Protein 3ZM8 (pdb70)

Solvent-accessible surface area: 18487 Å² total; per-residue (Å²): 269,90,21,103,69,72,57,31,0,18,112,29,84,49,56,60,14,89,57,55,77,87,44,122,43,66,56,60,168,0,5,0,27,22,6,94,125,48,85,8,66,0,18,3,116,4,72,13,97,74,46,63,18,28,56,4,33,0,64,8,0,1,74,99,36,66,40,78,0,25,8,14,48,57,135,44,94,90,67,94,13,88,0,71,58,13,125,58,13,65,71,28,86,20,47,108,12,28,0,71,58,34,137,5,41,0,12,0,27,13,42,133,0,133,1,6,0,0,4,0,39,4,45,29,26,82,117,61,94,127,37,83,14,42,81,115,17,49,15,112,115,8,37,85,30,0,112,76,0,6,62,42,0,99,75,12,14,29,90,70,0,0,0,0,0,4,49,45,119,10,1,87,71,0,107,123,59,12,51,51,12,0,0,0,2,5,1,24,0,47,36,24,0,16,0,16,76,116,101,62,24,121,27,120,8,0,87,24,1,46,47,4,14,117,50,12,1,1,2,5,0,0,2,22,2,0,0,12,52,23,30,105,70,52,145,141,30,75,49,128,16,0,26,86,49,184,1,7,97,9,46,0,34,52,2,23,88,87,76,169,19,74,64,33,88,46,0,38,77,0,0,35,30,0,0,83,21,0,80,105,0,43,97,44,21,0,3,0,0,0,4,0,4,1,29,0,54,34,20,129,7,1,1,4,34,90,21,42,98,16,0,36,88,0,0,65,46,0,29,90,52,0,19,103,104,28,34,1,31,0,5,0,3,0,0,6,1,37,101,136,107,20,26,26,24,54,121,21,0,8,0,0,0,2,32,12,84,65,105,58,13,27,17,24,25,96,46,0,59,87,0,31,72,16,0,152,29,74,5,0,0,0,0,6,7,0,0,4,0,0,39,11,34,43,0,93,14,71,53,1,15,1,0,2,0,2,0,57,4,88,96,44,0,62,37,99,78,46,5,58,64,75,32,0,49,115,0,0,80,24,133,15,0,18,0,16,66,77,2,96,49,27,66,132

InterPro domains:
  IPR000805 Glycoside hydrolase family 26 [PR00739] (216-230)
  IPR000805 Glycoside hydrolase family 26 [PR00739] (292-309)
  IPR000805 Glycoside hydrolase family 26 [PR00739] (319-342)
  IPR000805 Glycoside hydrolase family 26 [PR00739] (350-362)
  IPR000805 Glycoside hydrolase family 26 [PTHR40079] (140-448)
  IPR001763 Rhodanese-like domain [PS50206] (302-317)
  IPR005084 Carbohydrate binding module family 6 [PF16990] (11-129)
  IPR005084 Carbohydrate binding module family 6 [PS51175] (10-128)
  IPR008979 Galactose-binding-like domain superfamily [SSF49785] (3-128)
  IPR017853 Glycoside hydrolase superfamily [SSF51445] (142-440)
  IPR022790 Glycosyl hydrolase family 26 domain [PF02156] (144-443)
  IPR022790 Glycosyl hydrolase family 26 domain [PS51764] (149-442)

Radius of gyration: 26.98 Å; Cα contacts (8 Å, |Δi|>4): 1020; chains: 1; bounding box: 85×44×53 Å

Foldseek 3Di:
DQFKDKFFQQNFDWDQKDFDAPAPDFDDPGWIARLDDQATKTKHKDADQAWFKWWKKWWKAQPVAKDWKWKDKQNDHTQIDTDHGHDHIDMDTRGMDIHHHTIIIIMTTRDVGDMITGIMMIHTDDDDDPFQADQDFLQPLADQLLNLVLNLLVVCFLPFAQEEAEDPVLQVVLCVLQVFGGQEYEFECALLQPLNVVVPGDDCRLVSQLVSVVLVGAYEYEYLHQQLDFAPCDPVQHSSNRQFPVGGPLALVVCVVDCVDPSVVSLVVRLVSVLVSLVSCVVSVHQYAYEYCAPLCVCGGNLNVNHQPSNLVVLVVSCCCNCPVSVRNSYQYEYEDLDLSNDNDPSRHAAYEYAEEDADQALVLVSLVSVCVNCVSHHAYAHDEYLAHHQPSRCVNSSSRHSYHYYYDPCRSPPCRRPNSVSSNNQRVDPRYATSVNCPPSSD

Structure (mmCIF, N/CA/C/O backbone):
data_3ZM8
#
_entry.id   3ZM8
#
_cell.length_a   97.490
_cell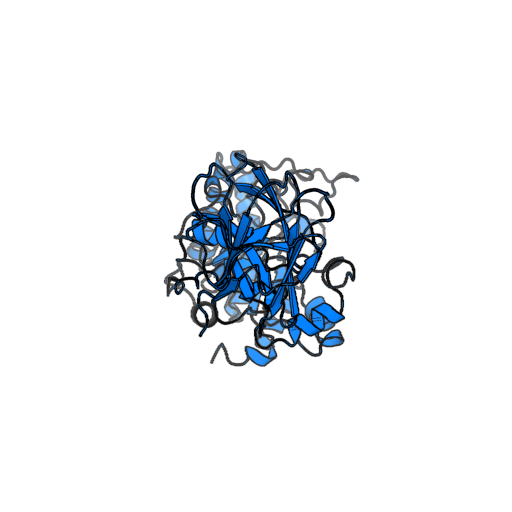.length_b   97.490
_cell.length_c   268.717
_cell.angle_alpha   90.00
_cell.angle_beta   90.00
_cell.angle_gamma   120.00
#
_symmetry.space_group_name_H-M   'P 65 2 2'
#
loop_
_entity.id
_entity.type
_entity.pdbx_description
1 polymer 'GH26 ENDO-BETA-1,4-MANNANASE'
2 branched 2-acetamido-2-deoxy-beta-D-glucopyranose-(1-4)-2-acetamido-2-deoxy-beta-D-glucopyranose
3 non-polymer 'CALCIUM ION'
4 non-polymer 'MERCURY (II) ION'
5 non-polymer 'L(+)-TARTARIC ACID'
6 water water
#
loop_
_atom_site.group_PDB
_atom_site.id
_atom_site.type_symbol
_atom_site.label_atom_id
_atom_site.label_alt_id
_atom_site.label_comp_id
_atom_site.label_asym_id
_atom_site.label_entity_id
_atom_site.label_seq_id
_atom_site.pdbx_PDB_ins_code
_atom_site.Cartn_x
_atom_site.Cartn_y
_atom_site.Cartn_z
_atom_site.occupancy
_atom_site.B_iso_or_equiv
_atom_site.auth_seq_id
_atom_site.auth_comp_id
_atom_site.auth_asym_id
_atom_site.auth_atom_id
_atom_site.pdbx_PDB_model_num
ATOM 1 N N . ARG A 1 9 ? 59.471 -34.342 -0.329 1.00 94.99 6 ARG A N 1
ATOM 2 C CA . ARG A 1 9 ? 58.150 -34.968 -0.370 1.00 95.00 6 ARG A CA 1
ATOM 3 C C . ARG A 1 9 ? 57.468 -34.773 -1.755 1.00 98.81 6 ARG A C 1
ATOM 4 O O . ARG A 1 9 ? 58.152 -34.918 -2.774 1.00 98.89 6 ARG A O 1
ATOM 12 N N . ASP A 1 10 ? 56.136 -34.468 -1.792 1.00 93.76 7 ASP A N 1
ATOM 13 C CA . ASP A 1 10 ? 55.342 -34.243 -3.012 1.00 92.18 7 ASP A CA 1
ATOM 14 C C . ASP A 1 10 ? 55.791 -32.950 -3.704 1.00 91.72 7 ASP A C 1
ATOM 15 O O . ASP A 1 10 ? 55.191 -31.888 -3.502 1.00 91.64 7 ASP A O 1
ATOM 20 N N . GLY A 1 11 ? 56.858 -33.050 -4.488 1.00 84.47 8 GLY A N 1
ATOM 21 C CA . GLY A 1 11 ? 57.417 -31.902 -5.188 1.00 82.89 8 GLY A CA 1
ATOM 22 C C . GLY A 1 11 ? 58.068 -32.229 -6.518 1.00 83.25 8 GLY A C 1
ATOM 23 O O . GLY A 1 11 ? 58.058 -33.393 -6.944 1.00 83.69 8 GLY A O 1
ATOM 24 N N . PRO A 1 12 ? 58.657 -31.208 -7.198 1.00 74.94 9 PRO A N 1
ATOM 25 C CA . PRO A 1 12 ? 59.292 -31.462 -8.508 1.00 72.67 9 PRO A CA 1
ATOM 26 C C . PRO A 1 12 ? 60.360 -32.544 -8.460 1.00 71.71 9 PRO A C 1
ATOM 27 O O . PRO A 1 12 ? 61.172 -32.565 -7.538 1.00 71.31 9 PRO A O 1
ATOM 31 N N . VAL A 1 13 ? 60.290 -33.490 -9.405 1.00 64.72 10 VAL A N 1
ATOM 32 C CA . VAL A 1 13 ? 61.214 -34.616 -9.530 1.00 62.81 10 VAL A CA 1
ATOM 33 C C . VAL A 1 13 ? 61.668 -34.695 -10.977 1.00 66.20 10 VAL A C 1
ATOM 34 O O . VAL A 1 13 ? 60.862 -34.973 -11.866 1.00 65.71 10 VAL A O 1
ATOM 38 N N . THR A 1 14 ? 62.964 -34.440 -11.203 1.00 62.02 11 THR A N 1
ATOM 39 C CA . THR A 1 14 ? 63.597 -34.481 -12.514 1.00 60.82 11 THR A CA 1
ATOM 40 C C . THR A 1 14 ? 64.028 -35.904 -12.808 1.00 65.06 11 THR A C 1
ATOM 41 O O . THR A 1 14 ? 64.526 -36.594 -11.922 1.00 65.33 11 THR A O 1
ATOM 45 N N . TYR A 1 15 ? 63.801 -36.351 -14.041 1.00 61.86 12 TYR A N 1
ATOM 46 C CA . TYR A 1 15 ? 64.160 -37.689 -14.498 1.00 61.83 12 TYR A CA 1
ATOM 47 C C . TYR A 1 15 ? 65.114 -37.472 -15.653 1.00 68.54 12 TYR A C 1
ATOM 48 O O . TYR A 1 15 ? 64.693 -36.990 -16.703 1.00 69.29 12 TYR A O 1
ATOM 57 N N . GLU A 1 16 ? 66.413 -37.737 -15.427 1.00 65.49 13 GLU A N 1
ATOM 58 C CA . GLU A 1 16 ? 67.471 -37.532 -16.424 1.00 64.59 13 GLU A CA 1
ATOM 59 C C . GLU A 1 16 ? 67.341 -38.510 -17.562 1.00 70.48 13 GLU A C 1
ATOM 60 O O . GLU A 1 16 ? 67.191 -39.710 -17.309 1.00 70.80 13 GLU A O 1
ATOM 66 N N . ALA A 1 17 ? 67.377 -37.996 -18.816 1.00 67.77 14 ALA A N 1
ATOM 67 C CA . ALA A 1 17 ? 67.226 -38.791 -20.039 1.00 67.86 14 ALA A CA 1
ATOM 68 C C . ALA A 1 17 ? 68.233 -39.918 -20.175 1.00 74.71 14 ALA A C 1
ATOM 69 O O . ALA A 1 17 ? 67.868 -40.996 -20.647 1.00 74.95 14 ALA A O 1
ATOM 71 N N . GLU A 1 18 ? 69.487 -39.682 -19.747 1.00 72.85 15 GLU A N 1
ATOM 72 C CA . GLU A 1 18 ? 70.573 -40.666 -19.769 1.00 73.49 15 GLU A CA 1
ATOM 73 C C . GLU A 1 18 ? 70.202 -41.907 -18.957 1.00 81.05 15 GLU A C 1
ATOM 74 O O . GLU A 1 18 ? 70.460 -43.034 -19.389 1.00 80.33 15 GLU A O 1
ATOM 80 N N . ASP A 1 19 ? 69.538 -41.680 -17.808 1.00 81.19 16 ASP A N 1
ATOM 81 C CA . ASP A 1 19 ? 69.082 -42.704 -16.869 1.00 82.60 16 ASP A CA 1
ATOM 82 C C . ASP A 1 19 ? 67.647 -43.152 -17.218 1.00 88.34 16 ASP A C 1
ATOM 83 O O . ASP A 1 19 ? 66.724 -42.996 -16.415 1.00 88.13 16 ASP A O 1
ATOM 88 N N . ALA A 1 20 ? 67.473 -43.692 -18.443 1.00 85.98 17 ALA A N 1
ATOM 89 C CA . ALA A 1 20 ? 66.189 -44.168 -18.971 1.00 86.24 17 ALA A CA 1
ATOM 90 C C . ALA A 1 20 ? 66.395 -45.264 -20.026 1.00 90.55 17 ALA A C 1
ATOM 91 O O . ALA A 1 20 ? 67.542 -45.576 -20.355 1.00 90.12 17 ALA A O 1
ATOM 93 N N . ILE A 1 21 ? 65.291 -45.869 -20.528 1.00 87.39 18 ILE A N 1
ATOM 94 C CA . ILE A 1 21 ? 65.344 -46.926 -21.546 1.00 87.51 18 ILE A CA 1
ATOM 95 C C . ILE A 1 21 ? 65.476 -46.297 -22.931 1.00 93.44 18 ILE A C 1
ATOM 96 O O . ILE A 1 21 ? 64.552 -45.631 -23.411 1.00 93.01 18 ILE A O 1
ATOM 101 N N . LEU A 1 22 ? 66.637 -46.513 -23.562 1.00 91.51 19 LEU A N 1
ATOM 102 C CA . LEU A 1 22 ? 66.960 -45.965 -24.873 1.00 91.89 19 LEU A CA 1
ATOM 103 C C . LEU A 1 22 ? 66.737 -46.997 -25.972 1.00 96.54 19 LEU A C 1
ATOM 104 O O . LEU A 1 22 ? 67.302 -48.092 -25.913 1.00 95.83 19 LEU A O 1
ATOM 109 N N . THR A 1 23 ? 65.866 -46.658 -26.946 1.00 94.25 20 THR A N 1
ATOM 110 C CA . THR A 1 23 ? 65.523 -47.524 -28.079 1.00 94.76 20 THR A CA 1
ATOM 111 C C . THR A 1 23 ? 66.024 -46.855 -29.356 1.00 100.20 20 THR A C 1
ATOM 112 O O . THR A 1 23 ? 65.442 -45.860 -29.800 1.00 100.07 20 THR A O 1
ATOM 116 N N . GLY A 1 24 ? 67.130 -47.377 -29.893 1.00 96.89 21 GLY A N 1
ATOM 117 C CA . GLY A 1 24 ? 67.779 -46.849 -31.090 1.00 96.56 21 GLY A CA 1
ATOM 118 C C . GLY A 1 24 ? 68.387 -45.467 -30.912 1.00 99.89 21 GLY A C 1
ATOM 119 O O . GLY A 1 24 ? 68.605 -44.754 -31.898 1.00 100.00 21 GLY A O 1
ATOM 120 N N . THR A 1 25 ? 68.651 -45.077 -29.649 1.00 95.33 22 THR A N 1
ATOM 121 C CA . THR A 1 25 ? 69.232 -43.787 -29.274 1.00 94.92 22 THR A CA 1
ATOM 122 C C . THR A 1 25 ? 70.491 -43.979 -28.415 1.00 98.70 22 THR A C 1
ATOM 123 O O . THR A 1 25 ? 70.729 -45.081 -27.907 1.00 97.87 22 THR A O 1
ATOM 127 N N . THR A 1 26 ? 71.306 -42.911 -28.277 1.00 95.42 23 THR A N 1
ATOM 128 C CA . THR A 1 26 ? 72.558 -42.925 -27.511 1.00 95.21 23 THR A CA 1
ATOM 129 C C . THR A 1 26 ? 72.705 -41.710 -26.592 1.00 98.36 23 THR A C 1
ATOM 130 O O . THR A 1 26 ? 72.030 -40.694 -26.786 1.00 96.92 23 THR A O 1
ATOM 134 N N . VAL A 1 27 ? 73.601 -41.829 -25.590 1.00 95.63 24 VAL A N 1
ATOM 135 C CA . VAL A 1 27 ? 73.919 -40.783 -24.610 1.00 95.72 24 VAL A CA 1
ATOM 136 C C . VAL A 1 27 ? 75.075 -39.933 -25.170 1.00 99.72 24 VAL A C 1
ATOM 137 O O . VAL A 1 27 ? 76.023 -40.487 -25.738 1.00 98.78 24 VAL A O 1
ATOM 141 N N . ASP A 1 28 ? 74.989 -38.597 -25.013 1.00 96.88 25 ASP A N 1
ATOM 142 C CA . ASP A 1 28 ? 76.031 -37.662 -25.457 1.00 96.98 25 ASP A CA 1
ATOM 143 C C . ASP A 1 28 ? 76.306 -36.558 -24.421 1.00 100.33 25 ASP A C 1
ATOM 144 O O . ASP A 1 28 ? 75.493 -36.337 -23.520 1.00 99.08 25 ASP A O 1
ATOM 149 N N . THR A 1 29 ? 77.474 -35.893 -24.537 1.00 97.41 26 THR A N 1
ATOM 150 C CA . THR A 1 29 ? 77.930 -34.851 -23.610 1.00 97.23 26 THR A CA 1
ATOM 151 C C . THR A 1 29 ? 78.495 -33.584 -24.299 1.00 100.66 26 THR A C 1
ATOM 152 O O . THR A 1 29 ? 78.914 -32.660 -23.593 1.00 100.32 26 THR A O 1
ATOM 156 N N . ALA A 1 30 ? 78.473 -33.524 -25.657 1.00 96.62 27 ALA A N 1
ATOM 157 C CA . ALA A 1 30 ? 78.992 -32.401 -26.454 1.00 96.37 27 ALA A CA 1
ATOM 158 C C . ALA A 1 30 ? 78.338 -31.030 -26.171 1.00 101.45 27 ALA A C 1
ATOM 159 O O . ALA A 1 30 ? 79.063 -30.061 -25.938 1.00 101.31 27 ALA A O 1
ATOM 161 N N . GLN A 1 31 ? 76.989 -30.944 -26.190 1.00 98.47 28 GLN A N 1
ATOM 162 C CA . GLN A 1 31 ? 76.253 -29.695 -25.948 1.00 98.53 28 GLN A CA 1
ATOM 163 C C . GLN A 1 31 ? 76.421 -29.201 -24.497 1.00 103.66 28 GLN A C 1
ATOM 164 O O . GLN A 1 31 ? 76.673 -30.005 -23.596 1.00 103.86 28 GLN A O 1
ATOM 170 N N . VAL A 1 32 ? 76.318 -27.878 -24.291 1.00 100.12 29 VAL A N 1
ATOM 171 C CA . VAL A 1 32 ? 76.508 -27.218 -22.997 1.00 99.93 29 VAL A CA 1
ATOM 172 C C . VAL A 1 32 ? 75.169 -26.798 -22.366 1.00 103.97 29 VAL A C 1
ATOM 173 O O . VAL A 1 32 ? 74.270 -26.320 -23.071 1.00 103.92 29 VAL A O 1
ATOM 177 N N . GLY A 1 33 ? 75.076 -26.968 -21.041 1.00 99.70 30 GLY A N 1
ATOM 178 C CA . GLY A 1 33 ? 73.927 -26.565 -20.235 1.00 98.85 30 GLY A CA 1
ATOM 179 C C . GLY A 1 33 ? 73.056 -27.672 -19.674 1.00 100.68 30 GLY A C 1
ATOM 180 O O . GLY A 1 33 ? 72.088 -27.380 -18.964 1.00 100.49 30 GLY A O 1
ATOM 181 N N . TYR A 1 34 ? 73.381 -28.947 -19.984 1.00 94.94 31 TYR A N 1
ATOM 182 C CA . TYR A 1 34 ? 72.604 -30.094 -19.518 1.00 93.67 31 TYR A CA 1
ATOM 183 C C . TYR A 1 34 ? 72.728 -30.313 -18.012 1.00 95.17 31 TYR A C 1
ATOM 184 O O . TYR A 1 34 ? 73.632 -29.769 -17.373 1.00 95.29 31 TYR A O 1
ATOM 193 N N . THR A 1 35 ? 71.825 -31.138 -17.462 1.00 88.85 32 THR A N 1
ATOM 194 C CA . THR A 1 35 ? 71.783 -31.527 -16.055 1.00 86.89 32 THR A CA 1
ATOM 195 C C . THR A 1 35 ? 72.152 -33.014 -15.973 1.00 88.47 32 THR A C 1
ATOM 196 O O . THR A 1 35 ? 72.033 -33.732 -16.971 1.00 87.79 32 THR A O 1
ATOM 200 N N . GLY A 1 36 ? 72.654 -33.445 -14.821 1.00 83.66 33 GLY A N 1
ATOM 201 C CA . GLY A 1 36 ? 73.062 -34.828 -14.618 1.00 83.19 33 GLY A CA 1
ATOM 202 C C . GLY A 1 36 ? 74.330 -35.194 -15.357 1.00 87.50 33 GLY A C 1
ATOM 203 O O . GLY A 1 36 ? 75.255 -34.385 -15.443 1.00 86.40 33 GLY A O 1
ATOM 204 N N . ARG A 1 37 ? 74.370 -36.424 -15.886 1.00 86.04 34 ARG A N 1
ATOM 205 C CA . ARG A 1 37 ? 75.488 -37.015 -16.631 1.00 86.92 34 ARG A CA 1
ATOM 206 C C . ARG A 1 37 ? 75.634 -36.440 -18.052 1.00 93.28 34 ARG A C 1
ATOM 207 O O . ARG A 1 37 ? 76.753 -36.149 -18.471 1.00 93.59 34 ARG A O 1
ATOM 215 N N . GLY A 1 38 ? 74.521 -36.308 -18.773 1.00 90.77 35 GLY A N 1
ATOM 216 C CA . GLY A 1 38 ? 74.510 -35.806 -20.141 1.00 90.97 35 GLY A CA 1
ATOM 217 C C . GLY A 1 38 ? 73.128 -35.540 -20.694 1.00 95.94 35 GLY A C 1
ATOM 218 O O . GLY A 1 38 ? 72.331 -34.836 -20.070 1.00 96.02 35 GLY A O 1
ATOM 219 N N . TYR A 1 39 ? 72.855 -36.089 -21.895 1.00 92.57 36 TYR A N 1
ATOM 220 C CA . TYR A 1 39 ? 71.599 -35.982 -22.643 1.00 92.23 36 TYR A CA 1
ATOM 221 C C . TYR A 1 39 ? 71.491 -37.123 -23.661 1.00 96.05 36 TYR A C 1
ATOM 222 O O . TYR A 1 39 ? 72.467 -37.844 -23.883 1.00 94.69 36 TYR A O 1
ATOM 231 N N . VAL A 1 40 ? 70.308 -37.279 -24.282 1.00 94.00 37 VAL A N 1
ATOM 232 C CA . VAL A 1 40 ? 70.050 -38.335 -25.268 1.00 94.12 37 VAL A CA 1
ATOM 233 C C . VAL A 1 40 ? 69.884 -37.754 -26.689 1.00 97.66 37 VAL A C 1
ATOM 234 O O . VAL A 1 40 ? 69.311 -36.675 -26.868 1.00 96.78 37 VAL A O 1
ATOM 238 N N . THR A 1 41 ? 70.441 -38.475 -27.681 1.00 94.56 38 THR A N 1
ATOM 239 C CA . THR A 1 41 ? 70.424 -38.141 -29.108 1.00 94.56 38 THR A CA 1
ATOM 240 C C . THR A 1 41 ? 70.308 -39.410 -29.974 1.00 99.50 38 THR A C 1
ATOM 241 O O . THR A 1 41 ? 70.349 -40.526 -29.449 1.00 98.88 38 THR A O 1
ATOM 245 N N . GLY A 1 42 ? 70.193 -39.217 -31.286 1.00 97.25 39 GLY A N 1
ATOM 246 C CA . GLY A 1 42 ? 70.088 -40.302 -32.257 1.00 97.58 39 GLY A CA 1
ATOM 247 C C . GLY A 1 42 ? 68.673 -40.511 -32.749 1.00 102.39 39 GLY A C 1
ATOM 248 O O . GLY A 1 42 ? 68.256 -41.652 -32.967 1.00 101.44 39 GLY A O 1
ATOM 249 N N . PHE A 1 43 ? 67.929 -39.399 -32.919 1.00 100.29 40 PHE A N 1
ATOM 250 C CA . PHE A 1 43 ? 66.542 -39.396 -33.378 1.00 100.90 40 PHE A CA 1
ATOM 251 C C . PHE A 1 43 ? 66.457 -39.361 -34.906 1.00 105.40 40 PHE A C 1
ATOM 252 O O . PHE A 1 43 ? 66.137 -38.326 -35.503 1.00 105.04 40 PHE A O 1
ATOM 260 N N . ASP A 1 44 ? 66.769 -40.517 -35.526 1.00 102.19 41 ASP A N 1
ATOM 261 C CA . ASP A 1 44 ? 66.764 -40.732 -36.976 1.00 102.18 41 ASP A CA 1
ATOM 262 C C . ASP A 1 44 ? 65.440 -41.388 -37.400 1.00 105.98 41 ASP A C 1
ATOM 263 O O . ASP A 1 44 ? 64.550 -40.696 -37.903 1.00 105.49 41 ASP A O 1
ATOM 268 N N . GLU A 1 45 ? 65.311 -42.714 -37.165 1.00 102.20 42 GLU A N 1
ATOM 269 C CA . GLU A 1 45 ? 64.127 -43.523 -37.472 1.00 102.00 42 GLU A CA 1
ATOM 270 C C . GLU A 1 45 ? 62.945 -43.131 -36.568 1.00 105.49 42 GLU A C 1
ATOM 271 O O . GLU A 1 45 ? 63.148 -42.547 -35.501 1.00 105.40 42 GLU A O 1
ATOM 277 N N . GLY A 1 46 ? 61.730 -43.448 -37.012 1.00 101.24 43 GLY A N 1
ATOM 278 C CA . GLY A 1 46 ? 60.500 -43.156 -36.283 1.00 100.60 43 GLY A CA 1
ATOM 279 C C . GLY A 1 46 ? 60.375 -43.909 -34.973 1.00 103.20 43 GLY A C 1
ATOM 280 O O . GLY A 1 46 ? 59.887 -43.352 -33.985 1.00 102.70 43 GLY A O 1
ATOM 281 N N . SER A 1 47 ? 60.842 -45.180 -34.959 1.00 98.49 44 SER A N 1
ATOM 282 C CA . SER A 1 47 ? 60.821 -46.089 -33.806 1.00 97.79 44 SER A CA 1
ATOM 283 C C . SER A 1 47 ? 61.742 -45.668 -32.634 1.00 100.24 44 SER A C 1
ATOM 284 O O . SER A 1 47 ? 61.631 -46.233 -31.541 1.00 99.49 44 SER A O 1
ATOM 287 N N . ASP A 1 48 ? 62.637 -44.679 -32.860 1.00 96.01 45 ASP A N 1
ATOM 288 C CA . ASP A 1 48 ? 63.559 -44.151 -31.847 1.00 95.40 45 ASP A CA 1
ATOM 289 C C . ASP A 1 48 ? 62.794 -43.414 -30.746 1.00 97.42 45 ASP A C 1
ATOM 290 O O . ASP A 1 48 ? 61.956 -42.561 -31.045 1.00 96.99 45 ASP A O 1
ATOM 295 N N . LYS A 1 49 ? 63.059 -43.779 -29.475 1.00 92.08 46 LYS A N 1
ATOM 296 C CA . LYS A 1 49 ? 62.373 -43.215 -28.308 1.00 90.47 46 LYS A CA 1
ATOM 297 C C . LYS A 1 49 ? 63.188 -43.289 -27.009 1.00 92.60 46 LYS A C 1
ATOM 298 O O . LYS A 1 49 ? 64.226 -43.958 -26.953 1.00 91.73 46 LYS A O 1
ATOM 304 N N . ILE A 1 50 ? 62.676 -42.610 -25.959 1.00 88.24 47 ILE A N 1
ATOM 305 C CA . ILE A 1 50 ? 63.199 -42.602 -24.590 1.00 87.17 47 ILE A CA 1
ATOM 306 C C . ILE A 1 50 ? 62.038 -43.067 -23.708 1.00 88.64 47 ILE A C 1
ATOM 307 O O . ILE A 1 50 ? 61.058 -42.337 -23.580 1.00 88.72 47 ILE A O 1
ATOM 312 N N . THR A 1 51 ? 62.130 -44.262 -23.116 1.00 83.08 48 THR A N 1
ATOM 313 C CA . THR A 1 51 ? 61.081 -44.761 -22.226 1.00 82.04 48 THR A CA 1
ATOM 314 C C . THR A 1 51 ? 61.484 -44.522 -20.762 1.00 83.94 48 THR A C 1
ATOM 315 O O . THR A 1 51 ? 62.371 -45.206 -20.248 1.00 83.16 48 THR A O 1
ATOM 319 N N . PHE A 1 52 ? 60.850 -43.521 -20.114 1.00 79.34 49 PHE A N 1
ATOM 320 C CA . PHE A 1 52 ? 61.063 -43.170 -18.707 1.00 78.26 49 PHE A CA 1
ATOM 321 C C . PHE A 1 52 ? 60.145 -44.032 -17.846 1.00 80.28 49 PHE A C 1
ATOM 322 O O . PHE A 1 52 ? 58.948 -44.099 -18.119 1.00 79.61 49 PHE A O 1
ATOM 330 N N . GLN A 1 53 ? 60.703 -44.695 -16.816 1.00 75.53 50 GLN A N 1
ATOM 331 C CA . GLN A 1 53 ? 59.936 -45.548 -15.907 1.00 74.34 50 GLN A CA 1
ATOM 332 C C . GLN A 1 53 ? 59.681 -44.808 -14.594 1.00 75.72 50 GLN A C 1
ATOM 333 O O . GLN A 1 53 ? 60.590 -44.685 -13.772 1.00 75.53 50 GLN A O 1
ATOM 339 N N . ILE A 1 54 ? 58.453 -44.277 -14.422 1.00 69.97 51 ILE A N 1
ATOM 340 C CA . ILE A 1 54 ? 58.038 -43.531 -13.225 1.00 68.48 51 ILE A CA 1
ATOM 341 C C . ILE A 1 54 ? 56.964 -44.309 -12.471 1.00 70.54 51 ILE A C 1
ATOM 342 O O . ILE A 1 54 ? 56.164 -45.003 -13.087 1.00 69.71 51 ILE A O 1
ATOM 347 N N . SER A 1 55 ? 56.953 -44.199 -11.139 1.00 66.24 52 SER A N 1
ATOM 348 C CA . SER A 1 55 ? 55.956 -44.850 -10.301 1.00 65.42 52 SER A CA 1
ATOM 349 C C . SER A 1 55 ? 55.365 -43.884 -9.284 1.00 68.24 52 SER A C 1
ATOM 350 O O . SER A 1 55 ? 56.017 -42.905 -8.927 1.00 67.25 52 SER A O 1
ATOM 353 N N . SER A 1 56 ? 54.102 -44.113 -8.880 1.00 64.99 53 SER A N 1
ATOM 354 C CA . SER A 1 56 ? 53.431 -43.296 -7.864 1.00 65.08 53 SER A CA 1
ATOM 355 C C . SER A 1 56 ? 52.724 -44.189 -6.845 1.00 69.34 53 SER A C 1
ATOM 356 O O . SER A 1 56 ? 52.383 -45.334 -7.162 1.00 68.76 53 SER A O 1
ATOM 359 N N . ALA A 1 57 ? 52.569 -43.689 -5.608 1.00 66.15 54 ALA A N 1
ATOM 360 C CA . ALA A 1 57 ? 51.953 -44.427 -4.500 1.00 66.41 54 ALA A CA 1
ATOM 361 C C . ALA A 1 57 ? 50.441 -44.594 -4.663 1.00 71.72 54 ALA A C 1
ATOM 362 O O . ALA A 1 57 ? 49.891 -45.643 -4.307 1.00 71.52 54 ALA A O 1
ATOM 364 N N . THR A 1 58 ? 49.782 -43.532 -5.175 1.00 67.99 55 THR A N 1
ATOM 365 C CA . THR A 1 58 ? 48.351 -43.431 -5.466 1.00 66.84 55 THR A CA 1
ATOM 366 C C . THR A 1 58 ? 48.231 -42.998 -6.924 1.00 69.56 55 THR A C 1
ATOM 367 O O . THR A 1 58 ? 49.248 -42.885 -7.604 1.00 69.58 55 THR A O 1
ATOM 371 N N . THR A 1 59 ? 47.006 -42.728 -7.402 1.00 64.91 56 THR A N 1
ATOM 372 C CA . THR A 1 59 ? 46.816 -42.234 -8.756 1.00 63.56 56 THR A CA 1
ATOM 373 C C . THR A 1 59 ? 46.673 -40.716 -8.648 1.00 67.06 56 THR A C 1
ATOM 374 O O . THR A 1 59 ? 45.693 -40.223 -8.087 1.00 66.84 56 THR A O 1
ATOM 378 N N . LYS A 1 60 ? 47.707 -39.990 -9.101 1.00 63.80 57 LYS A N 1
ATOM 379 C CA . LYS A 1 60 ? 47.798 -38.523 -9.059 1.00 63.52 57 LYS A CA 1
ATOM 380 C C . LYS A 1 60 ? 47.909 -37.936 -10.463 1.00 65.29 57 LYS A C 1
ATOM 381 O O . LYS A 1 60 ? 48.221 -38.651 -11.419 1.00 64.12 57 LYS A O 1
ATOM 387 N N . LEU A 1 61 ? 47.693 -36.617 -10.554 1.00 61.52 58 LEU A N 1
ATOM 388 C CA . LEU A 1 61 ? 47.791 -35.804 -11.755 1.00 61.55 58 LEU A CA 1
ATOM 389 C C . LEU A 1 61 ? 49.050 -34.916 -11.618 1.00 67.68 58 LEU A C 1
ATOM 390 O O . LEU A 1 61 ? 49.161 -34.125 -10.679 1.00 68.04 58 LEU A O 1
ATOM 395 N N . TYR A 1 62 ? 50.027 -35.109 -12.512 1.00 64.85 59 TYR A N 1
ATOM 396 C CA . TYR A 1 62 ? 51.298 -34.379 -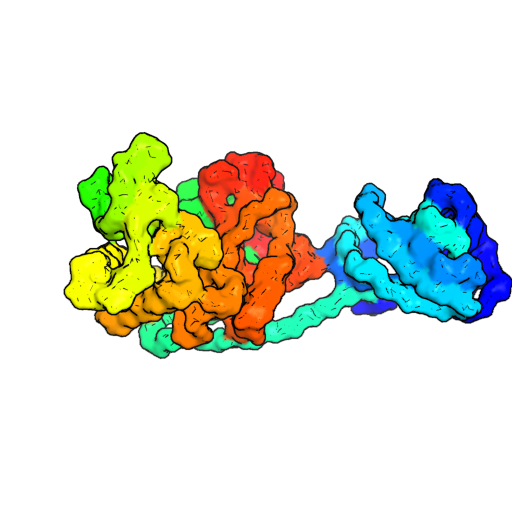12.514 1.00 64.41 59 TYR A CA 1
ATOM 397 C C . TYR A 1 62 ? 51.418 -33.434 -13.711 1.00 67.30 59 TYR A C 1
ATOM 398 O O . TYR A 1 62 ? 50.855 -33.703 -14.770 1.00 67.17 59 TYR A O 1
ATOM 407 N N . ASP A 1 63 ? 52.178 -32.344 -13.552 1.00 62.61 60 ASP A N 1
ATOM 408 C CA . ASP A 1 63 ? 52.450 -31.405 -14.639 1.00 61.63 60 ASP A CA 1
ATOM 409 C C . ASP A 1 63 ? 53.734 -31.875 -15.312 1.00 65.59 60 ASP A C 1
ATOM 410 O O . ASP A 1 63 ? 54.654 -32.312 -14.616 1.00 65.04 60 ASP A O 1
ATOM 415 N N . LEU A 1 64 ? 53.771 -31.861 -16.659 1.00 62.41 61 LEU A N 1
ATOM 416 C CA . LEU A 1 64 ? 54.944 -32.297 -17.424 1.00 62.23 61 LEU A CA 1
ATOM 417 C C . LEU A 1 64 ? 55.716 -31.134 -18.048 1.00 66.40 61 LEU A C 1
ATOM 418 O O . LEU A 1 64 ? 55.124 -30.151 -18.502 1.00 65.27 61 LEU A O 1
ATOM 423 N N . SER A 1 65 ? 57.050 -31.247 -17.999 1.00 64.16 62 SER A N 1
ATOM 424 C CA . SER A 1 65 ? 58.035 -30.313 -18.541 1.00 64.27 62 SER A CA 1
ATOM 425 C C . SER A 1 65 ? 59.146 -31.131 -19.152 1.00 70.09 62 SER A C 1
ATOM 426 O O . SER A 1 65 ? 59.574 -32.132 -18.561 1.00 70.44 62 SER A O 1
ATOM 429 N N . ILE A 1 66 ? 59.590 -30.737 -20.352 1.00 66.63 63 ILE A N 1
ATOM 430 C CA . ILE A 1 66 ? 60.681 -31.424 -21.045 1.00 66.16 63 ILE A CA 1
ATOM 431 C C . ILE A 1 66 ? 61.821 -30.445 -21.212 1.00 68.90 63 ILE A C 1
ATOM 432 O O . ILE A 1 66 ? 61.584 -29.309 -21.627 1.00 67.83 63 ILE A O 1
ATOM 437 N N . ARG A 1 67 ? 63.050 -30.878 -20.856 1.00 65.40 64 ARG A N 1
ATOM 438 C CA . ARG A 1 67 ? 64.274 -30.094 -21.033 1.00 64.80 64 ARG A CA 1
ATOM 439 C C . ARG A 1 67 ? 64.919 -30.569 -22.342 1.00 67.70 64 ARG A C 1
ATOM 440 O O . ARG A 1 67 ? 65.404 -31.699 -22.435 1.00 65.78 64 ARG A O 1
ATOM 448 N N . TYR A 1 68 ? 64.844 -29.717 -23.371 1.00 65.67 65 TYR A N 1
ATOM 449 C CA . TYR A 1 68 ? 65.292 -30.017 -24.732 1.00 66.54 65 TYR A CA 1
ATOM 450 C C . TYR A 1 68 ? 66.304 -28.995 -25.290 1.00 73.59 65 TYR A C 1
ATOM 451 O O . TYR A 1 68 ? 66.362 -27.844 -24.831 1.00 71.90 65 TYR A O 1
ATOM 460 N N . ALA A 1 69 ? 67.019 -29.413 -26.356 1.00 74.13 66 ALA A N 1
ATOM 461 C CA . ALA A 1 69 ? 67.946 -28.604 -27.153 1.00 75.65 66 ALA A CA 1
ATOM 462 C C . ALA A 1 69 ? 67.603 -28.837 -28.627 1.00 81.16 66 ALA A C 1
ATOM 463 O O . ALA A 1 69 ? 67.779 -29.949 -29.136 1.00 80.04 66 ALA A O 1
ATOM 465 N N . ALA A 1 70 ? 67.037 -27.806 -29.281 1.00 80.28 67 ALA A N 1
ATOM 466 C CA . ALA A 1 70 ? 66.618 -27.855 -30.688 1.00 81.59 67 ALA A CA 1
ATOM 467 C C . ALA A 1 70 ? 67.687 -27.236 -31.634 1.00 88.37 67 ALA A C 1
ATOM 468 O O . ALA A 1 70 ? 67.392 -26.348 -32.441 1.00 88.04 67 ALA A O 1
ATOM 470 N N . ILE A 1 71 ? 68.926 -27.764 -31.553 1.00 86.19 68 ILE A N 1
ATOM 471 C CA . ILE A 1 71 ? 70.097 -27.295 -32.307 1.00 86.38 68 ILE A CA 1
ATOM 472 C C . ILE A 1 71 ? 69.980 -27.507 -33.839 1.00 91.45 68 ILE A C 1
ATOM 473 O O . ILE A 1 71 ? 70.652 -26.796 -34.589 1.00 91.19 68 ILE A O 1
ATOM 478 N N . TYR A 1 72 ? 69.110 -28.436 -34.293 1.00 88.17 69 TYR A N 1
ATOM 479 C CA . TYR A 1 72 ? 68.878 -28.714 -35.719 1.00 87.82 69 TYR A CA 1
ATOM 480 C C . TYR A 1 72 ? 67.593 -28.001 -36.222 1.00 89.37 69 TYR A C 1
ATOM 481 O O . TYR A 1 72 ? 66.893 -28.532 -37.090 1.00 88.15 69 TYR A O 1
ATOM 490 N N . GLY A 1 73 ? 67.307 -26.817 -35.671 1.00 85.42 70 GLY A N 1
ATOM 491 C CA . GLY A 1 73 ? 66.119 -26.024 -35.997 1.00 85.29 70 GLY A CA 1
ATOM 492 C C . GLY A 1 73 ? 64.867 -26.478 -35.259 1.00 88.46 70 GLY A C 1
ATOM 493 O O . GLY A 1 73 ? 64.895 -27.528 -34.610 1.00 88.23 70 GLY A O 1
ATOM 494 N N . ASP A 1 74 ? 63.750 -25.703 -35.341 1.00 84.06 71 ASP A N 1
ATOM 495 C CA . ASP A 1 74 ? 62.518 -26.093 -34.638 1.00 83.54 71 ASP A CA 1
ATOM 496 C C . ASP A 1 74 ? 61.937 -27.411 -35.127 1.00 87.81 71 ASP A C 1
ATOM 497 O O . ASP A 1 74 ? 61.839 -27.650 -36.330 1.00 87.94 71 ASP A O 1
ATOM 502 N N . LYS A 1 75 ? 61.622 -28.291 -34.164 1.00 83.81 72 LYS A N 1
ATOM 503 C CA . LYS A 1 75 ? 61.103 -29.632 -34.406 1.00 83.11 72 LYS A CA 1
ATOM 504 C C . LYS A 1 75 ? 59.829 -29.917 -33.599 1.00 86.75 72 LYS A C 1
ATOM 505 O O . LYS A 1 75 ? 59.378 -29.068 -32.820 1.00 86.44 72 LYS A O 1
ATOM 511 N N . ARG A 1 76 ? 59.230 -31.100 -33.828 1.00 82.70 73 ARG A N 1
ATOM 512 C CA . ARG A 1 76 ? 58.030 -31.566 -33.134 1.00 82.39 73 ARG A CA 1
ATOM 513 C C . ARG A 1 76 ? 58.296 -32.957 -32.546 1.00 86.69 73 ARG A C 1
ATOM 514 O O . ARG A 1 76 ? 59.067 -33.730 -33.120 1.00 85.93 73 ARG A O 1
ATOM 522 N N . THR A 1 77 ? 57.700 -33.248 -31.374 1.00 83.92 74 THR A N 1
ATOM 523 C CA . THR A 1 77 ? 57.897 -34.510 -30.649 1.00 83.75 74 THR A CA 1
ATOM 524 C C . THR A 1 77 ? 56.578 -35.157 -30.288 1.00 86.03 74 THR A C 1
ATOM 525 O O . THR A 1 77 ? 55.592 -34.455 -30.057 1.00 85.35 74 THR A O 1
ATOM 529 N N . ASN A 1 78 ? 56.588 -36.494 -30.164 1.00 80.99 75 ASN A N 1
ATOM 530 C CA . ASN A 1 78 ? 55.438 -37.257 -29.711 1.00 80.21 75 ASN A CA 1
ATOM 531 C C . ASN A 1 78 ? 55.696 -37.746 -28.273 1.00 81.76 75 ASN A C 1
ATOM 532 O O . ASN A 1 78 ? 56.729 -38.371 -28.005 1.00 81.41 75 ASN A O 1
ATOM 537 N N . VAL A 1 79 ? 54.771 -37.421 -27.349 1.00 75.90 76 VAL A N 1
ATOM 538 C CA . VAL A 1 79 ? 54.827 -37.831 -25.939 1.00 74.45 76 VAL A CA 1
ATOM 539 C C . VAL A 1 79 ? 53.746 -38.892 -25.715 1.00 74.90 76 VAL A C 1
ATOM 540 O O . VAL A 1 79 ? 52.601 -38.684 -26.114 1.00 74.83 76 VAL A O 1
ATOM 544 N N . VAL A 1 80 ? 54.122 -40.043 -25.127 1.00 68.35 77 VAL A N 1
ATOM 545 C CA . VAL A 1 80 ? 53.199 -41.156 -24.905 1.00 66.76 77 VAL A CA 1
ATOM 546 C C . VAL A 1 80 ? 53.126 -41.566 -23.423 1.00 68.78 77 VAL A C 1
ATOM 547 O O . VAL A 1 80 ? 54.132 -41.945 -22.829 1.00 67.40 77 VAL A O 1
ATOM 551 N N . LEU A 1 81 ? 51.918 -41.512 -22.846 1.00 65.54 78 LEU A N 1
ATOM 552 C CA . LEU A 1 81 ? 51.656 -41.915 -21.465 1.00 65.25 78 LEU A CA 1
ATOM 553 C C . LEU A 1 81 ? 51.067 -43.333 -21.408 1.00 71.07 78 LEU A C 1
ATOM 554 O O . LEU A 1 81 ? 49.960 -43.565 -21.905 1.00 70.61 78 LEU A O 1
ATOM 559 N N . ASN A 1 82 ? 51.812 -44.272 -20.790 1.00 68.94 79 ASN A N 1
ATOM 560 C CA . ASN A 1 82 ? 51.416 -45.673 -20.603 1.00 69.43 79 ASN A CA 1
ATOM 561 C C . ASN A 1 82 ? 50.949 -46.355 -21.902 1.00 75.12 79 ASN A C 1
ATOM 562 O O . ASN A 1 82 ? 49.922 -47.044 -21.909 1.00 74.75 79 ASN A O 1
ATOM 567 N N . ASN A 1 83 ? 51.707 -46.146 -23.002 1.00 72.98 80 ASN A N 1
ATOM 568 C CA . ASN A 1 83 ? 51.427 -46.693 -24.338 1.00 73.13 80 ASN A CA 1
ATOM 569 C C . ASN A 1 83 ? 50.032 -46.258 -24.868 1.00 77.59 80 ASN A C 1
ATOM 570 O O . ASN A 1 83 ? 49.343 -47.028 -25.536 1.00 77.61 80 ASN A O 1
ATOM 575 N N . GLY A 1 84 ? 49.648 -45.015 -24.561 1.00 74.04 81 GLY A N 1
ATOM 576 C CA . GLY A 1 84 ? 48.384 -44.421 -24.981 1.00 73.55 81 GLY A CA 1
ATOM 577 C C . GLY A 1 84 ? 48.525 -43.621 -26.257 1.00 78.49 81 GLY A C 1
ATOM 578 O O . GLY A 1 84 ? 49.384 -43.922 -27.092 1.00 79.42 81 GLY A O 1
ATOM 579 N N . ALA A 1 85 ? 47.673 -42.603 -26.426 1.00 74.55 82 ALA A N 1
ATOM 580 C CA . ALA A 1 85 ? 47.703 -41.728 -27.599 1.00 73.95 82 ALA A CA 1
ATOM 581 C C . ALA A 1 85 ? 48.922 -40.795 -27.533 1.00 78.75 82 ALA A C 1
ATOM 582 O O . ALA A 1 85 ? 49.372 -40.455 -26.430 1.00 78.99 82 ALA A O 1
ATOM 584 N N . VAL A 1 86 ? 49.448 -40.377 -28.707 1.00 74.76 83 VAL A N 1
ATOM 585 C CA . VAL A 1 86 ? 50.569 -39.434 -28.787 1.00 74.59 83 VAL A CA 1
ATOM 586 C C . VAL A 1 86 ? 50.078 -38.029 -28.419 1.00 79.69 83 VAL A C 1
ATOM 587 O O . VAL A 1 86 ? 48.871 -37.770 -28.375 1.00 79.84 83 VAL A O 1
ATOM 591 N N . SER A 1 87 ? 51.022 -37.129 -28.165 1.00 76.44 84 SER A N 1
ATOM 592 C CA . SER A 1 87 ? 50.754 -35.736 -27.858 1.00 76.06 84 SER A CA 1
ATOM 593 C C . SER A 1 87 ? 51.938 -34.959 -28.410 1.00 79.25 84 SER A C 1
ATOM 594 O O . SER A 1 87 ? 53.075 -35.162 -27.977 1.00 79.09 84 SER A O 1
ATOM 597 N N . GLU A 1 88 ? 51.685 -34.153 -29.441 1.00 75.25 85 GLU A N 1
ATOM 598 C CA . GLU A 1 88 ? 52.725 -33.384 -30.104 1.00 75.13 85 GLU A CA 1
ATOM 599 C C . GLU A 1 88 ? 53.161 -32.188 -29.291 1.00 78.79 85 GLU A C 1
ATOM 600 O O . GLU A 1 88 ? 52.345 -31.325 -28.962 1.00 78.79 85 GLU A O 1
ATOM 606 N N . VAL A 1 89 ? 54.453 -32.141 -28.963 1.00 74.80 86 VAL A N 1
ATOM 607 C CA . VAL A 1 89 ? 55.052 -31.025 -28.230 1.00 74.44 86 VAL A CA 1
ATOM 608 C C . VAL A 1 89 ? 55.994 -30.323 -29.214 1.00 76.67 86 VAL A C 1
ATOM 609 O O . VAL A 1 89 ? 56.809 -30.977 -29.875 1.00 75.17 86 VAL A O 1
ATOM 613 N N . PHE A 1 90 ? 55.840 -29.005 -29.336 1.00 73.48 87 PHE A N 1
ATOM 614 C CA . PHE A 1 90 ? 56.635 -28.196 -30.245 1.00 73.83 87 PHE A CA 1
ATOM 615 C C . PHE A 1 90 ? 57.877 -27.596 -29.567 1.00 77.92 87 PHE A C 1
ATOM 616 O O . PHE A 1 90 ? 57.764 -26.967 -28.513 1.00 77.53 87 PHE A O 1
ATOM 624 N N . PHE A 1 91 ? 59.057 -27.808 -30.182 1.00 74.36 88 PHE A N 1
ATOM 625 C CA . PHE A 1 91 ? 60.349 -27.287 -29.731 1.00 74.20 88 PHE A CA 1
ATOM 626 C C . PHE A 1 91 ? 60.700 -26.081 -30.634 1.00 81.39 88 PHE A C 1
ATOM 627 O O . PHE A 1 91 ? 61.079 -26.294 -31.781 1.00 80.37 88 PHE A O 1
ATOM 635 N N . PRO A 1 92 ? 60.539 -24.820 -30.151 1.00 81.20 89 PRO A N 1
ATOM 636 C CA . PRO A 1 92 ? 60.660 -23.649 -31.045 1.00 82.52 89 PRO A CA 1
ATOM 637 C C . PRO A 1 92 ? 62.023 -23.181 -31.590 1.00 91.70 89 PRO A C 1
ATOM 638 O O . PRO A 1 92 ? 62.011 -22.666 -32.717 1.00 92.67 89 PRO A O 1
ATOM 642 N N . ALA A 1 93 ? 63.141 -23.206 -30.830 1.00 90.20 90 ALA A N 1
ATOM 643 C CA . ALA A 1 93 ? 64.372 -22.626 -31.403 1.00 90.45 90 ALA A CA 1
ATOM 644 C C . ALA A 1 93 ? 65.362 -23.703 -31.980 1.00 95.19 90 ALA A C 1
ATOM 645 O O . ALA A 1 93 ? 65.013 -24.258 -33.026 1.00 94.22 90 ALA A O 1
ATOM 647 N N . GLY A 1 94 ? 66.544 -23.997 -31.399 1.00 92.77 91 GLY A N 1
ATOM 648 C CA . GLY A 1 94 ? 67.151 -23.475 -30.177 1.00 93.16 91 GLY A CA 1
ATOM 649 C C . GLY A 1 94 ? 68.659 -23.653 -30.106 1.00 98.30 91 GLY A C 1
ATOM 650 O O . GLY A 1 94 ? 69.196 -24.680 -30.541 1.00 97.26 91 GLY A O 1
ATOM 651 N N . ASP A 1 95 ? 69.350 -22.650 -29.529 1.00 95.83 92 ASP A N 1
ATOM 652 C CA . ASP A 1 95 ? 70.810 -22.630 -29.371 1.00 96.07 92 ASP A CA 1
ATOM 653 C C . ASP A 1 95 ? 71.306 -23.349 -28.097 1.00 98.97 92 ASP A C 1
ATOM 654 O O . ASP A 1 95 ? 72.333 -24.035 -28.134 1.00 98.60 92 ASP A O 1
ATOM 659 N N . SER A 1 96 ? 70.567 -23.192 -26.981 1.00 94.38 93 SER A N 1
ATOM 660 C CA . SER A 1 96 ? 70.879 -23.777 -25.669 1.00 93.41 93 SER A CA 1
ATOM 661 C C . SER A 1 96 ? 69.807 -24.794 -25.188 1.00 93.59 93 SER A C 1
ATOM 662 O O . SER A 1 96 ? 68.926 -25.182 -25.966 1.00 93.30 93 SER A O 1
ATOM 665 N N . PHE A 1 97 ? 69.907 -25.244 -23.916 1.00 86.72 94 PHE A N 1
ATOM 666 C CA . PHE A 1 97 ? 68.940 -26.158 -23.307 1.00 84.59 94 PHE A CA 1
ATOM 667 C C . PHE A 1 97 ? 67.888 -25.329 -22.577 1.00 86.64 94 PHE A C 1
ATOM 668 O O . PHE A 1 97 ? 68.232 -24.508 -21.720 1.00 86.09 94 PHE A O 1
ATOM 676 N N . THR A 1 98 ? 66.613 -25.516 -22.948 1.00 81.71 95 THR A N 1
ATOM 677 C CA . THR A 1 98 ? 65.479 -24.835 -22.315 1.00 80.64 95 THR A CA 1
ATOM 678 C C . THR A 1 98 ? 64.352 -25.854 -22.045 1.00 82.34 95 THR A C 1
ATOM 679 O O . THR A 1 98 ? 64.493 -27.036 -22.396 1.00 81.72 95 THR A O 1
ATOM 683 N N . SER A 1 99 ? 63.265 -25.407 -21.387 1.00 76.61 96 SER A N 1
ATOM 684 C CA . SER A 1 99 ? 62.156 -26.291 -21.058 1.00 75.51 96 SER A CA 1
ATOM 685 C C . SER A 1 99 ? 60.803 -25.802 -21.574 1.00 75.89 96 SER A C 1
ATOM 686 O O . SER A 1 99 ? 60.524 -24.597 -21.607 1.00 75.41 96 SER A O 1
ATOM 689 N N . VAL A 1 100 ? 59.962 -26.774 -21.958 1.00 69.50 97 VAL A N 1
ATOM 690 C CA . VAL A 1 100 ? 58.622 -26.601 -22.520 1.00 67.53 97 VAL A CA 1
ATOM 691 C C . VAL A 1 100 ? 57.564 -27.241 -21.605 1.00 68.52 97 VAL A C 1
ATOM 692 O O . VAL A 1 100 ? 57.821 -28.276 -20.998 1.00 68.42 97 VAL A O 1
ATOM 696 N N . ALA A 1 101 ? 56.378 -26.631 -21.514 1.00 62.62 98 ALA A N 1
ATOM 697 C CA . ALA A 1 101 ? 55.269 -27.204 -20.761 1.00 60.82 98 ALA A CA 1
ATOM 698 C C . ALA A 1 101 ? 54.606 -28.237 -21.692 1.00 63.42 98 ALA A C 1
ATOM 699 O O . ALA A 1 101 ? 54.246 -27.898 -22.823 1.00 63.52 98 ALA A O 1
ATOM 701 N N . ALA A 1 102 ? 54.533 -29.504 -21.258 1.00 58.40 99 ALA A N 1
ATOM 702 C CA . ALA A 1 102 ? 53.935 -30.591 -22.036 1.00 57.73 99 ALA A CA 1
ATOM 703 C C . ALA A 1 102 ? 52.595 -31.041 -21.399 1.00 62.37 99 ALA A C 1
ATOM 704 O O . ALA A 1 102 ? 52.258 -32.238 -21.367 1.00 62.08 99 ALA A O 1
ATOM 706 N N . GLY A 1 103 ? 51.853 -30.055 -20.898 1.00 59.06 100 GLY A N 1
ATOM 707 C CA . GLY A 1 103 ? 50.558 -30.250 -20.259 1.00 59.48 100 GLY A CA 1
ATOM 708 C C . GLY A 1 103 ? 50.586 -31.100 -19.005 1.00 64.39 100 GLY A C 1
ATOM 709 O O . GLY A 1 103 ? 51.614 -31.188 -18.326 1.00 64.77 100 GLY A O 1
ATOM 710 N N . GLN A 1 104 ? 49.443 -31.742 -18.702 1.00 60.18 101 GLN A N 1
ATOM 711 C CA . GLN A 1 104 ? 49.279 -32.604 -17.530 1.00 59.28 101 GLN A CA 1
ATOM 712 C C . GLN A 1 104 ? 49.339 -34.078 -17.892 1.00 62.58 101 GLN A C 1
ATOM 713 O O . GLN A 1 104 ? 49.189 -34.446 -19.054 1.00 63.19 101 GLN A O 1
ATOM 719 N N . VAL A 1 105 ? 49.555 -34.925 -16.891 1.00 58.44 102 VAL A N 1
ATOM 720 C CA . VAL A 1 105 ? 49.669 -36.371 -17.046 1.00 57.81 102 VAL A CA 1
ATOM 721 C C . VAL A 1 105 ? 49.063 -37.049 -15.803 1.00 59.84 102 VAL A C 1
ATOM 722 O O . VAL A 1 105 ? 49.263 -36.562 -14.694 1.00 59.83 102 VAL A O 1
ATOM 726 N N . LEU A 1 106 ? 48.281 -38.122 -15.993 1.00 53.84 103 LEU A N 1
ATOM 727 C CA . LEU A 1 106 ? 47.696 -38.841 -14.882 1.00 52.26 103 LEU A CA 1
ATOM 728 C C . LEU A 1 106 ? 48.425 -40.150 -14.699 1.00 58.46 103 LEU A C 1
ATOM 729 O O . LEU A 1 106 ? 48.346 -41.038 -15.559 1.00 58.13 103 LEU A O 1
ATOM 734 N N . LEU A 1 107 ? 49.114 -40.283 -13.562 1.00 56.97 104 LEU A N 1
ATOM 735 C CA . LEU A 1 107 ? 49.826 -41.516 -13.251 1.00 58.11 104 LEU A CA 1
ATOM 736 C C . LEU A 1 107 ? 48.993 -42.390 -12.339 1.00 63.32 104 LEU A C 1
ATOM 737 O O . LEU A 1 107 ? 48.354 -41.886 -11.426 1.00 62.50 104 LEU A O 1
ATOM 742 N N . ASN A 1 108 ? 49.000 -43.693 -12.597 1.00 61.84 105 ASN A N 1
ATOM 743 C CA . ASN A 1 108 ? 48.265 -44.686 -11.821 1.00 62.75 105 ASN A CA 1
ATOM 744 C C . ASN A 1 108 ? 49.162 -45.259 -10.744 1.00 68.14 105 ASN A C 1
ATOM 745 O O . ASN A 1 108 ? 50.360 -45.403 -10.975 1.00 69.30 105 ASN A O 1
ATOM 750 N N . ALA A 1 109 ? 48.584 -45.647 -9.596 1.00 63.83 106 ALA A N 1
ATOM 751 C CA . ALA A 1 109 ? 49.333 -46.273 -8.513 1.00 63.09 106 ALA A CA 1
ATOM 752 C C . ALA A 1 109 ? 50.149 -47.444 -9.078 1.00 66.77 106 ALA A C 1
ATOM 753 O O . ALA A 1 109 ? 49.610 -48.305 -9.771 1.00 65.86 106 ALA A O 1
ATOM 755 N N . GLY A 1 110 ? 51.456 -47.391 -8.864 1.00 64.81 107 GLY A N 1
ATOM 756 C CA . GLY A 1 110 ? 52.385 -48.399 -9.361 1.00 65.35 107 GLY A CA 1
ATOM 757 C C . GLY A 1 110 ? 53.235 -47.895 -10.506 1.00 70.00 107 GLY A C 1
ATOM 758 O O . GLY A 1 110 ? 53.437 -46.687 -10.639 1.00 69.56 107 GLY A O 1
ATOM 759 N N . GLN A 1 111 ? 53.726 -48.821 -11.343 1.00 67.18 108 GLN A N 1
ATOM 760 C CA . GLN A 1 111 ? 54.563 -48.524 -12.504 1.00 67.24 108 GLN A CA 1
ATOM 761 C C . GLN A 1 111 ? 53.796 -47.788 -13.623 1.00 72.52 108 GLN A C 1
ATOM 762 O O . GLN A 1 111 ? 52.613 -48.060 -13.856 1.00 72.92 108 GLN A O 1
ATOM 768 N N . ASN A 1 112 ? 54.483 -46.836 -14.290 1.00 68.57 109 ASN A N 1
ATOM 769 C CA . ASN A 1 112 ? 53.987 -46.013 -15.401 1.00 68.15 109 ASN A CA 1
ATOM 770 C C . ASN A 1 112 ? 55.134 -45.717 -16.372 1.00 73.54 109 ASN A C 1
ATOM 771 O O . ASN A 1 112 ? 56.305 -45.791 -15.990 1.00 74.21 109 ASN A O 1
ATOM 776 N N . THR A 1 113 ? 54.803 -45.355 -17.622 1.00 69.79 110 THR A N 1
ATOM 777 C CA . THR A 1 113 ? 55.805 -44.993 -18.625 1.00 69.05 110 THR A CA 1
ATOM 778 C C . THR A 1 113 ? 55.466 -43.672 -19.288 1.00 72.39 110 THR A C 1
ATOM 779 O O . THR A 1 113 ? 54.293 -43.375 -19.521 1.00 72.42 110 THR A O 1
ATOM 783 N N . ILE A 1 114 ? 56.501 -42.877 -19.575 1.00 68.38 111 ILE A N 1
ATOM 784 C CA . ILE A 1 114 ? 56.417 -41.633 -20.327 1.00 67.82 111 ILE A CA 1
ATOM 785 C C . ILE A 1 114 ? 57.488 -41.726 -21.413 1.00 73.26 111 ILE A C 1
ATOM 786 O O . ILE A 1 114 ? 58.682 -41.597 -21.130 1.00 73.17 111 ILE A O 1
ATOM 791 N N . ASP A 1 115 ? 57.054 -42.036 -22.640 1.00 70.48 112 ASP A N 1
ATOM 792 C CA . ASP A 1 115 ? 57.926 -42.166 -23.801 1.00 70.11 112 ASP A CA 1
ATOM 793 C C . ASP A 1 115 ? 58.022 -40.839 -24.506 1.00 74.26 112 ASP A C 1
ATOM 794 O O . ASP A 1 115 ? 57.038 -40.096 -24.581 1.00 73.53 112 ASP A O 1
ATOM 799 N N . ILE A 1 116 ? 59.214 -40.537 -25.015 1.00 71.72 113 ILE A N 1
ATOM 800 C CA . ILE A 1 116 ? 59.477 -39.380 -25.857 1.00 71.67 113 ILE A CA 1
ATOM 801 C C . ILE A 1 116 ? 59.927 -40.012 -27.168 1.00 77.14 113 ILE A C 1
ATOM 802 O O . ILE A 1 116 ? 61.043 -40.519 -27.272 1.00 75.69 113 ILE A O 1
ATOM 807 N N . VAL A 1 117 ? 58.975 -40.125 -28.099 1.00 76.45 114 VAL A N 1
ATOM 808 C CA . VAL A 1 117 ? 59.150 -40.792 -29.388 1.00 77.46 114 VAL A CA 1
ATOM 809 C C . VAL A 1 117 ? 59.480 -39.784 -30.481 1.00 83.28 114 VAL A C 1
ATOM 810 O O . VAL A 1 117 ? 58.980 -38.654 -30.458 1.00 83.01 114 VAL A O 1
ATOM 814 N N . ASN A 1 118 ? 60.336 -40.211 -31.429 1.00 81.24 115 ASN A N 1
ATOM 815 C CA . ASN A 1 118 ? 60.767 -39.457 -32.601 1.00 81.84 115 ASN A CA 1
ATOM 816 C C . ASN A 1 118 ? 59.557 -39.176 -33.489 1.00 86.65 115 ASN A C 1
ATOM 817 O O . ASN A 1 118 ? 58.865 -40.103 -33.940 1.00 86.63 115 ASN A O 1
ATOM 822 N N . ASN A 1 119 ? 59.314 -37.894 -33.731 1.00 82.72 116 ASN A N 1
ATOM 823 C CA . ASN A 1 119 ? 58.244 -37.439 -34.599 1.00 82.36 116 ASN A CA 1
ATOM 824 C C . ASN A 1 119 ? 58.994 -36.846 -35.795 1.00 86.58 116 ASN A C 1
ATOM 825 O O . ASN A 1 119 ? 59.210 -37.555 -36.782 1.00 86.00 116 ASN A O 1
ATOM 830 N N . TRP A 1 120 ? 59.487 -35.601 -35.655 1.00 83.19 117 TRP A N 1
ATOM 831 C CA . TRP A 1 120 ? 60.312 -34.911 -36.643 1.00 82.88 117 TRP A CA 1
ATOM 832 C C . TRP A 1 120 ? 61.756 -35.315 -36.378 1.00 88.09 117 TRP A C 1
ATOM 833 O O . TRP A 1 120 ? 62.571 -35.356 -37.299 1.00 87.67 117 TRP A O 1
ATOM 844 N N . GLY A 1 121 ? 62.047 -35.608 -35.112 1.00 85.75 118 GLY A N 1
ATOM 845 C CA . GLY A 1 121 ? 63.366 -36.001 -34.641 1.00 85.91 118 GLY A CA 1
ATOM 846 C C . GLY A 1 121 ? 64.334 -34.844 -34.628 1.00 89.99 118 GLY A C 1
ATOM 847 O O . GLY A 1 121 ? 63.906 -33.687 -34.601 1.00 89.12 118 GLY A O 1
ATOM 848 N N . TRP A 1 122 ? 65.648 -35.165 -34.646 1.00 86.95 119 TRP A N 1
ATOM 849 C CA . TRP A 1 122 ? 66.772 -34.222 -34.675 1.00 87.03 119 TRP A CA 1
ATOM 850 C C . TRP A 1 122 ? 66.695 -33.179 -33.552 1.00 89.07 119 TRP A C 1
ATOM 851 O O . TRP A 1 122 ? 66.589 -31.980 -33.809 1.00 88.19 119 TRP A O 1
ATOM 862 N N . TYR A 1 123 ? 66.719 -33.668 -32.302 1.00 85.13 120 TYR A N 1
ATOM 863 C CA . TYR A 1 123 ? 66.714 -32.881 -31.061 1.00 84.54 120 TYR A CA 1
ATOM 864 C C . TYR A 1 123 ? 67.503 -33.598 -29.966 1.00 86.44 120 TYR A C 1
ATOM 865 O O . TYR A 1 123 ? 67.823 -34.787 -30.101 1.00 84.97 120 TYR A O 1
ATOM 874 N N . LEU A 1 124 ? 67.816 -32.872 -28.885 1.00 83.10 121 LEU A N 1
ATOM 875 C CA . LEU A 1 124 ? 68.528 -33.422 -27.730 1.00 82.65 121 LEU A CA 1
ATOM 876 C C . LEU A 1 124 ? 67.639 -33.258 -26.519 1.00 83.84 121 LEU A C 1
ATOM 877 O O . LEU A 1 124 ? 67.157 -32.156 -26.269 1.00 82.68 121 LEU A O 1
ATOM 882 N N . ILE A 1 125 ? 67.385 -34.353 -25.793 1.00 79.65 122 ILE A N 1
ATOM 883 C CA . ILE A 1 125 ? 66.578 -34.311 -24.568 1.00 79.07 122 ILE A CA 1
ATOM 884 C C . ILE A 1 125 ? 67.476 -34.551 -23.345 1.00 80.34 122 ILE A C 1
ATOM 885 O O . ILE A 1 125 ? 68.138 -35.587 -23.231 1.00 79.27 122 ILE A O 1
ATOM 890 N N . ASP A 1 126 ? 67.506 -33.554 -22.460 1.00 75.34 123 ASP A N 1
ATOM 891 C CA . ASP A 1 126 ? 68.260 -33.561 -21.217 1.00 74.34 123 ASP A CA 1
ATOM 892 C C . ASP A 1 126 ? 67.519 -34.390 -20.160 1.00 78.39 123 ASP A C 1
ATOM 893 O O . ASP A 1 126 ? 68.066 -35.379 -19.668 1.00 78.33 123 ASP A O 1
ATOM 898 N N . SER A 1 127 ? 66.280 -33.967 -19.810 1.00 74.13 124 SER A N 1
ATOM 899 C CA . SER A 1 127 ? 65.455 -34.558 -18.762 1.00 73.18 124 SER A CA 1
ATOM 900 C C . SER A 1 127 ? 63.953 -34.205 -18.899 1.00 76.96 124 SER A C 1
ATOM 901 O O . SER A 1 127 ? 63.570 -33.401 -19.756 1.00 76.19 124 SER A O 1
ATOM 904 N N . ILE A 1 128 ? 63.113 -34.816 -18.023 1.00 73.27 125 ILE A N 1
ATOM 905 C CA . ILE A 1 128 ? 61.667 -34.568 -17.871 1.00 72.52 125 ILE A CA 1
ATOM 906 C C . ILE A 1 128 ? 61.363 -34.361 -16.389 1.00 74.15 125 ILE A C 1
ATOM 907 O O . ILE A 1 128 ? 61.800 -35.165 -15.566 1.00 73.69 125 ILE A O 1
ATOM 912 N N . THR A 1 129 ? 60.657 -33.281 -16.042 1.00 69.18 126 THR A N 1
ATOM 913 C CA . THR A 1 129 ? 60.344 -33.017 -14.639 1.00 68.53 126 THR A CA 1
ATOM 914 C C . THR A 1 129 ? 58.814 -33.078 -14.382 1.00 71.70 126 THR A C 1
ATOM 915 O O . THR A 1 129 ? 58.036 -32.341 -14.994 1.00 70.65 126 THR A O 1
ATOM 919 N N . LEU A 1 130 ? 58.410 -33.996 -13.471 1.00 68.27 127 LEU A N 1
ATOM 920 C CA . LEU A 1 130 ? 57.025 -34.221 -13.041 1.00 67.53 127 LEU A CA 1
ATOM 921 C C . LEU A 1 130 ? 56.794 -33.561 -11.700 1.00 70.62 127 LEU A C 1
ATOM 922 O O . LEU A 1 130 ? 57.408 -33.936 -10.702 1.00 70.50 127 LEU A O 1
ATOM 927 N N . THR A 1 131 ? 55.914 -32.579 -11.680 1.00 67.45 128 THR A N 1
ATOM 928 C CA . THR A 1 131 ? 55.554 -31.848 -10.472 1.00 68.13 128 THR A CA 1
ATOM 929 C C . THR A 1 131 ? 54.093 -32.183 -10.161 1.00 74.93 128 THR A C 1
ATOM 930 O O . THR A 1 131 ? 53.263 -32.052 -11.060 1.00 74.72 128 THR A O 1
ATOM 934 N N . PRO A 1 132 ? 53.726 -32.590 -8.921 1.00 73.27 129 PRO A N 1
ATOM 935 C CA . PRO A 1 132 ? 52.303 -32.841 -8.638 1.00 73.43 129 PRO A CA 1
ATOM 936 C C . PRO A 1 132 ? 51.492 -31.565 -8.881 1.00 78.59 129 PRO A C 1
ATOM 937 O O . PRO A 1 132 ? 51.966 -30.468 -8.557 1.00 78.00 129 PRO A O 1
ATOM 941 N N . SER A 1 133 ? 50.321 -31.696 -9.541 1.00 75.79 130 SER A N 1
ATOM 942 C CA . SER A 1 133 ? 49.482 -30.551 -9.878 1.00 75.75 130 SER A CA 1
ATOM 943 C C . SER A 1 133 ? 49.043 -29.785 -8.645 1.00 79.39 130 SER A C 1
ATOM 944 O O . SER A 1 133 ? 48.908 -30.360 -7.558 1.00 78.99 130 SER A O 1
ATOM 947 N N . ALA A 1 134 ? 48.887 -28.469 -8.817 1.00 75.92 131 ALA A N 1
ATOM 948 C CA . ALA A 1 134 ? 48.521 -27.522 -7.778 1.00 75.73 131 ALA A CA 1
ATOM 949 C C . ALA A 1 134 ? 47.298 -27.942 -6.954 1.00 81.49 131 ALA A C 1
ATOM 950 O O . ALA A 1 134 ? 46.227 -28.195 -7.520 1.00 81.87 131 ALA A O 1
ATOM 952 N N . PRO A 1 135 ? 47.451 -28.066 -5.616 1.00 78.54 132 PRO A N 1
ATOM 953 C CA . PRO A 1 135 ? 46.292 -28.405 -4.780 1.00 78.38 132 PRO A CA 1
ATOM 954 C C . PRO A 1 135 ? 45.330 -27.223 -4.747 1.00 80.81 132 PRO A C 1
ATOM 955 O O . PRO A 1 135 ? 45.758 -26.077 -4.579 1.00 80.70 132 PRO A O 1
ATOM 959 N N . ARG A 1 136 ? 44.043 -27.506 -4.986 1.00 76.16 133 ARG A N 1
ATOM 960 C CA . ARG A 1 136 ? 42.937 -26.548 -5.026 1.00 74.96 133 ARG A CA 1
ATOM 961 C C . ARG A 1 136 ? 42.814 -25.765 -3.693 1.00 77.95 133 ARG A C 1
ATOM 962 O O . ARG A 1 136 ? 42.930 -26.371 -2.620 1.00 76.74 133 ARG A O 1
ATOM 970 N N . PRO A 1 137 ? 42.588 -24.425 -3.727 1.00 75.02 134 PRO A N 1
ATOM 971 C CA . PRO A 1 137 ? 42.409 -23.679 -2.465 1.00 74.66 134 PRO A CA 1
ATOM 972 C C . PRO A 1 137 ? 41.146 -24.121 -1.709 1.00 78.32 134 PRO A C 1
ATOM 973 O O . PRO A 1 137 ? 40.195 -24.586 -2.358 1.00 77.34 134 PRO A O 1
ATOM 977 N N . PRO A 1 138 ? 41.087 -23.966 -0.355 1.00 74.71 135 PRO A N 1
ATOM 978 C CA . PRO A 1 138 ? 39.853 -24.329 0.365 1.00 73.76 135 PRO A CA 1
ATOM 979 C C . PRO A 1 138 ? 38.652 -23.568 -0.197 1.00 75.05 135 PRO A C 1
ATOM 980 O O . PRO A 1 138 ? 38.753 -22.383 -0.548 1.00 74.53 135 PRO A O 1
ATOM 984 N N . HIS A 1 139 ? 37.539 -24.278 -0.355 1.00 69.50 136 HIS A N 1
ATOM 985 C CA . HIS A 1 139 ? 36.313 -23.725 -0.917 1.00 68.02 136 HIS A CA 1
ATOM 986 C C . HIS A 1 139 ? 35.708 -22.644 -0.013 1.00 73.82 136 HIS A C 1
ATOM 987 O O . HIS A 1 139 ? 35.564 -22.867 1.193 1.00 73.91 136 HIS A O 1
ATOM 994 N N . ASP A 1 140 ? 35.362 -21.480 -0.591 1.00 70.97 137 ASP A N 1
ATOM 995 C CA . ASP A 1 140 ? 34.763 -20.385 0.175 1.00 71.48 137 ASP A CA 1
ATOM 996 C C . ASP A 1 140 ? 33.215 -20.484 0.194 1.00 74.81 137 ASP A C 1
ATOM 997 O O . ASP A 1 140 ? 32.501 -19.529 -0.157 1.00 74.58 137 ASP A O 1
ATOM 1002 N N . ILE A 1 141 ? 32.710 -21.653 0.644 1.00 69.94 138 ILE A N 1
ATOM 1003 C CA . ILE A 1 141 ? 31.283 -21.967 0.684 1.00 69.13 138 ILE A CA 1
ATOM 1004 C C . ILE A 1 141 ? 30.525 -21.080 1.656 1.00 73.44 138 ILE A C 1
ATOM 1005 O O . ILE A 1 141 ? 30.941 -20.918 2.807 1.00 73.18 138 ILE A O 1
ATOM 1010 N N . ASN A 1 142 ? 29.402 -20.510 1.168 1.00 70.43 139 ASN A N 1
ATOM 1011 C CA . ASN A 1 142 ? 28.480 -19.665 1.926 1.00 70.31 139 ASN A CA 1
ATOM 1012 C C . ASN A 1 142 ? 27.970 -20.447 3.131 1.00 77.00 139 ASN A C 1
ATOM 1013 O O . ASN A 1 142 ? 27.621 -21.621 2.983 1.00 77.22 139 ASN A O 1
ATOM 1018 N N . PRO A 1 143 ? 28.003 -19.862 4.345 1.00 74.80 140 PRO A N 1
ATOM 1019 C CA . PRO A 1 143 ? 27.607 -20.642 5.532 1.00 74.74 140 PRO A CA 1
ATOM 1020 C C . PRO A 1 143 ? 26.110 -20.876 5.710 1.00 78.93 140 PRO A C 1
ATOM 1021 O O . PRO A 1 143 ? 25.733 -21.857 6.355 1.00 78.37 140 PRO A O 1
ATOM 1025 N N . ASN A 1 144 ? 25.266 -19.981 5.155 1.00 75.92 141 ASN A N 1
ATOM 1026 C CA . ASN A 1 144 ? 23.813 -20.033 5.318 1.00 76.00 141 ASN A CA 1
ATOM 1027 C C . ASN A 1 144 ? 23.042 -20.066 4.006 1.00 79.77 141 ASN A C 1
ATOM 1028 O O . ASN A 1 144 ? 23.509 -19.559 2.983 1.00 79.57 141 ASN A O 1
ATOM 1033 N N . LEU A 1 145 ? 21.832 -20.649 4.064 1.00 75.40 142 LEU A N 1
ATOM 1034 C CA . LEU A 1 145 ? 20.890 -20.760 2.954 1.00 74.41 142 LEU A CA 1
ATOM 1035 C C . LEU A 1 145 ? 20.294 -19.377 2.647 1.00 78.85 142 LEU A C 1
ATOM 1036 O O . LEU A 1 145 ? 20.227 -18.537 3.549 1.00 78.91 142 LEU A O 1
ATOM 1041 N N . ASN A 1 146 ? 19.855 -19.146 1.388 1.00 75.16 143 ASN A N 1
ATOM 1042 C CA . ASN A 1 146 ? 19.253 -17.878 0.950 1.00 74.81 143 ASN A CA 1
ATOM 1043 C C . ASN A 1 146 ? 18.001 -17.518 1.741 1.00 78.90 143 ASN A C 1
ATOM 1044 O O . ASN A 1 146 ? 17.831 -16.348 2.095 1.00 79.18 143 ASN A O 1
ATOM 1049 N N . ASN A 1 147 ? 17.137 -18.512 2.031 1.00 74.99 144 ASN A N 1
ATOM 1050 C CA . ASN A 1 147 ? 15.923 -18.304 2.824 1.00 74.74 144 ASN A CA 1
ATOM 1051 C C . ASN A 1 147 ? 16.330 -18.110 4.288 1.00 80.26 144 ASN A C 1
ATOM 1052 O O . ASN A 1 147 ? 16.913 -19.026 4.879 1.00 79.62 144 ASN A O 1
ATOM 1057 N N . PRO A 1 148 ? 16.037 -16.933 4.893 1.00 78.03 145 PRO A N 1
ATOM 1058 C CA . PRO A 1 148 ? 16.407 -16.728 6.302 1.00 77.72 145 PRO A CA 1
ATOM 1059 C C . PRO A 1 148 ? 15.522 -17.551 7.233 1.00 80.83 145 PRO A C 1
ATOM 1060 O O . PRO A 1 148 ? 15.999 -18.033 8.264 1.00 80.52 145 PRO A O 1
ATOM 1064 N N . ASN A 1 149 ? 14.255 -17.765 6.830 1.00 76.66 146 ASN A N 1
ATOM 1065 C CA . ASN A 1 149 ? 13.283 -18.534 7.599 1.00 76.69 146 ASN A CA 1
ATOM 1066 C C . ASN A 1 149 ? 13.389 -20.057 7.394 1.00 80.71 146 ASN A C 1
ATOM 1067 O O . ASN A 1 149 ? 12.443 -20.769 7.732 1.00 81.20 146 ASN A O 1
ATOM 1072 N N . ALA A 1 150 ? 14.552 -20.561 6.916 1.00 76.05 147 ALA A N 1
ATOM 1073 C CA . ALA A 1 150 ? 14.808 -21.990 6.678 1.00 74.78 147 ALA A CA 1
ATOM 1074 C C . ALA A 1 150 ? 14.616 -22.822 7.942 1.00 76.35 147 ALA A C 1
ATOM 1075 O O . ALA A 1 150 ? 15.110 -22.443 9.004 1.00 75.07 147 ALA A O 1
ATOM 1077 N N . ASP A 1 151 ? 13.871 -23.943 7.830 1.00 72.43 148 ASP A N 1
ATOM 1078 C CA . ASP A 1 151 ? 13.584 -24.825 8.964 1.00 71.85 148 ASP A CA 1
ATOM 1079 C C . ASP A 1 151 ? 14.854 -25.546 9.459 1.00 73.98 148 ASP A C 1
ATOM 1080 O O . ASP A 1 151 ? 15.892 -25.498 8.791 1.00 73.48 148 ASP A O 1
ATOM 1085 N N . THR A 1 152 ? 14.766 -26.165 10.651 1.00 69.46 149 THR A N 1
ATOM 1086 C CA . THR A 1 152 ? 15.848 -26.849 11.357 1.00 69.01 149 THR A CA 1
ATOM 1087 C C . THR A 1 152 ? 16.614 -27.854 10.495 1.00 72.48 149 THR A C 1
ATOM 1088 O O . THR A 1 152 ? 17.831 -27.720 10.344 1.00 71.93 149 THR A O 1
ATOM 1092 N N . ASN A 1 153 ? 15.910 -28.854 9.950 1.00 68.19 150 ASN A N 1
ATOM 1093 C CA . ASN A 1 153 ? 16.514 -29.918 9.152 1.00 67.45 150 ASN A CA 1
ATOM 1094 C C . ASN A 1 153 ? 17.129 -29.451 7.826 1.00 69.55 150 ASN A C 1
ATOM 1095 O O . ASN A 1 153 ? 18.081 -30.080 7.359 1.00 69.58 150 ASN A O 1
ATOM 1100 N N . ALA A 1 154 ? 16.612 -28.361 7.226 1.00 64.35 151 ALA A N 1
ATOM 1101 C CA . ALA A 1 154 ? 17.196 -27.816 5.997 1.00 63.55 151 ALA A CA 1
ATOM 1102 C C . ALA A 1 154 ? 18.527 -27.167 6.383 1.00 66.40 151 ALA A C 1
ATOM 1103 O O . ALA A 1 154 ? 19.548 -27.442 5.745 1.00 65.44 151 ALA A O 1
ATOM 1105 N N . LYS A 1 155 ? 18.518 -26.391 7.502 1.00 62.43 152 LYS A N 1
ATOM 1106 C CA . LYS A 1 155 ? 19.682 -25.728 8.103 1.00 61.36 152 LYS A CA 1
ATOM 1107 C C . LYS A 1 155 ? 20.735 -26.770 8.525 1.00 63.59 152 LYS A C 1
ATOM 1108 O O . LYS A 1 155 ? 21.931 -26.527 8.375 1.00 62.54 152 LYS A O 1
ATOM 1114 N N . LYS A 1 156 ? 20.275 -27.935 9.015 1.00 59.74 153 LYS A N 1
ATOM 1115 C CA . LYS A 1 156 ? 21.118 -29.062 9.415 1.00 59.45 153 LYS A CA 1
ATOM 1116 C C . LYS A 1 156 ? 21.743 -29.700 8.160 1.00 64.56 153 LYS A C 1
ATOM 1117 O O . LYS A 1 156 ? 22.973 -29.830 8.094 1.00 64.24 153 LYS A O 1
ATOM 1123 N N . LEU A 1 157 ? 20.890 -30.068 7.157 1.00 60.58 154 LEU A N 1
ATOM 1124 C CA . LEU A 1 157 ? 21.327 -30.664 5.895 1.00 59.50 154 LEU A CA 1
ATOM 1125 C C . LEU A 1 157 ? 22.403 -29.809 5.233 1.00 63.52 154 LEU A C 1
ATOM 1126 O O . LEU A 1 157 ? 23.480 -30.335 4.951 1.00 64.16 154 LEU A O 1
ATOM 1131 N N . TYR A 1 158 ? 22.144 -28.492 5.065 1.00 58.46 155 TYR A N 1
ATOM 1132 C CA . TYR A 1 158 ? 23.094 -27.557 4.465 1.00 57.88 155 TYR A CA 1
ATOM 1133 C C . TYR A 1 158 ? 24.441 -27.545 5.195 1.00 62.80 155 TYR A C 1
ATOM 1134 O O . TYR A 1 158 ? 25.479 -27.576 4.535 1.00 62.93 155 TYR A O 1
ATOM 1143 N N . SER A 1 159 ? 24.422 -27.550 6.547 1.00 59.12 156 SER A N 1
ATOM 1144 C CA . SER A 1 159 ? 25.625 -27.558 7.384 1.00 58.50 156 SER A CA 1
ATOM 1145 C C . SER A 1 159 ? 26.397 -28.861 7.226 1.00 60.45 156 SER A C 1
ATOM 1146 O O . SER A 1 159 ? 27.622 -28.829 7.100 1.00 60.42 156 SER A O 1
ATOM 1149 N N . TYR A 1 160 ? 25.681 -30.001 7.215 1.00 54.52 157 TYR A N 1
ATOM 1150 C CA . TYR A 1 160 ? 26.287 -31.309 7.041 1.00 53.54 157 TYR A CA 1
ATOM 1151 C C . TYR A 1 160 ? 26.950 -31.409 5.655 1.00 59.09 157 TYR A C 1
ATOM 1152 O O . TYR A 1 16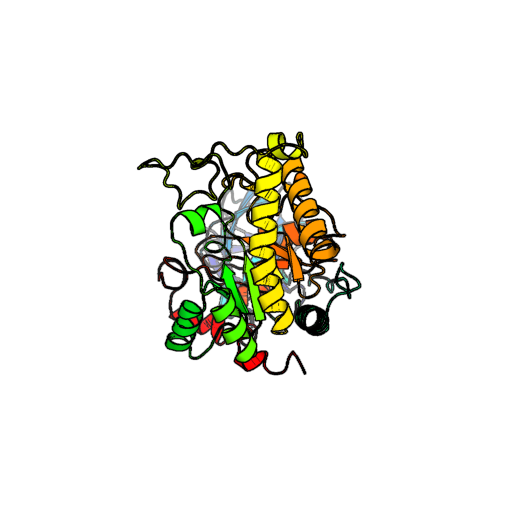0 ? 28.065 -31.942 5.537 1.00 59.69 157 TYR A O 1
ATOM 1161 N N . LEU A 1 161 ? 26.256 -30.903 4.606 1.00 54.25 158 LEU A N 1
ATOM 1162 C CA . LEU A 1 161 ? 26.775 -30.928 3.237 1.00 52.73 158 LEU A CA 1
ATOM 1163 C C . LEU A 1 161 ? 28.009 -30.058 3.178 1.00 57.93 158 LEU A C 1
ATOM 1164 O O . LEU A 1 161 ? 29.020 -30.466 2.609 1.00 57.62 158 LEU A O 1
ATOM 1169 N N . ARG A 1 162 ? 27.940 -28.883 3.836 1.00 55.41 159 ARG A N 1
ATOM 1170 C CA . ARG A 1 162 ? 29.029 -27.915 3.912 1.00 55.31 159 ARG A CA 1
ATOM 1171 C C . ARG A 1 162 ? 30.250 -28.496 4.619 1.00 59.68 159 ARG A C 1
ATOM 1172 O O . ARG A 1 162 ? 31.373 -28.214 4.207 1.00 60.14 159 ARG A O 1
ATOM 1180 N N . SER A 1 163 ? 30.029 -29.339 5.640 1.00 55.97 160 SER A N 1
ATOM 1181 C CA . SER A 1 163 ? 31.099 -29.973 6.398 1.00 56.27 160 SER A CA 1
ATOM 1182 C C . SER A 1 163 ? 31.805 -31.082 5.618 1.00 61.88 160 SER A C 1
ATOM 1183 O O . SER A 1 163 ? 32.991 -31.320 5.841 1.00 63.50 160 SER A O 1
ATOM 1186 N N . VAL A 1 164 ? 31.088 -31.761 4.720 1.00 57.79 161 VAL A N 1
ATOM 1187 C CA . VAL A 1 164 ? 31.650 -32.870 3.952 1.00 57.40 161 VAL A CA 1
ATOM 1188 C C . VAL A 1 164 ? 32.258 -32.431 2.597 1.00 59.47 161 VAL A C 1
ATOM 1189 O O . VAL A 1 164 ? 33.024 -33.191 2.000 1.00 58.71 161 VAL A O 1
ATOM 1193 N N . TYR A 1 165 ? 31.926 -31.220 2.132 1.00 55.47 162 TYR A N 1
ATOM 1194 C CA . TYR A 1 165 ? 32.368 -30.706 0.841 1.00 55.92 162 TYR A CA 1
ATOM 1195 C C . TYR A 1 165 ? 33.890 -30.619 0.689 1.00 63.66 162 TYR A C 1
ATOM 1196 O O . TYR A 1 165 ? 34.582 -29.964 1.478 1.00 65.00 162 TYR A O 1
ATOM 1205 N N . GLY A 1 166 ? 34.380 -31.302 -0.339 1.00 60.47 163 GLY A N 1
ATOM 1206 C CA . GLY A 1 166 ? 35.798 -31.404 -0.654 1.00 59.78 163 GLY A CA 1
ATOM 1207 C C . GLY A 1 166 ? 36.471 -32.557 0.069 1.00 61.95 163 GLY A C 1
ATOM 1208 O O . GLY A 1 166 ? 37.564 -32.986 -0.322 1.00 62.99 163 GLY A O 1
ATOM 1209 N N . ASN A 1 167 ? 35.829 -33.073 1.122 1.00 54.89 164 ASN A N 1
ATOM 1210 C CA . ASN A 1 167 ? 36.406 -34.155 1.912 1.00 53.93 164 ASN A CA 1
ATOM 1211 C C . ASN A 1 167 ? 35.975 -35.535 1.417 1.00 54.49 164 ASN A C 1
ATOM 1212 O O . ASN A 1 167 ? 36.803 -36.452 1.361 1.00 52.98 164 ASN A O 1
ATOM 1217 N N . LYS A 1 168 ? 34.681 -35.675 1.052 1.00 49.27 165 LYS A N 1
ATOM 1218 C CA . LYS A 1 168 ? 34.100 -36.921 0.537 1.00 47.84 165 LYS A CA 1
ATOM 1219 C C . LYS A 1 168 ? 33.085 -36.600 -0.570 1.00 49.76 165 LYS A C 1
ATOM 1220 O O . LYS A 1 168 ? 32.842 -35.422 -0.878 1.00 49.38 165 LYS A O 1
ATOM 1226 N N . ILE A 1 169 ? 32.488 -37.655 -1.159 1.00 44.08 166 ILE A N 1
ATOM 1227 C CA . ILE A 1 169 ? 31.383 -37.557 -2.113 1.00 42.75 166 ILE A CA 1
ATOM 1228 C C . ILE A 1 169 ? 30.216 -38.387 -1.573 1.00 47.81 166 ILE A C 1
ATOM 1229 O O . ILE A 1 169 ? 30.393 -39.573 -1.240 1.00 47.78 166 ILE A O 1
ATOM 1234 N N . ILE A 1 170 ? 29.027 -37.767 -1.481 1.00 43.11 167 ILE A N 1
ATOM 1235 C CA . ILE A 1 170 ? 27.836 -38.484 -1.036 1.00 42.12 167 ILE A CA 1
ATOM 1236 C C . ILE A 1 170 ? 27.288 -39.297 -2.220 1.00 45.39 167 ILE A C 1
ATOM 1237 O O . ILE A 1 170 ? 27.031 -38.722 -3.274 1.00 45.12 167 ILE A O 1
ATOM 1242 N N . SER A 1 171 ? 27.120 -40.620 -2.054 1.00 41.68 168 SER A N 1
ATOM 1243 C CA . SER A 1 171 ? 26.523 -41.466 -3.098 1.00 41.66 168 SER A CA 1
ATOM 1244 C C . SER A 1 171 ? 25.006 -41.177 -3.166 1.00 48.00 168 SER A C 1
ATOM 1245 O O . SER A 1 171 ? 24.375 -40.843 -2.158 1.00 47.98 168 SER A O 1
ATOM 1248 N N . GLY A 1 172 ? 24.450 -41.298 -4.356 1.00 44.66 169 GLY A N 1
ATOM 1249 C CA . GLY A 1 172 ? 23.045 -41.033 -4.595 1.00 43.80 169 GLY A CA 1
ATOM 1250 C C . GLY A 1 172 ? 22.516 -41.857 -5.735 1.00 46.35 169 GLY A C 1
ATOM 1251 O O . GLY A 1 172 ? 23.288 -42.337 -6.579 1.00 44.22 169 GLY A O 1
ATOM 1252 N N . GLN A 1 173 ? 21.181 -42.031 -5.745 1.00 43.74 170 GLN A N 1
ATOM 1253 C CA . GLN A 1 173 ? 20.491 -42.813 -6.765 1.00 44.31 170 GLN A CA 1
ATOM 1254 C C . GLN A 1 173 ? 19.117 -42.244 -7.089 1.00 49.85 170 GLN A C 1
ATOM 1255 O O . GLN A 1 173 ? 18.477 -41.622 -6.237 1.00 50.38 170 GLN A O 1
ATOM 1261 N N . GLN A 1 174 ? 18.686 -42.434 -8.338 1.00 46.00 171 GLN A N 1
ATOM 1262 C CA . GLN A 1 174 ? 17.365 -42.035 -8.754 1.00 46.26 171 GLN A CA 1
ATOM 1263 C C . GLN A 1 174 ? 16.472 -43.232 -8.501 1.00 51.91 171 GLN A C 1
ATOM 1264 O O . GLN A 1 174 ? 16.703 -44.304 -9.075 1.00 52.43 171 GLN A O 1
ATOM 1270 N N . GLU A 1 175 ? 15.442 -43.036 -7.653 1.00 48.01 172 GLU A N 1
ATOM 1271 C CA . GLU A 1 175 ? 14.424 -44.016 -7.262 1.00 47.97 172 GLU A CA 1
ATOM 1272 C C . GLU A 1 175 ? 14.909 -44.954 -6.168 1.00 53.85 172 GLU A C 1
ATOM 1273 O O . GLU A 1 175 ? 16.045 -45.434 -6.199 1.00 53.49 172 GLU A O 1
ATOM 1279 N N . LEU A 1 176 ? 14.018 -45.191 -5.190 1.00 51.91 173 LEU A N 1
ATOM 1280 C CA . LEU A 1 176 ? 14.217 -46.018 -4.004 1.00 51.45 173 LEU A CA 1
ATOM 1281 C C . LEU A 1 176 ? 14.405 -47.483 -4.314 1.00 54.22 173 LEU A C 1
ATOM 1282 O O . LEU A 1 176 ? 15.206 -48.129 -3.645 1.00 54.69 173 LEU A O 1
ATOM 1287 N N . HIS A 1 177 ? 13.695 -48.020 -5.312 1.00 50.08 174 HIS A N 1
ATOM 1288 C CA . HIS A 1 177 ? 13.846 -49.433 -5.659 1.00 49.66 174 HIS A CA 1
ATOM 1289 C C . HIS A 1 177 ? 15.234 -49.734 -6.249 1.00 51.69 174 HIS A C 1
ATOM 1290 O O . HIS A 1 177 ? 15.755 -50.839 -6.067 1.00 50.68 174 HIS A O 1
ATOM 1297 N N . HIS A 1 178 ? 15.841 -48.729 -6.912 1.00 47.31 175 HIS A N 1
ATOM 1298 C CA . HIS A 1 178 ? 17.185 -48.831 -7.474 1.00 46.62 175 HIS A CA 1
ATOM 1299 C C . HIS A 1 178 ? 18.213 -48.749 -6.360 1.00 50.41 175 HIS A C 1
ATOM 1300 O O . HIS A 1 178 ? 19.233 -49.434 -6.426 1.00 51.00 175 HIS A O 1
ATOM 1307 N N . ALA A 1 179 ? 17.920 -47.955 -5.310 1.00 46.18 176 ALA A N 1
ATOM 1308 C CA . ALA A 1 179 ? 18.768 -47.838 -4.122 1.00 45.83 176 ALA A CA 1
ATOM 1309 C C . ALA A 1 179 ? 18.825 -49.191 -3.398 1.00 52.74 176 ALA A C 1
ATOM 1310 O O . ALA A 1 179 ? 19.878 -49.568 -2.896 1.00 52.90 176 ALA A O 1
ATOM 1312 N N . GLU A 1 180 ? 17.714 -49.950 -3.410 1.00 51.93 177 GLU A N 1
ATOM 1313 C CA . GLU A 1 180 ? 17.661 -51.278 -2.803 1.00 52.49 177 GLU A CA 1
ATOM 1314 C C . GLU A 1 180 ? 18.435 -52.299 -3.636 1.00 56.90 177 GLU A C 1
ATOM 1315 O O . GLU A 1 180 ? 19.053 -53.202 -3.064 1.00 57.93 177 GLU A O 1
ATOM 1321 N N . TRP A 1 181 ? 18.418 -52.148 -4.976 1.00 51.93 178 TRP A N 1
ATOM 1322 C CA . TRP A 1 181 ? 19.140 -53.040 -5.879 1.00 51.42 178 TRP A CA 1
ATOM 1323 C C . TRP A 1 181 ? 20.653 -52.882 -5.687 1.00 57.66 178 TRP A C 1
ATOM 1324 O O . TRP A 1 181 ? 21.369 -53.887 -5.762 1.00 57.81 178 TRP A O 1
ATOM 1335 N N . ILE A 1 182 ? 21.131 -51.630 -5.400 1.00 53.76 179 ILE A N 1
ATOM 1336 C CA . ILE A 1 182 ? 22.549 -51.337 -5.141 1.00 53.19 179 ILE A CA 1
ATOM 1337 C C . ILE A 1 182 ? 23.002 -52.092 -3.881 1.00 59.41 179 ILE A C 1
ATOM 1338 O O . ILE A 1 182 ? 24.057 -52.723 -3.911 1.00 59.33 179 ILE A O 1
ATOM 1343 N N . ARG A 1 183 ? 22.176 -52.079 -2.805 1.00 57.73 180 ARG A N 1
ATOM 1344 C CA . ARG A 1 183 ? 22.440 -52.809 -1.552 1.00 58.21 180 ARG A CA 1
ATOM 1345 C C . ARG A 1 183 ? 22.528 -54.337 -1.834 1.00 62.72 180 ARG A C 1
ATOM 1346 O O . ARG A 1 183 ? 23.408 -55.014 -1.309 1.00 62.75 180 ARG A O 1
ATOM 1354 N N . GLN A 1 184 ? 21.705 -54.835 -2.756 1.00 58.82 181 GLN A N 1
ATOM 1355 C CA . GLN A 1 184 ? 21.724 -56.238 -3.144 1.00 58.88 181 GLN A CA 1
ATOM 1356 C C . GLN A 1 184 ? 22.994 -56.646 -3.910 1.00 64.41 181 GLN A C 1
ATOM 1357 O O . GLN A 1 184 ? 23.292 -57.842 -3.999 1.00 65.18 181 GLN A O 1
ATOM 1363 N N . GLN A 1 185 ? 23.733 -55.673 -4.474 1.00 60.35 182 GLN A N 1
ATOM 1364 C CA . GLN A 1 185 ? 24.925 -55.975 -5.280 1.00 59.34 182 GLN A CA 1
ATOM 1365 C C . GLN A 1 185 ? 26.233 -55.618 -4.594 1.00 61.35 182 GLN A C 1
ATOM 1366 O O . GLN A 1 185 ? 27.244 -56.275 -4.846 1.00 61.40 182 GLN A O 1
ATOM 1372 N N . THR A 1 186 ? 26.220 -54.552 -3.779 1.00 55.74 183 THR A N 1
ATOM 1373 C CA . THR A 1 186 ? 27.390 -53.996 -3.105 1.00 54.89 183 THR A CA 1
ATOM 1374 C C . THR A 1 186 ? 27.363 -54.114 -1.573 1.00 57.92 183 THR A C 1
ATOM 1375 O O . THR A 1 186 ? 28.381 -53.833 -0.933 1.00 58.27 183 THR A O 1
ATOM 1379 N N . GLY A 1 187 ? 26.194 -54.431 -1.005 1.00 52.28 184 GLY A N 1
ATOM 1380 C CA . GLY A 1 187 ? 25.988 -54.496 0.438 1.00 51.15 184 GLY A CA 1
ATOM 1381 C C . GLY A 1 187 ? 25.863 -53.125 1.075 1.00 54.62 184 GLY A C 1
ATOM 1382 O O . GLY A 1 187 ? 25.715 -53.007 2.296 1.00 53.35 184 GLY A O 1
ATOM 1383 N N . LYS A 1 188 ? 25.933 -52.075 0.238 1.00 52.38 185 LYS A N 1
ATOM 1384 C CA . LYS A 1 188 ? 25.860 -50.667 0.625 1.00 52.11 185 LYS A CA 1
ATOM 1385 C C . LYS A 1 188 ? 24.637 -49.991 -0.013 1.00 55.22 185 LYS A C 1
ATOM 1386 O O . LYS A 1 188 ? 24.171 -50.431 -1.068 1.00 55.09 185 LYS A O 1
ATOM 1392 N N . THR A 1 189 ? 24.124 -48.928 0.634 1.00 50.27 186 THR A N 1
ATOM 1393 C CA . THR A 1 189 ? 22.949 -48.179 0.185 1.00 49.27 186 THR A CA 1
ATOM 1394 C C . THR A 1 189 ? 23.304 -46.714 -0.081 1.00 50.91 186 THR A C 1
ATOM 1395 O O . THR A 1 189 ? 23.921 -46.087 0.781 1.00 49.32 186 THR A O 1
ATOM 1399 N N . PRO A 1 190 ? 22.835 -46.126 -1.216 1.00 46.99 187 PRO A N 1
ATOM 1400 C CA . PRO A 1 190 ? 23.087 -44.699 -1.462 1.00 45.94 187 PRO A CA 1
ATOM 1401 C C . PRO A 1 190 ? 22.610 -43.840 -0.293 1.00 47.97 187 PRO A C 1
ATOM 1402 O O . PRO A 1 190 ? 21.545 -44.091 0.273 1.00 47.94 187 PRO A O 1
ATOM 1406 N N . ALA A 1 191 ? 23.417 -42.858 0.091 1.00 42.65 188 ALA A N 1
ATOM 1407 C CA . ALA A 1 191 ? 23.068 -41.969 1.181 1.00 42.30 188 ALA A CA 1
ATOM 1408 C C . ALA A 1 191 ? 21.868 -41.080 0.778 1.00 48.21 188 ALA A C 1
ATOM 1409 O O . ALA A 1 191 ? 20.998 -40.766 1.608 1.00 48.02 188 ALA A O 1
ATOM 1411 N N . LEU A 1 192 ? 21.840 -40.690 -0.508 1.00 44.62 189 LEU A N 1
ATOM 1412 C CA . LEU A 1 192 ? 20.871 -39.792 -1.109 1.00 43.95 189 LEU A CA 1
ATOM 1413 C C . LEU A 1 192 ? 19.981 -40.521 -2.101 1.00 47.85 189 LEU A C 1
ATOM 1414 O O . LEU A 1 192 ? 20.472 -41.280 -2.935 1.00 47.51 189 LEU A O 1
ATOM 1419 N N . VAL A 1 193 ? 18.667 -40.266 -2.030 1.00 44.22 190 VAL A N 1
ATOM 1420 C CA . VAL A 1 193 ? 17.711 -40.826 -2.989 1.00 43.52 190 VAL A CA 1
ATOM 1421 C C . VAL A 1 193 ? 16.940 -39.672 -3.602 1.00 48.28 190 VAL A C 1
ATOM 1422 O O . VAL A 1 193 ? 16.508 -38.749 -2.895 1.00 48.06 190 VAL A O 1
ATOM 1426 N N . ALA A 1 194 ? 16.871 -39.671 -4.934 1.00 45.30 191 ALA A N 1
ATOM 1427 C CA . ALA A 1 194 ? 16.154 -38.640 -5.663 1.00 45.19 191 ALA A CA 1
ATOM 1428 C C . ALA A 1 194 ? 14.819 -39.180 -6.162 1.00 49.13 191 ALA A C 1
ATOM 1429 O O . ALA A 1 194 ? 14.744 -40.304 -6.678 1.00 47.39 191 ALA A O 1
ATOM 1431 N N . VAL A 1 195 ? 13.757 -38.389 -5.950 1.00 47.13 192 VAL A N 1
ATOM 1432 C CA . VAL A 1 195 ? 12.387 -38.710 -6.389 1.00 47.06 192 VAL A CA 1
ATOM 1433 C C . VAL A 1 195 ? 11.887 -37.622 -7.340 1.00 52.87 192 VAL A C 1
ATOM 1434 O O . VAL A 1 195 ? 12.331 -36.472 -7.255 1.00 51.89 192 VAL A O 1
ATOM 1438 N N . ASP A 1 196 ? 10.962 -37.996 -8.241 1.00 51.15 193 ASP A N 1
ATOM 1439 C CA . ASP A 1 196 ? 10.381 -37.122 -9.263 1.00 50.77 193 ASP A CA 1
ATOM 1440 C C . ASP A 1 196 ? 8.933 -36.765 -8.961 1.00 55.24 193 ASP A C 1
ATOM 1441 O O . ASP A 1 196 ? 8.097 -37.670 -8.863 1.00 55.25 193 ASP A O 1
ATOM 1446 N N . LEU A 1 197 ? 8.611 -35.455 -8.873 1.00 51.66 194 LEU A N 1
ATOM 1447 C CA . LEU A 1 197 ? 7.218 -35.030 -8.660 1.00 51.77 194 LEU A CA 1
ATOM 1448 C C . LEU A 1 197 ? 6.363 -35.105 -9.942 1.00 57.66 194 LEU A C 1
ATOM 1449 O O . LEU A 1 197 ? 5.214 -34.682 -9.917 1.00 58.50 194 LEU A O 1
ATOM 1454 N N . MET A 1 198 ? 6.909 -35.666 -11.035 1.00 54.55 195 MET A N 1
ATOM 1455 C CA . MET A 1 198 ? 6.284 -35.811 -12.358 1.00 55.05 195 MET A CA 1
ATOM 1456 C C . MET A 1 198 ? 4.781 -36.204 -12.358 1.00 61.07 195 MET A C 1
ATOM 1457 O O . MET A 1 198 ? 3.974 -35.455 -12.911 1.00 61.12 195 MET A O 1
ATOM 1462 N N . ASP A 1 199 ? 4.410 -37.366 -11.775 1.00 58.24 196 ASP A N 1
ATOM 1463 C CA . ASP A 1 199 ? 3.015 -37.839 -11.773 1.00 57.78 196 ASP A CA 1
ATOM 1464 C C . ASP A 1 199 ? 2.079 -37.043 -10.823 1.00 63.73 196 ASP A C 1
ATOM 1465 O O . ASP A 1 199 ? 0.923 -37.426 -10.645 1.00 63.82 196 ASP A O 1
ATOM 1470 N N . TYR A 1 200 ? 2.556 -35.916 -10.270 1.00 61.61 197 TYR A N 1
ATOM 1471 C CA . TYR A 1 200 ? 1.752 -35.018 -9.437 1.00 62.20 197 TYR A CA 1
ATOM 1472 C C . TYR A 1 200 ? 1.278 -33.817 -10.293 1.00 66.34 197 TYR A C 1
ATOM 1473 O O . TYR A 1 200 ? 0.456 -33.014 -9.832 1.00 67.04 197 TYR A O 1
ATOM 1482 N N . SER A 1 201 ? 1.805 -33.700 -11.534 1.00 61.14 198 SER A N 1
ATOM 1483 C CA . SER A 1 201 ? 1.471 -32.637 -12.478 1.00 60.21 198 SER A CA 1
ATOM 1484 C C . SER A 1 201 ? 0.007 -32.787 -12.908 1.00 63.96 198 SER A C 1
ATOM 1485 O O . SER A 1 201 ? -0.337 -33.839 -13.466 1.00 63.34 198 SER A O 1
ATOM 1488 N N . PRO A 1 202 ? -0.866 -31.768 -12.622 1.00 59.70 199 PRO A N 1
ATOM 1489 C CA . PRO A 1 202 ? -2.300 -31.870 -12.979 1.00 58.80 199 PRO A CA 1
ATOM 1490 C C . PRO A 1 202 ? -2.594 -32.382 -14.387 1.00 62.53 199 PRO A C 1
ATOM 1491 O O . PRO A 1 202 ? -3.475 -33.225 -14.554 1.00 61.45 199 PRO A O 1
ATOM 1495 N N . SER A 1 203 ? -1.811 -31.919 -15.381 1.00 59.58 200 SER A N 1
ATOM 1496 C CA . SER A 1 203 ? -1.873 -32.329 -16.784 1.00 59.88 200 SER A CA 1
ATOM 1497 C C . SER A 1 203 ? -1.844 -33.866 -16.923 1.00 66.31 200 SER A C 1
ATOM 1498 O O . SER A 1 203 ? -2.523 -34.415 -17.785 1.00 66.09 200 SER A O 1
ATOM 1501 N N . ARG A 1 204 ? -1.066 -34.548 -16.054 1.00 64.98 201 ARG A N 1
ATOM 1502 C CA . ARG A 1 204 ? -0.896 -36.002 -16.011 1.00 65.01 201 ARG A CA 1
ATOM 1503 C C . ARG A 1 204 ? -1.947 -36.655 -15.100 1.00 70.47 201 ARG A C 1
ATOM 1504 O O . ARG A 1 204 ? -2.534 -37.672 -15.485 1.00 69.74 201 ARG A O 1
ATOM 1512 N N . VAL A 1 205 ? -2.198 -36.059 -13.901 1.00 68.21 202 VAL A N 1
ATOM 1513 C CA . VAL A 1 205 ? -3.207 -36.537 -12.937 1.00 68.79 202 VAL A CA 1
ATOM 1514 C C . VAL A 1 205 ? -4.546 -36.695 -13.666 1.00 74.99 202 VAL A C 1
ATOM 1515 O O . VAL A 1 205 ? -5.193 -37.734 -13.524 1.00 74.79 202 VAL A O 1
ATOM 1519 N N . GLU A 1 206 ? -4.913 -35.678 -14.497 1.00 72.98 203 GLU A N 1
ATOM 1520 C CA . GLU A 1 206 ? -6.113 -35.626 -15.339 1.00 73.08 203 GLU A CA 1
ATOM 1521 C C . GLU A 1 206 ? -6.242 -36.873 -16.205 1.00 77.17 203 GLU A C 1
ATOM 1522 O O . GLU A 1 206 ? -7.366 -37.308 -16.454 1.00 78.27 203 GLU A O 1
ATOM 1528 N N . ARG A 1 207 ? -5.101 -37.462 -16.639 1.00 71.86 204 ARG A N 1
ATOM 1529 C CA . ARG A 1 207 ? -5.090 -38.679 -17.451 1.00 70.62 204 ARG A CA 1
ATOM 1530 C C . ARG A 1 207 ? -4.872 -39.963 -16.652 1.00 73.44 204 ARG A C 1
ATOM 1531 O O . ARG A 1 207 ? -4.619 -41.016 -17.245 1.00 73.26 204 ARG A O 1
ATOM 1539 N N . GLY A 1 208 ? -4.990 -39.869 -15.327 1.00 69.32 205 GLY A N 1
ATOM 1540 C CA . GLY A 1 208 ? -4.920 -41.010 -14.417 1.00 68.70 205 GLY A CA 1
ATOM 1541 C C . GLY A 1 208 ? -3.603 -41.368 -13.760 1.00 71.70 205 GLY A C 1
ATOM 1542 O O . GLY A 1 208 ? -3.476 -42.484 -13.248 1.00 70.97 205 GLY A O 1
ATOM 1543 N N . THR A 1 209 ? -2.618 -40.447 -13.737 1.00 68.08 206 THR A N 1
ATOM 1544 C CA . THR A 1 209 ? -1.323 -40.751 -13.105 1.00 67.08 206 THR A CA 1
ATOM 1545 C C . THR A 1 209 ? -1.338 -40.560 -11.604 1.00 71.35 206 THR A C 1
ATOM 1546 O O . THR A 1 209 ? -1.786 -39.528 -11.110 1.00 70.33 206 THR A O 1
ATOM 1550 N N . THR A 1 210 ? -0.776 -41.546 -10.898 1.00 69.29 207 THR A N 1
ATOM 1551 C CA . THR A 1 210 ? -0.599 -41.585 -9.443 1.00 69.12 207 THR A CA 1
ATOM 1552 C C . THR A 1 210 ? 0.900 -41.606 -9.127 1.00 72.31 207 THR A C 1
ATOM 1553 O O . THR A 1 210 ? 1.700 -42.123 -9.919 1.00 71.23 207 THR A O 1
ATOM 1557 N N . SER A 1 211 ? 1.275 -41.052 -7.969 1.00 69.13 208 SER A N 1
ATOM 1558 C CA . SER A 1 211 ? 2.669 -40.991 -7.539 1.00 68.88 208 SER A CA 1
ATOM 1559 C C . SER A 1 211 ? 2.851 -41.339 -6.068 1.00 73.25 208 SER A C 1
ATOM 1560 O O . SER A 1 211 ? 2.067 -40.905 -5.221 1.00 72.35 208 SER A O 1
ATOM 1563 N N . HIS A 1 212 ? 3.917 -42.103 -5.772 1.00 70.73 209 HIS A N 1
ATOM 1564 C CA . HIS A 1 212 ? 4.324 -42.486 -4.418 1.00 70.40 209 HIS A CA 1
ATOM 1565 C C . HIS A 1 212 ? 5.650 -41.799 -4.034 1.00 70.21 209 HIS A C 1
ATOM 1566 O O . HIS A 1 212 ? 6.315 -42.211 -3.083 1.00 70.10 209 HIS A O 1
ATOM 1573 N N . ALA A 1 213 ? 6.001 -40.713 -4.760 1.00 63.67 210 ALA A N 1
ATOM 1574 C CA . ALA A 1 213 ? 7.220 -39.929 -4.573 1.00 62.40 210 ALA A CA 1
ATOM 1575 C C . ALA A 1 213 ? 7.353 -39.341 -3.174 1.00 66.34 210 ALA A C 1
ATOM 1576 O O . ALA A 1 213 ? 8.464 -39.249 -2.663 1.00 66.35 210 ALA A O 1
ATOM 1578 N N . VAL A 1 214 ? 6.236 -38.958 -2.549 1.00 62.60 211 VAL A N 1
ATOM 1579 C CA . VAL A 1 214 ? 6.246 -38.415 -1.186 1.00 61.95 211 VAL A CA 1
ATOM 1580 C C . VAL A 1 214 ? 6.474 -39.575 -0.186 1.00 64.33 211 VAL A C 1
ATOM 1581 O O . VAL A 1 214 ? 7.240 -39.431 0.769 1.00 63.38 211 VAL A O 1
ATOM 1585 N N . GLU A 1 215 ? 5.872 -40.737 -0.472 1.00 60.40 212 GLU A N 1
ATOM 1586 C CA . GLU A 1 215 ? 5.993 -41.958 0.326 1.00 60.31 212 GLU A CA 1
ATOM 1587 C C . GLU A 1 215 ? 7.454 -42.44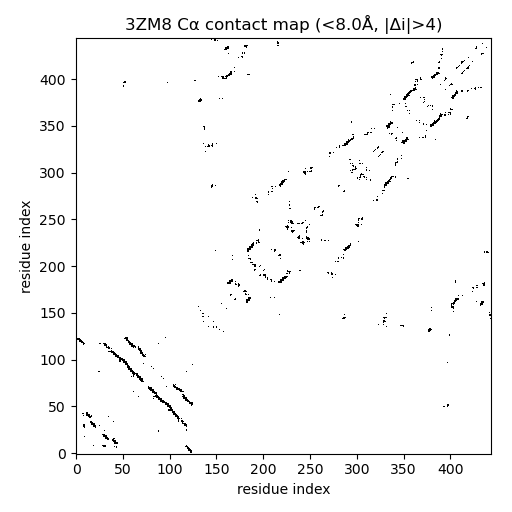2 0.338 1.00 63.74 212 GLU A C 1
ATOM 1588 O O . GLU A 1 215 ? 8.026 -42.645 1.415 1.00 64.13 212 GLU A O 1
ATOM 1594 N N . ASP A 1 216 ? 8.064 -42.565 -0.856 1.00 58.30 213 ASP A N 1
ATOM 1595 C CA . ASP A 1 216 ? 9.459 -42.973 -1.044 1.00 56.53 213 ASP A CA 1
ATOM 1596 C C . ASP A 1 216 ? 10.450 -42.017 -0.361 1.00 56.64 213 ASP A C 1
ATOM 1597 O O . ASP A 1 216 ? 11.403 -42.482 0.261 1.00 56.30 213 ASP A O 1
ATOM 1602 N N . ALA A 1 217 ? 10.204 -40.694 -0.444 1.00 50.54 214 ALA A N 1
ATOM 1603 C CA . ALA A 1 217 ? 11.070 -39.682 0.158 1.00 49.07 214 ALA A CA 1
ATOM 1604 C C . ALA A 1 217 ? 11.081 -39.812 1.660 1.00 52.63 214 ALA A C 1
ATOM 1605 O O . ALA A 1 217 ? 12.154 -39.972 2.226 1.00 52.05 214 ALA A O 1
ATOM 1607 N N . ILE A 1 218 ? 9.891 -39.829 2.299 1.00 50.38 215 ILE A N 1
ATOM 1608 C CA . ILE A 1 218 ? 9.717 -40.005 3.750 1.00 50.23 215 ILE A CA 1
ATOM 1609 C C . ILE A 1 218 ? 10.333 -41.356 4.219 1.00 50.57 215 ILE A C 1
ATOM 1610 O O . ILE A 1 218 ? 11.039 -41.359 5.224 1.00 50.19 215 ILE A O 1
ATOM 1615 N N . ALA A 1 219 ? 10.131 -42.464 3.462 1.00 44.34 216 ALA A N 1
ATOM 1616 C CA . ALA A 1 219 ? 10.732 -43.771 3.782 1.00 43.25 216 ALA A CA 1
ATOM 1617 C C . ALA A 1 219 ? 12.262 -43.618 3.944 1.00 49.86 216 ALA A C 1
ATOM 1618 O O . ALA A 1 219 ? 12.785 -43.894 5.028 1.00 48.91 216 ALA A O 1
ATOM 1620 N N . HIS A 1 220 ? 12.949 -43.064 2.903 1.00 47.86 217 HIS A N 1
ATOM 1621 C CA . HIS A 1 220 ? 14.392 -42.833 2.907 1.00 47.52 217 HIS A CA 1
ATOM 1622 C C . HIS A 1 220 ? 14.821 -41.821 3.970 1.00 52.46 217 HIS A C 1
ATOM 1623 O O . HIS A 1 220 ? 15.889 -41.986 4.551 1.00 52.92 217 HIS A O 1
ATOM 1630 N N . HIS A 1 221 ? 13.982 -40.823 4.273 1.00 49.86 218 HIS A N 1
ATOM 1631 C CA . HIS A 1 221 ? 14.262 -39.860 5.336 1.00 50.88 218 HIS A CA 1
ATOM 1632 C C . HIS A 1 221 ? 14.231 -40.567 6.705 1.00 59.61 218 HIS A C 1
ATOM 1633 O O . HIS A 1 221 ? 15.011 -40.211 7.594 1.00 61.07 218 HIS A O 1
ATOM 1640 N N . ASN A 1 222 ? 13.354 -41.579 6.861 1.00 56.86 219 ASN A N 1
ATOM 1641 C CA . ASN A 1 222 ? 13.244 -42.349 8.093 1.00 57.17 219 ASN A CA 1
ATOM 1642 C C . ASN A 1 222 ? 14.397 -43.326 8.221 1.00 62.30 219 ASN A C 1
ATOM 1643 O O . ASN A 1 222 ? 14.774 -43.680 9.341 1.00 63.51 219 ASN A O 1
ATOM 1648 N N . ALA A 1 223 ? 14.975 -43.754 7.086 1.00 57.61 220 ALA A N 1
ATOM 1649 C CA . ALA A 1 223 ? 16.137 -44.647 7.100 1.00 56.97 220 ALA A CA 1
ATOM 1650 C C . ALA A 1 223 ? 17.427 -43.847 7.389 1.00 60.69 220 ALA A C 1
ATOM 1651 O O . ALA A 1 223 ? 18.510 -44.425 7.414 1.00 61.37 220 ALA A O 1
ATOM 1653 N N . GLY A 1 224 ? 17.280 -42.546 7.640 1.00 56.24 221 GLY A N 1
ATOM 1654 C CA . GLY A 1 224 ? 18.370 -41.634 7.962 1.00 56.84 221 GLY A CA 1
ATOM 1655 C C . GLY A 1 224 ? 19.075 -41.016 6.766 1.00 62.86 221 GLY A C 1
ATOM 1656 O O . GLY A 1 224 ? 20.165 -40.447 6.915 1.00 62.95 221 GLY A O 1
ATOM 1657 N N . GLY A 1 225 ? 18.442 -41.108 5.594 1.00 59.06 222 GLY A N 1
ATOM 1658 C CA . GLY A 1 225 ? 18.993 -40.620 4.338 1.00 58.49 222 GLY A CA 1
ATOM 1659 C C . GLY A 1 225 ? 18.726 -39.174 3.988 1.00 61.89 222 GLY A C 1
ATOM 1660 O O . GLY A 1 225 ? 18.027 -38.455 4.711 1.00 61.56 222 GLY A O 1
ATOM 1661 N N . ILE A 1 226 ? 19.328 -38.745 2.865 1.00 57.46 223 ILE A N 1
ATOM 1662 C CA . ILE A 1 226 ? 19.194 -37.403 2.288 1.00 56.06 223 ILE A CA 1
ATOM 1663 C C . ILE A 1 226 ? 18.225 -37.519 1.079 1.00 57.64 223 ILE A C 1
ATOM 1664 O O . ILE A 1 226 ? 18.217 -38.538 0.367 1.00 54.56 223 ILE A O 1
ATOM 1669 N N . VAL A 1 227 ? 17.366 -36.503 0.901 1.00 54.82 224 VAL A N 1
ATOM 1670 C CA . VAL A 1 227 ? 16.357 -36.524 -0.159 1.00 55.04 224 VAL A CA 1
ATOM 1671 C C . VAL A 1 227 ? 16.559 -35.406 -1.197 1.00 58.40 224 VAL A C 1
ATOM 1672 O O . VAL A 1 227 ? 16.730 -34.235 -0.845 1.00 57.90 224 VAL A O 1
ATOM 1676 N N . SER A 1 228 ? 16.528 -35.789 -2.478 1.00 54.67 225 SER A N 1
ATOM 1677 C CA . SER A 1 228 ? 16.606 -34.858 -3.599 1.00 54.58 225 SER A CA 1
ATOM 1678 C C . SER A 1 228 ? 15.315 -34.991 -4.395 1.00 59.10 225 SER A C 1
ATOM 1679 O O . SER A 1 228 ? 14.813 -36.105 -4.604 1.00 59.32 225 SER A O 1
ATOM 1682 N N . VAL A 1 229 ? 14.739 -33.856 -4.786 1.00 54.84 226 VAL A N 1
ATOM 1683 C CA . VAL A 1 229 ? 13.487 -33.874 -5.531 1.00 54.37 226 VAL A CA 1
ATOM 1684 C C . VAL A 1 229 ? 13.589 -33.031 -6.799 1.00 58.18 226 VAL A C 1
ATOM 1685 O O . VAL A 1 229 ? 13.956 -31.851 -6.749 1.00 57.38 226 VAL A O 1
ATOM 1689 N N . LEU A 1 230 ? 13.300 -33.665 -7.941 1.00 55.15 227 LEU A N 1
ATOM 1690 C CA . LEU A 1 230 ? 13.254 -33.009 -9.247 1.00 54.96 227 LEU A CA 1
ATOM 1691 C C . LEU A 1 230 ? 11.804 -33.073 -9.761 1.00 58.86 227 LEU A C 1
ATOM 1692 O O . LEU A 1 230 ? 10.981 -33.806 -9.207 1.00 58.36 227 LEU A O 1
ATOM 1697 N N . TRP A 1 231 ? 11.487 -32.296 -10.791 1.00 55.94 228 TRP A N 1
ATOM 1698 C CA . TRP A 1 231 ? 10.137 -32.262 -11.323 1.00 55.95 228 TRP A CA 1
ATOM 1699 C C . TRP A 1 231 ? 10.135 -32.229 -12.829 1.00 59.54 228 TRP A C 1
ATOM 1700 O O . TRP A 1 231 ? 10.563 -31.245 -13.435 1.00 60.20 228 TRP A O 1
ATOM 1711 N N . HIS A 1 232 ? 9.646 -33.303 -13.436 1.00 55.97 229 HIS A N 1
ATOM 1712 C CA . HIS A 1 232 ? 9.472 -33.364 -14.877 1.00 56.54 229 HIS A CA 1
ATOM 1713 C C . HIS A 1 232 ? 8.070 -32.789 -15.104 1.00 63.44 229 HIS A C 1
ATOM 1714 O O . HIS A 1 232 ? 7.084 -33.530 -15.192 1.00 63.12 229 HIS A O 1
ATOM 1721 N N . TRP A 1 233 ? 8.000 -31.447 -15.087 1.00 61.91 230 TRP A N 1
ATOM 1722 C CA . TRP A 1 233 ? 6.805 -30.619 -15.221 1.00 62.66 230 TRP A CA 1
ATOM 1723 C C . TRP A 1 233 ? 6.107 -30.820 -16.560 1.00 67.32 230 TRP A C 1
ATOM 1724 O O . TRP A 1 233 ? 6.611 -30.382 -17.592 1.00 67.43 230 TRP A O 1
ATOM 1735 N N . ASN A 1 234 ? 4.953 -31.494 -16.541 1.00 64.34 231 ASN A N 1
ATOM 1736 C CA . ASN A 1 234 ? 4.160 -31.744 -17.744 1.00 64.62 231 ASN A CA 1
ATOM 1737 C C . ASN A 1 234 ? 3.349 -30.480 -17.971 1.00 70.23 231 ASN A C 1
ATOM 1738 O O . ASN A 1 234 ? 2.582 -30.090 -17.081 1.00 71.08 231 ASN A O 1
ATOM 1743 N N . ALA A 1 235 ? 3.547 -29.808 -19.128 1.00 66.13 232 ALA A N 1
ATOM 1744 C CA . ALA A 1 235 ? 2.865 -28.554 -19.469 1.00 65.65 232 ALA A CA 1
ATOM 1745 C C . ALA A 1 235 ? 1.356 -28.601 -19.181 1.00 69.74 232 ALA A C 1
ATOM 1746 O O . ALA A 1 235 ? 0.726 -29.628 -19.445 1.00 68.58 232 ALA A O 1
ATOM 1748 N N . PRO A 1 236 ? 0.755 -27.539 -18.591 1.00 67.17 233 PRO A N 1
ATOM 1749 C CA . PRO A 1 236 ? -0.693 -27.600 -18.297 1.00 66.96 233 PRO A CA 1
ATOM 1750 C C . PRO A 1 236 ? -1.567 -27.615 -19.546 1.00 71.49 233 PRO A C 1
ATOM 1751 O O . PRO A 1 236 ? -2.653 -28.203 -19.531 1.00 71.12 233 PRO A O 1
ATOM 1755 N N . VAL A 1 237 ? -1.056 -27.011 -20.639 1.00 68.23 234 VAL A N 1
ATOM 1756 C CA . VAL A 1 237 ? -1.727 -26.863 -21.935 1.00 68.05 234 VAL A CA 1
ATOM 1757 C C . VAL A 1 237 ? -0.767 -27.055 -23.138 1.00 71.74 234 VAL A C 1
ATOM 1758 O O . VAL A 1 237 ? 0.445 -27.077 -22.947 1.00 72.40 234 VAL A O 1
ATOM 1762 N N . GLY A 1 238 ? -1.321 -27.210 -24.344 1.00 67.26 235 GLY A N 1
ATOM 1763 C CA . GLY A 1 238 ? -0.570 -27.364 -25.592 1.00 66.45 235 GLY A CA 1
ATOM 1764 C C . GLY A 1 238 ? -0.183 -28.773 -26.002 1.00 68.55 235 GLY A C 1
ATOM 1765 O O . GLY A 1 238 ? 0.478 -28.955 -27.027 1.00 67.83 235 GLY A O 1
ATOM 1766 N N . LEU A 1 239 ? -0.608 -29.773 -25.222 1.00 63.93 236 LEU A N 1
ATOM 1767 C CA . LEU A 1 239 ? -0.298 -31.185 -25.421 1.00 63.52 236 LEU A CA 1
ATOM 1768 C C . LEU A 1 239 ? -0.791 -31.737 -26.760 1.00 68.16 236 LEU A C 1
ATOM 1769 O O . LEU A 1 239 ? -1.989 -31.977 -26.928 1.00 69.33 236 LEU A O 1
ATOM 1774 N N . TYR A 1 240 ? 0.140 -31.976 -27.695 1.00 63.94 237 TYR A N 1
ATOM 1775 C CA . TYR A 1 240 ? -0.137 -32.545 -29.018 1.00 63.47 237 TYR A CA 1
ATOM 1776 C C . TYR A 1 240 ? -0.898 -33.881 -28.964 1.00 69.12 237 TYR A C 1
ATOM 1777 O O . TYR A 1 240 ? -1.759 -34.119 -29.811 1.00 69.77 237 TYR A O 1
ATOM 1786 N N . ASP A 1 241 ? -0.592 -34.730 -27.958 1.00 66.07 238 ASP A N 1
ATOM 1787 C CA . ASP A 1 241 ? -1.189 -36.048 -27.708 1.00 66.06 238 ASP A CA 1
ATOM 1788 C C . ASP A 1 241 ? -1.299 -36.906 -28.986 1.00 71.74 238 ASP A C 1
ATOM 1789 O O . ASP A 1 241 ? -2.365 -37.435 -29.314 1.00 72.01 238 ASP A O 1
ATOM 1794 N N . THR A 1 242 ? -0.173 -37.020 -29.702 1.00 69.21 239 THR A N 1
ATOM 1795 C CA . THR A 1 242 ? 0.000 -37.750 -30.958 1.00 69.93 239 THR A CA 1
ATOM 1796 C C . THR A 1 242 ? 0.638 -39.117 -30.669 1.00 76.74 239 THR A C 1
ATOM 1797 O O . THR A 1 242 ? 1.255 -39.281 -29.620 1.00 77.91 239 THR A O 1
ATOM 1801 N N . GLU A 1 243 ? 0.507 -40.096 -31.593 1.00 73.63 240 GLU A N 1
ATOM 1802 C CA . GLU A 1 243 ? 1.129 -41.423 -31.469 1.00 73.07 240 GLU A CA 1
ATOM 1803 C C . GLU A 1 243 ? 2.650 -41.242 -31.297 1.00 76.07 240 GLU A C 1
ATOM 1804 O O . GLU A 1 243 ? 3.261 -41.917 -30.470 1.00 76.05 240 GLU A O 1
ATOM 1810 N N . GLU A 1 244 ? 3.233 -40.277 -32.039 1.00 71.69 241 GLU A N 1
ATOM 1811 C CA . GLU A 1 244 ? 4.654 -39.924 -32.000 1.00 70.74 241 GLU A CA 1
ATOM 1812 C C . GLU A 1 244 ? 4.975 -39.048 -30.783 1.00 72.06 241 GLU A C 1
ATOM 1813 O O . GLU A 1 244 ? 6.074 -39.166 -30.243 1.00 71.90 241 GLU A O 1
ATOM 1819 N N . ASN A 1 245 ? 4.023 -38.177 -30.350 1.00 66.32 242 ASN A N 1
ATOM 1820 C CA . ASN A 1 245 ? 4.217 -37.250 -29.226 1.00 64.67 242 ASN A CA 1
ATOM 1821 C C . ASN A 1 245 ? 3.083 -37.258 -28.190 1.00 65.77 242 ASN A C 1
ATOM 1822 O O . ASN A 1 245 ? 2.324 -36.289 -28.055 1.00 64.30 242 ASN A O 1
ATOM 1827 N N . LYS A 1 246 ? 3.034 -38.354 -27.417 1.00 61.47 243 LYS A N 1
ATOM 1828 C CA . LYS A 1 246 ? 2.038 -38.629 -26.384 1.00 61.21 243 LYS A CA 1
ATOM 1829 C C . LYS A 1 246 ? 2.043 -37.630 -25.220 1.00 64.96 243 LYS A C 1
ATOM 1830 O O . LYS A 1 246 ? 3.077 -37.032 -24.929 1.00 64.82 243 LYS A O 1
ATOM 1836 N N . TRP A 1 247 ? 0.867 -37.460 -24.560 1.00 60.75 244 TRP A N 1
ATOM 1837 C CA . TRP A 1 247 ? 0.633 -36.558 -23.423 1.00 59.69 244 TRP A CA 1
ATOM 1838 C C . TRP A 1 247 ? 1.616 -36.822 -22.274 1.00 61.35 244 TRP A C 1
ATOM 1839 O O . TRP A 1 247 ? 1.962 -35.893 -21.534 1.00 59.01 244 TRP A O 1
ATOM 1850 N N . TRP A 1 248 ? 2.040 -38.108 -22.122 1.00 57.82 245 TRP A N 1
ATOM 1851 C CA . TR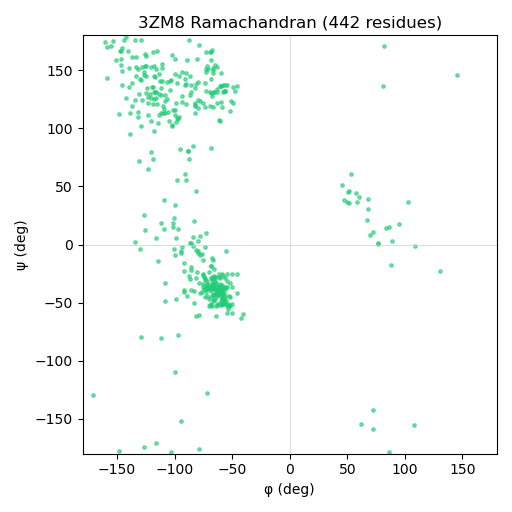P A 1 248 ? 2.971 -38.546 -21.089 1.00 57.46 245 TRP A CA 1
ATOM 1852 C C . TRP A 1 248 ? 4.431 -38.111 -21.373 1.00 58.00 245 TRP A C 1
ATOM 1853 O O . TRP A 1 248 ? 5.296 -38.308 -20.525 1.00 57.21 245 TRP A O 1
ATOM 1864 N N . SER A 1 249 ? 4.679 -37.447 -22.516 1.00 52.01 246 SER A N 1
ATOM 1865 C CA . SER A 1 249 ? 5.978 -36.884 -22.858 1.00 51.35 246 SER A CA 1
ATOM 1866 C C . SER A 1 249 ? 5.869 -35.359 -22.773 1.00 56.14 246 SER A C 1
ATOM 1867 O O . SER A 1 249 ? 6.763 -34.653 -23.236 1.00 56.68 246 SER A O 1
ATOM 1870 N N . GLY A 1 250 ? 4.779 -34.879 -22.162 1.00 52.85 247 GLY A N 1
ATOM 1871 C CA . GLY A 1 250 ? 4.396 -33.473 -22.024 1.00 52.54 247 GLY A CA 1
ATOM 1872 C C . GLY A 1 250 ? 5.369 -32.494 -21.399 1.00 55.93 247 GLY A C 1
ATOM 1873 O O . GLY A 1 250 ? 5.086 -31.293 -21.355 1.00 56.14 247 GLY A O 1
ATOM 1874 N N . PHE A 1 251 ? 6.501 -32.990 -20.890 1.00 51.60 248 PHE A N 1
ATOM 1875 C CA . PHE A 1 251 ? 7.572 -32.165 -20.306 1.00 50.39 248 PHE A CA 1
ATOM 1876 C C . PHE A 1 251 ? 8.507 -31.699 -21.432 1.00 54.67 248 PHE A C 1
ATOM 1877 O O . PHE A 1 251 ? 9.221 -30.716 -21.261 1.00 55.37 248 PHE A O 1
ATOM 1885 N N . TYR A 1 252 ? 8.473 -32.396 -22.583 1.00 50.80 249 TYR A N 1
ATOM 1886 C CA . TYR A 1 252 ? 9.275 -32.103 -23.759 1.00 51.57 249 TYR A CA 1
ATOM 1887 C C . TYR A 1 252 ? 8.705 -30.993 -24.642 1.00 58.88 249 TYR A C 1
ATOM 1888 O O . TYR A 1 252 ? 7.509 -30.983 -24.951 1.00 59.47 249 TYR A O 1
ATOM 1897 N N . THR A 1 253 ? 9.591 -30.110 -25.124 1.00 56.23 250 THR A N 1
ATOM 1898 C CA . THR A 1 253 ? 9.315 -29.033 -26.088 1.00 55.55 250 THR A CA 1
ATOM 1899 C C . THR A 1 253 ? 8.621 -29.655 -27.326 1.00 59.69 250 THR A C 1
ATOM 1900 O O . THR A 1 253 ? 7.612 -29.147 -27.807 1.00 60.16 250 THR A O 1
ATOM 1904 N N . ARG A 1 254 ? 9.154 -30.793 -27.779 1.00 55.82 251 ARG A N 1
ATOM 1905 C CA . ARG A 1 254 ? 8.710 -31.639 -28.882 1.00 55.50 251 ARG A CA 1
ATOM 1906 C C . ARG A 1 254 ? 7.235 -32.107 -28.740 1.00 61.82 251 ARG A C 1
ATOM 1907 O O . ARG A 1 254 ? 6.577 -32.351 -29.756 1.00 61.83 251 ARG A O 1
ATOM 1915 N N . ALA A 1 255 ? 6.731 -32.237 -27.490 1.00 59.32 252 ALA A N 1
ATOM 1916 C CA . ALA A 1 255 ? 5.379 -32.726 -27.200 1.00 59.41 252 ALA A CA 1
ATOM 1917 C C . ALA A 1 255 ? 4.332 -31.636 -26.871 1.00 64.29 252 ALA A C 1
ATOM 1918 O O . ALA A 1 255 ? 3.153 -31.970 -26.702 1.00 63.32 252 ALA A O 1
ATOM 1920 N N . THR A 1 256 ? 4.741 -30.352 -26.794 1.00 61.76 253 THR A N 1
ATOM 1921 C CA . THR A 1 256 ? 3.798 -29.261 -26.509 1.00 62.28 253 THR A CA 1
ATOM 1922 C C . THR A 1 256 ? 4.026 -27.996 -27.316 1.00 67.81 253 THR A C 1
ATOM 1923 O O . THR A 1 256 ? 5.170 -27.682 -27.674 1.00 67.03 253 THR A O 1
ATOM 1927 N N . ASP A 1 257 ? 2.932 -27.229 -27.545 1.00 65.30 254 ASP A N 1
ATOM 1928 C CA . ASP A 1 257 ? 3.042 -25.920 -28.186 1.00 65.84 254 ASP A CA 1
ATOM 1929 C C . ASP A 1 257 ? 3.149 -24.828 -27.115 1.00 69.17 254 ASP A C 1
ATOM 1930 O O . ASP A 1 257 ? 3.336 -23.661 -27.451 1.00 68.62 254 ASP A O 1
ATOM 1935 N N . PHE A 1 258 ? 3.089 -25.232 -25.823 1.00 66.37 255 PHE A N 1
ATOM 1936 C CA . PHE A 1 258 ? 3.165 -24.357 -24.653 1.00 66.88 255 PHE A CA 1
ATOM 1937 C C . PHE A 1 258 ? 4.377 -23.434 -24.693 1.00 72.12 255 PHE A C 1
ATOM 1938 O O . PHE A 1 258 ? 5.519 -23.897 -24.710 1.00 71.95 255 PHE A O 1
ATOM 1946 N N . ASP A 1 259 ? 4.095 -22.120 -24.797 1.00 69.85 256 ASP A N 1
ATOM 1947 C CA . ASP A 1 259 ? 5.060 -21.028 -24.905 1.00 69.58 256 ASP A CA 1
ATOM 1948 C C . ASP A 1 259 ? 5.109 -20.321 -23.572 1.00 74.10 256 ASP A C 1
ATOM 1949 O O . ASP A 1 259 ? 4.178 -19.603 -23.218 1.00 74.51 256 ASP A O 1
ATOM 1954 N N . ILE A 1 260 ? 6.194 -20.533 -22.828 1.00 71.18 257 ILE A N 1
ATOM 1955 C CA . ILE A 1 260 ? 6.377 -19.943 -21.502 1.00 71.09 257 ILE A CA 1
ATOM 1956 C C . ILE A 1 260 ? 6.589 -18.400 -21.586 1.00 75.94 257 ILE A C 1
ATOM 1957 O O . ILE A 1 260 ? 6.043 -17.682 -20.742 1.00 75.25 257 ILE A O 1
ATOM 1962 N N . ALA A 1 261 ? 7.327 -17.904 -22.615 1.00 73.17 258 ALA A N 1
ATOM 1963 C CA . ALA A 1 261 ? 7.575 -16.467 -22.833 1.00 73.13 258 ALA A CA 1
ATOM 1964 C C . ALA A 1 261 ? 6.253 -15.718 -22.998 1.00 76.63 258 ALA A C 1
ATOM 1965 O O . ALA A 1 261 ? 6.038 -14.724 -22.302 1.00 76.15 258 ALA A O 1
ATOM 1967 N N . ALA A 1 262 ? 5.349 -16.240 -23.869 1.00 72.41 259 ALA A N 1
ATOM 1968 C CA . ALA A 1 262 ? 4.018 -15.691 -24.123 1.00 72.11 259 ALA A CA 1
ATOM 1969 C C . ALA A 1 262 ? 3.238 -15.640 -22.823 1.00 77.93 259 ALA A C 1
ATOM 1970 O O . ALA A 1 262 ? 2.725 -14.582 -22.454 1.00 78.44 259 ALA A O 1
ATOM 1972 N N . THR A 1 263 ? 3.231 -16.772 -22.098 1.00 74.85 260 THR A N 1
ATOM 1973 C CA . THR A 1 263 ? 2.560 -16.991 -20.818 1.00 74.38 260 THR A CA 1
ATOM 1974 C C . THR A 1 263 ? 3.048 -16.009 -19.735 1.00 78.74 260 THR A C 1
ATOM 1975 O O . THR A 1 263 ? 2.232 -15.533 -18.945 1.00 78.28 260 THR A O 1
ATOM 1979 N N . LEU A 1 264 ? 4.352 -15.693 -19.704 1.00 75.89 261 LEU A N 1
ATOM 1980 C CA . LEU A 1 264 ? 4.868 -14.763 -18.698 1.00 76.28 261 LEU A CA 1
ATOM 1981 C C . LEU A 1 264 ? 4.639 -13.305 -19.096 1.00 81.97 261 LEU A C 1
ATOM 1982 O O . LEU A 1 264 ? 4.470 -12.447 -18.223 1.00 81.45 261 LEU A O 1
ATOM 1987 N N . ALA A 1 265 ? 4.596 -13.036 -20.420 1.00 79.75 262 ALA A N 1
ATOM 1988 C CA . ALA A 1 265 ? 4.331 -11.706 -20.982 1.00 79.50 262 ALA A CA 1
ATOM 1989 C C . ALA A 1 265 ? 2.863 -11.303 -20.744 1.00 83.43 262 ALA A C 1
ATOM 1990 O O . ALA A 1 265 ? 2.565 -10.107 -20.695 1.00 83.46 262 ALA A O 1
ATOM 1992 N N . ASN A 1 266 ? 1.969 -12.304 -20.553 1.00 79.29 263 ASN A N 1
ATOM 1993 C CA . ASN A 1 266 ? 0.545 -12.120 -20.279 1.00 79.22 263 ASN A CA 1
ATOM 1994 C C . ASN A 1 266 ? 0.142 -12.726 -18.893 1.00 83.29 263 ASN A C 1
ATOM 1995 O O . ASN A 1 266 ? -0.537 -13.763 -18.839 1.00 82.76 263 ASN A O 1
ATOM 2000 N N . PRO A 1 267 ? 0.527 -12.078 -17.758 1.00 80.05 264 PRO A N 1
ATOM 2001 C CA . PRO A 1 267 ? 0.224 -12.668 -16.435 1.00 80.41 264 PRO A CA 1
ATOM 2002 C C . PRO A 1 267 ? -1.245 -12.770 -16.019 1.00 86.61 264 PRO A C 1
ATOM 2003 O O . PRO A 1 267 ? -1.540 -13.464 -15.043 1.00 86.22 264 PRO A O 1
ATOM 2007 N N . GLN A 1 268 ? -2.161 -12.095 -16.729 1.00 84.60 265 GLN A N 1
ATOM 2008 C CA . GLN A 1 268 ? -3.577 -12.126 -16.364 1.00 84.68 265 GLN A CA 1
ATOM 2009 C C . GLN A 1 268 ? -4.396 -13.127 -17.203 1.00 88.46 265 GLN A C 1
ATOM 2010 O O . GLN A 1 268 ? -5.615 -13.229 -17.029 1.00 88.15 265 GLN A O 1
ATOM 2016 N N . GLY A 1 269 ? -3.708 -13.896 -18.049 1.00 84.52 266 GLY A N 1
ATOM 2017 C CA . GLY A 1 269 ? -4.325 -14.902 -18.909 1.00 83.85 266 GLY A CA 1
ATOM 2018 C C . GLY A 1 269 ? -4.681 -16.207 -18.220 1.00 85.95 266 GLY A C 1
ATOM 2019 O O . GLY A 1 269 ? -4.533 -16.336 -17.000 1.00 85.15 266 GLY A O 1
ATOM 2020 N N . ALA A 1 270 ? -5.176 -17.179 -19.009 1.00 81.48 267 ALA A N 1
ATOM 2021 C CA . ALA A 1 270 ? -5.550 -18.504 -18.518 1.00 81.34 267 ALA A CA 1
ATOM 2022 C C . ALA A 1 270 ? -4.308 -19.395 -18.438 1.00 85.83 267 ALA A C 1
ATOM 2023 O O . ALA A 1 270 ? -4.166 -20.144 -17.471 1.00 85.55 267 ALA A O 1
ATOM 2025 N N . ASN A 1 271 ? -3.401 -19.291 -19.448 1.00 82.11 268 ASN A N 1
ATOM 2026 C CA . ASN A 1 271 ? -2.121 -20.001 -19.537 1.00 81.20 268 ASN A CA 1
ATOM 2027 C C . ASN A 1 271 ? -1.349 -19.825 -18.197 1.00 84.85 268 ASN A C 1
ATOM 2028 O O . ASN A 1 271 ? -0.950 -20.822 -17.589 1.00 84.80 268 ASN A O 1
ATOM 2033 N N . TYR A 1 272 ? -1.207 -18.560 -17.722 1.00 80.79 269 TYR A N 1
ATOM 2034 C CA . TYR A 1 272 ? -0.524 -18.176 -16.479 1.00 80.64 269 TYR A CA 1
ATOM 2035 C C . TYR A 1 272 ? -1.268 -18.658 -15.237 1.00 84.76 269 TYR A C 1
ATOM 2036 O O . TYR A 1 272 ? -0.633 -18.905 -14.209 1.00 85.00 269 TYR A O 1
ATOM 2045 N N . THR A 1 273 ? -2.611 -18.759 -15.316 1.00 80.57 270 THR A N 1
ATOM 2046 C CA . THR A 1 273 ? -3.470 -19.214 -14.210 1.00 79.42 270 THR A CA 1
ATOM 2047 C C . THR A 1 273 ? -3.214 -20.702 -13.940 1.00 80.25 270 THR A C 1
ATOM 2048 O O . THR A 1 273 ? -3.042 -21.091 -12.783 1.00 79.35 270 THR A O 1
ATOM 2052 N N . LEU A 1 274 ? -3.153 -21.509 -15.021 1.00 75.36 271 LEU A N 1
ATOM 2053 C CA . LEU A 1 274 ? -2.908 -22.957 -14.997 1.00 74.34 271 LEU A CA 1
ATOM 2054 C C . LEU A 1 274 ? -1.489 -23.267 -14.542 1.00 77.16 271 LEU A C 1
ATOM 2055 O O . LEU A 1 274 ? -1.267 -24.270 -13.861 1.00 76.42 271 LEU A O 1
ATOM 2060 N N . LEU A 1 275 ? -0.535 -22.386 -14.912 1.00 72.62 272 LEU A N 1
ATOM 2061 C CA . LEU A 1 275 ? 0.872 -22.465 -14.536 1.00 71.80 272 LEU A CA 1
ATOM 2062 C C . LEU A 1 275 ? 0.983 -22.436 -13.003 1.00 75.13 272 LEU A C 1
ATOM 2063 O O . LEU A 1 275 ? 1.677 -23.275 -12.426 1.00 75.12 272 LEU A O 1
ATOM 2068 N N . ILE A 1 276 ? 0.251 -21.508 -12.349 1.00 70.28 273 ILE A N 1
ATOM 2069 C CA . ILE A 1 276 ? 0.224 -21.396 -10.892 1.00 69.13 273 ILE A CA 1
ATOM 2070 C C . ILE A 1 276 ? -0.594 -22.554 -10.290 1.00 70.22 273 ILE A C 1
ATOM 2071 O O . ILE A 1 276 ? -0.272 -23.000 -9.189 1.00 69.13 273 ILE A O 1
ATOM 2076 N N . ARG A 1 277 ? -1.588 -23.092 -11.035 1.00 65.92 274 ARG A N 1
ATOM 2077 C CA . ARG A 1 277 ? -2.373 -24.252 -10.582 1.00 65.83 274 ARG A CA 1
ATOM 2078 C C . ARG A 1 277 ? -1.404 -25.415 -10.331 1.00 69.80 274 ARG A C 1
ATOM 2079 O O . ARG A 1 277 ? -1.444 -26.022 -9.259 1.00 69.56 274 ARG A O 1
ATOM 2087 N N . ASP A 1 278 ? -0.501 -25.660 -11.315 1.00 65.71 275 ASP A N 1
ATOM 2088 C CA . ASP A 1 278 ? 0.561 -26.668 -11.336 1.00 65.03 275 ASP A CA 1
ATOM 2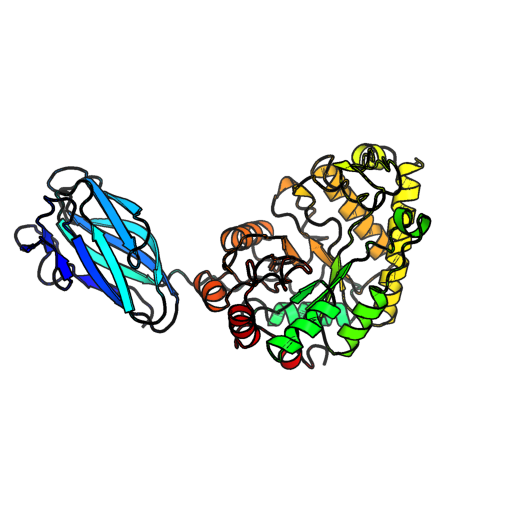089 C C . ASP A 1 278 ? 1.549 -26.513 -10.168 1.00 69.29 275 ASP A C 1
ATOM 2090 O O . ASP A 1 278 ? 1.814 -27.496 -9.467 1.00 69.15 275 ASP A O 1
ATOM 2095 N N . ILE A 1 279 ? 2.076 -25.280 -9.958 1.00 65.18 276 ILE A N 1
ATOM 2096 C CA . ILE A 1 279 ? 3.006 -24.942 -8.872 1.00 65.01 276 ILE A CA 1
ATOM 2097 C C . ILE A 1 279 ? 2.355 -25.215 -7.505 1.00 71.16 276 ILE A C 1
ATOM 2098 O O . ILE A 1 279 ? 3.007 -25.776 -6.620 1.00 71.20 276 ILE A O 1
ATOM 2103 N N . ASP A 1 280 ? 1.070 -24.838 -7.350 1.00 68.59 277 ASP A N 1
ATOM 2104 C CA . ASP A 1 280 ? 0.327 -25.038 -6.111 1.00 68.65 277 ASP A CA 1
ATOM 2105 C C . ASP A 1 280 ? 0.032 -26.527 -5.859 1.00 71.75 277 ASP A C 1
ATOM 2106 O O . ASP A 1 280 ? 0.124 -26.969 -4.714 1.00 71.74 277 ASP A O 1
ATOM 2111 N N . ALA A 1 281 ? -0.265 -27.303 -6.926 1.00 67.21 278 ALA A N 1
ATOM 2112 C CA . ALA A 1 281 ? -0.509 -28.750 -6.849 1.00 66.97 278 ALA A CA 1
ATOM 2113 C C . ALA A 1 281 ? 0.739 -29.460 -6.327 1.00 70.59 278 ALA A C 1
ATOM 2114 O O . ALA A 1 281 ? 0.633 -30.329 -5.458 1.00 70.35 278 ALA A O 1
ATOM 2116 N N . ILE A 1 282 ? 1.921 -29.059 -6.841 1.00 66.20 279 ILE A N 1
ATOM 2117 C CA . ILE A 1 282 ? 3.219 -29.577 -6.429 1.00 65.61 279 ILE A CA 1
ATOM 2118 C C . ILE A 1 282 ? 3.568 -29.067 -5.015 1.00 69.90 279 ILE A C 1
ATOM 2119 O O . ILE A 1 282 ? 4.151 -29.823 -4.233 1.00 70.99 279 ILE A O 1
ATOM 2124 N N . ALA A 1 283 ? 3.145 -27.825 -4.665 1.00 64.66 280 ALA A N 1
ATOM 2125 C CA . ALA A 1 283 ? 3.354 -27.228 -3.340 1.00 64.00 280 ALA A CA 1
ATOM 2126 C C . ALA A 1 283 ? 2.667 -28.032 -2.242 1.00 67.89 280 ALA A C 1
ATOM 2127 O O . ALA A 1 283 ? 3.116 -28.000 -1.098 1.00 67.37 280 ALA A O 1
ATOM 2129 N N . VAL A 1 284 ? 1.571 -28.739 -2.589 1.00 64.57 281 VAL A N 1
ATOM 2130 C CA . VAL A 1 284 ? 0.811 -29.599 -1.678 1.00 64.28 281 VAL A CA 1
ATOM 2131 C C . VAL A 1 284 ? 1.716 -30.771 -1.280 1.00 68.48 281 VAL A C 1
ATOM 2132 O O . VAL A 1 284 ? 1.805 -31.108 -0.096 1.00 69.33 281 VAL A O 1
ATOM 2136 N N . GLN A 1 285 ? 2.428 -31.340 -2.267 1.00 63.28 282 GLN A N 1
ATOM 2137 C CA . GLN A 1 285 ? 3.347 -32.454 -2.055 1.00 62.35 282 GLN A CA 1
ATOM 2138 C C . GLN A 1 285 ? 4.586 -32.073 -1.244 1.00 64.82 282 GLN A C 1
ATOM 2139 O O . GLN A 1 285 ? 5.029 -32.864 -0.409 1.00 64.94 282 GLN A O 1
ATOM 2145 N N . LEU A 1 286 ? 5.110 -30.860 -1.454 1.00 59.19 283 LEU A N 1
ATOM 2146 C CA . LEU A 1 286 ? 6.275 -30.358 -0.729 1.00 58.60 283 LEU A CA 1
ATOM 2147 C C . LEU A 1 286 ? 5.939 -30.021 0.729 1.00 64.57 283 LEU A C 1
ATOM 2148 O O . LEU A 1 286 ? 6.777 -30.238 1.610 1.00 64.44 283 LEU A O 1
ATOM 2153 N N . LYS A 1 287 ? 4.717 -29.479 0.980 1.00 61.88 284 LYS A N 1
ATOM 2154 C CA . LYS A 1 287 ? 4.222 -29.116 2.318 1.00 61.59 284 LYS A CA 1
ATOM 2155 C C . LYS A 1 287 ? 4.054 -30.394 3.136 1.00 64.75 284 LYS A C 1
ATOM 2156 O O . LYS A 1 287 ? 4.336 -30.424 4.337 1.00 64.66 284 LYS A O 1
ATOM 2162 N N . ARG A 1 288 ? 3.600 -31.456 2.453 1.00 60.14 285 ARG A N 1
ATOM 2163 C CA . ARG A 1 288 ? 3.393 -32.788 2.988 1.00 59.00 285 ARG A CA 1
ATOM 2164 C C . ARG A 1 288 ? 4.747 -33.335 3.465 1.00 63.73 285 ARG A C 1
ATOM 2165 O O . ARG A 1 288 ? 4.802 -33.937 4.539 1.00 64.74 285 ARG A O 1
ATOM 2173 N N . LEU A 1 289 ? 5.845 -33.059 2.699 1.00 58.78 286 LEU A N 1
ATOM 2174 C CA . LEU A 1 289 ? 7.223 -33.428 3.053 1.00 56.94 286 LEU A CA 1
ATOM 2175 C C . LEU A 1 289 ? 7.737 -32.538 4.186 1.00 61.42 286 LEU A C 1
ATOM 2176 O O . LEU A 1 289 ? 8.417 -33.050 5.071 1.00 61.86 286 LEU A O 1
ATOM 2181 N N . GLU A 1 290 ? 7.429 -31.213 4.155 1.00 57.62 287 GLU A N 1
ATOM 2182 C CA . GLU A 1 290 ? 7.835 -30.232 5.180 1.00 57.34 287 GLU A CA 1
ATOM 2183 C C . GLU A 1 290 ? 7.288 -30.630 6.557 1.00 61.56 287 GLU A C 1
ATOM 2184 O O . GLU A 1 290 ? 8.063 -30.733 7.512 1.00 61.19 287 GLU A O 1
ATOM 2190 N N . ALA A 1 291 ? 5.964 -30.905 6.633 1.00 57.91 288 ALA A N 1
ATOM 2191 C CA . ALA A 1 291 ? 5.250 -31.342 7.841 1.00 57.24 288 ALA A CA 1
ATOM 2192 C C . ALA A 1 291 ? 5.846 -32.642 8.405 1.00 61.04 288 ALA A C 1
ATOM 2193 O O . ALA A 1 291 ? 5.771 -32.881 9.617 1.00 59.96 288 ALA A O 1
ATOM 2195 N N . ALA A 1 292 ? 6.459 -33.463 7.512 1.00 57.22 289 ALA A N 1
ATOM 2196 C CA . ALA A 1 292 ? 7.105 -34.730 7.845 1.00 56.68 289 ALA A CA 1
ATOM 2197 C C . ALA A 1 292 ? 8.575 -34.544 8.272 1.00 59.95 289 ALA A C 1
ATOM 2198 O O . ALA A 1 292 ? 9.250 -35.530 8.594 1.00 58.96 289 ALA A O 1
ATOM 2200 N N . GLY A 1 293 ? 9.024 -33.283 8.302 1.00 56.46 290 GLY A N 1
ATOM 2201 C CA . GLY A 1 293 ? 10.374 -32.882 8.695 1.00 56.48 290 GLY A CA 1
ATOM 2202 C C . GLY A 1 293 ? 11.471 -33.314 7.741 1.00 59.90 290 GLY A C 1
ATOM 2203 O O . GLY A 1 293 ? 12.607 -33.544 8.169 1.00 59.25 290 GLY A O 1
ATOM 2204 N N . VAL A 1 294 ? 11.137 -33.421 6.441 1.00 55.85 291 VAL A N 1
ATOM 2205 C CA . VAL A 1 294 ? 12.062 -33.875 5.405 1.00 55.46 291 VAL A CA 1
ATOM 2206 C C . VAL A 1 294 ? 12.728 -32.699 4.688 1.00 59.82 291 VAL A C 1
ATOM 2207 O O . VAL A 1 294 ? 12.038 -32.016 3.926 1.00 60.10 291 VAL A O 1
ATOM 2211 N N . PRO A 1 295 ? 14.055 -32.454 4.880 1.00 55.85 292 PRO A N 1
ATOM 2212 C CA . PRO A 1 295 ? 14.712 -31.379 4.111 1.00 55.40 292 PRO A CA 1
ATOM 2213 C C . PRO A 1 295 ? 14.881 -31.846 2.664 1.00 58.85 292 PRO A C 1
ATOM 2214 O O . PRO A 1 295 ? 15.154 -33.031 2.415 1.00 59.47 292 PRO A O 1
ATOM 2218 N N . VAL A 1 296 ? 14.630 -30.945 1.710 1.00 53.05 293 VAL A N 1
ATOM 2219 C CA . VAL A 1 296 ? 14.620 -31.297 0.300 1.00 52.07 293 VAL A CA 1
ATOM 2220 C C . VAL A 1 296 ? 15.626 -30.498 -0.518 1.00 54.95 293 VAL A C 1
ATOM 2221 O O . VAL A 1 296 ? 15.636 -29.260 -0.470 1.00 55.45 293 VAL A O 1
ATOM 2225 N N . LEU A 1 297 ? 16.440 -31.217 -1.313 1.00 49.19 294 LEU A N 1
ATOM 2226 C CA . LEU A 1 297 ? 17.379 -30.625 -2.261 1.00 47.21 294 LEU A CA 1
ATOM 2227 C C . LEU A 1 297 ? 16.533 -30.476 -3.526 1.00 51.91 294 LEU A C 1
ATOM 2228 O O . LEU A 1 297 ? 16.500 -31.357 -4.388 1.00 50.74 294 LEU A O 1
ATOM 2233 N N . TRP A 1 298 ? 15.737 -29.397 -3.539 1.00 50.17 295 TRP A N 1
ATOM 2234 C CA . TRP A 1 298 ? 14.766 -29.044 -4.565 1.00 50.36 295 TRP A CA 1
ATOM 2235 C C . TRP A 1 298 ? 15.475 -28.642 -5.835 1.00 53.86 295 TRP A C 1
ATOM 2236 O O . TRP A 1 298 ? 16.280 -27.712 -5.818 1.00 53.92 295 TRP A O 1
ATOM 2247 N N . ARG A 1 299 ? 15.227 -29.389 -6.929 1.00 49.78 296 ARG A N 1
ATOM 2248 C CA . ARG A 1 299 ? 15.868 -29.149 -8.223 1.00 49.09 296 ARG A CA 1
ATOM 2249 C C . ARG A 1 299 ? 14.831 -28.914 -9.363 1.00 53.75 296 ARG A C 1
ATOM 2250 O O . ARG A 1 299 ? 14.745 -29.732 -10.291 1.00 52.42 296 ARG A O 1
ATOM 2258 N N . PRO A 1 300 ? 14.028 -27.808 -9.327 1.00 51.17 297 PRO A N 1
ATOM 2259 C CA . PRO A 1 300 ? 13.074 -27.580 -10.421 1.00 50.56 297 PRO A CA 1
ATOM 2260 C C . PRO A 1 300 ? 13.758 -26.963 -11.638 1.00 55.59 297 PRO A C 1
ATOM 2261 O O . PRO A 1 300 ? 14.839 -26.362 -11.516 1.00 56.06 297 PRO A O 1
ATOM 2265 N N . LEU A 1 301 ? 13.111 -27.103 -12.815 1.00 51.25 298 LEU A N 1
ATOM 2266 C CA . LEU A 1 301 ? 13.563 -26.580 -14.108 1.00 49.89 298 LEU A CA 1
ATOM 2267 C C . LEU A 1 301 ? 14.949 -27.099 -14.492 1.00 52.59 298 LEU A C 1
ATOM 2268 O O . LEU A 1 301 ? 15.805 -26.357 -14.980 1.00 53.98 298 LEU A O 1
ATOM 2273 N N . HIS A 1 302 ? 15.154 -28.391 -14.292 1.00 47.31 299 HIS A N 1
ATOM 2274 C CA . HIS A 1 302 ? 16.416 -29.046 -14.609 1.00 46.82 299 HIS A CA 1
ATOM 2275 C C . HIS A 1 302 ? 16.692 -29.076 -16.121 1.00 48.92 299 HIS A C 1
ATOM 2276 O O . HIS A 1 302 ? 15.753 -29.070 -16.915 1.00 47.64 299 HIS A O 1
ATOM 2283 N N . GLU A 1 303 ? 17.989 -29.058 -16.504 1.00 45.90 300 GLU A N 1
ATOM 2284 C CA . GLU A 1 303 ? 18.481 -29.095 -17.895 1.00 45.72 300 GLU A CA 1
ATOM 2285 C C . GLU A 1 303 ? 17.811 -28.031 -18.781 1.00 49.43 300 GLU A C 1
ATOM 2286 O O . GLU A 1 303 ? 17.523 -28.304 -19.948 1.00 48.59 300 GLU A O 1
ATOM 2292 N N . ALA A 1 304 ? 17.521 -26.840 -18.202 1.00 46.79 301 ALA A N 1
ATOM 2293 C CA . ALA A 1 304 ? 16.853 -25.716 -18.876 1.00 45.86 301 ALA A CA 1
ATOM 2294 C C . ALA A 1 304 ? 17.601 -25.332 -20.149 1.00 49.65 301 ALA A C 1
ATOM 2295 O O . ALA A 1 304 ? 17.048 -25.490 -21.242 1.00 49.69 301 ALA A O 1
ATOM 2297 N N . GLU A 1 305 ? 18.893 -24.960 -20.013 1.00 45.29 302 GLU A N 1
ATOM 2298 C CA . GLU A 1 305 ? 19.794 -24.562 -21.097 1.00 44.80 302 GLU A CA 1
ATOM 2299 C C . GLU A 1 305 ? 19.759 -25.465 -22.330 1.00 50.60 302 GLU A C 1
ATOM 2300 O O . GLU A 1 305 ? 20.080 -24.995 -23.425 1.00 52.62 302 GLU A O 1
ATOM 2306 N N . GLY A 1 306 ? 19.374 -26.724 -22.148 1.00 46.82 303 GLY A N 1
ATOM 2307 C CA . GLY A 1 306 ? 19.267 -27.710 -23.218 1.00 47.13 303 GLY A CA 1
ATOM 2308 C C . GLY A 1 306 ? 18.175 -27.391 -24.218 1.00 52.51 303 GLY A C 1
ATOM 2309 O O . GLY A 1 306 ? 18.317 -27.672 -25.413 1.00 51.43 303 GLY A O 1
ATOM 2310 N N . GLY A 1 307 ? 17.090 -26.800 -23.719 1.00 50.93 304 GLY A N 1
ATOM 2311 C CA . GLY A 1 307 ? 15.937 -26.417 -24.525 1.00 51.12 304 GLY A CA 1
ATOM 2312 C C . GLY A 1 307 ? 15.006 -27.547 -24.934 1.00 55.14 304 GLY A C 1
ATOM 2313 O O . GLY A 1 307 ? 14.009 -27.285 -25.612 1.00 55.45 304 GLY A O 1
ATOM 2314 N N . TRP A 1 308 ? 15.301 -28.811 -24.522 1.00 50.36 305 TRP A N 1
ATOM 2315 C CA . TRP A 1 308 ? 14.467 -29.976 -24.843 1.00 49.46 305 TRP A CA 1
ATOM 2316 C C . TRP A 1 308 ? 13.226 -30.102 -23.939 1.00 54.75 305 TRP A C 1
ATOM 2317 O O . TRP A 1 308 ? 12.364 -30.944 -24.206 1.00 55.61 305 TRP A O 1
ATOM 2328 N N . PHE A 1 309 ? 13.130 -29.255 -22.895 1.00 50.53 306 PHE A N 1
ATOM 2329 C CA . PHE A 1 309 ? 11.982 -29.156 -21.998 1.00 50.38 306 PHE A CA 1
ATOM 2330 C C . PHE A 1 309 ? 11.328 -27.785 -22.215 1.00 56.11 306 PHE A C 1
ATOM 2331 O O . PHE A 1 309 ? 12.039 -26.776 -22.380 1.00 55.91 306 PHE A O 1
ATOM 2339 N N . TRP A 1 310 ? 9.978 -27.740 -22.203 1.00 51.90 307 TRP A N 1
ATOM 2340 C CA . TRP A 1 310 ? 9.224 -26.523 -22.482 1.00 50.94 307 TRP A CA 1
ATOM 2341 C C . TRP A 1 310 ? 9.668 -25.297 -21.685 1.00 57.66 307 TRP A C 1
ATOM 2342 O O . TRP A 1 310 ? 9.453 -24.179 -22.149 1.00 59.08 307 TRP A O 1
ATOM 2353 N N . TRP A 1 311 ? 10.278 -25.484 -20.514 1.00 54.74 308 TRP A N 1
ATOM 2354 C CA . TRP A 1 311 ? 10.677 -24.342 -19.695 1.00 55.13 308 TRP A CA 1
ATOM 2355 C C . TRP A 1 311 ? 11.958 -23.645 -20.167 1.00 60.96 308 TRP A C 1
ATOM 2356 O O . TRP A 1 311 ? 12.270 -22.569 -19.654 1.00 61.19 308 TRP A O 1
ATOM 2367 N N . GLY A 1 312 ? 12.665 -24.230 -21.136 1.00 57.92 309 GLY A N 1
ATOM 2368 C CA . GLY A 1 312 ? 13.890 -23.650 -21.685 1.00 57.89 309 GLY A CA 1
ATOM 2369 C C . GLY A 1 312 ? 13.827 -23.510 -23.190 1.00 63.01 309 GLY A C 1
ATOM 2370 O O . GLY A 1 312 ? 14.849 -23.281 -23.846 1.00 62.02 309 GLY A O 1
ATOM 2371 N N . ALA A 1 313 ? 12.610 -23.672 -23.745 1.00 60.74 310 ALA A N 1
ATOM 2372 C CA . ALA A 1 313 ? 12.316 -23.622 -25.177 1.00 60.54 310 ALA A CA 1
ATOM 2373 C C . ALA A 1 313 ? 12.339 -22.192 -25.717 1.00 65.79 310 ALA A C 1
ATOM 2374 O O . ALA A 1 313 ? 12.635 -21.985 -26.899 1.00 65.79 310 ALA A O 1
ATOM 2376 N N . LYS A 1 314 ? 12.029 -21.210 -24.844 1.00 62.39 311 LYS A N 1
ATOM 2377 C CA . LYS A 1 314 ? 11.981 -19.790 -25.194 1.00 61.61 311 LYS A CA 1
ATOM 2378 C C . LYS A 1 314 ? 13.245 -19.017 -24.736 1.00 64.49 311 LYS A C 1
ATOM 2379 O O . LYS A 1 314 ? 13.252 -17.781 -24.684 1.00 65.32 311 LYS A O 1
ATOM 2385 N N . GLY A 1 315 ? 14.317 -19.754 -24.468 1.00 58.06 312 GLY A N 1
ATOM 2386 C CA . GLY A 1 315 ? 15.595 -19.172 -24.096 1.00 56.15 312 GLY A CA 1
ATOM 2387 C C . GLY A 1 315 ? 15.772 -18.880 -22.625 1.00 57.18 312 GLY A C 1
ATOM 2388 O O . GLY A 1 315 ? 14.879 -19.166 -21.816 1.00 56.56 312 GLY A O 1
ATOM 2389 N N . PRO A 1 316 ? 16.957 -18.313 -22.280 1.00 52.24 313 PRO A N 1
ATOM 2390 C CA . PRO A 1 316 ? 17.301 -18.086 -20.868 1.00 52.18 313 PRO A CA 1
ATOM 2391 C C . PRO A 1 316 ? 16.386 -17.191 -20.047 1.00 59.28 313 PRO A C 1
ATOM 2392 O O . PRO A 1 316 ? 15.983 -17.606 -18.965 1.00 59.15 313 PRO A O 1
ATOM 2396 N N . GLU A 1 317 ? 16.087 -15.971 -20.522 1.00 59.07 314 GLU A N 1
ATOM 2397 C CA . GLU A 1 317 ? 15.270 -14.999 -19.779 1.00 59.57 314 GLU A CA 1
ATOM 2398 C C . GLU A 1 317 ? 13.915 -15.568 -19.305 1.00 62.32 314 GLU A C 1
ATOM 2399 O O . GLU A 1 317 ? 13.704 -15.510 -18.092 1.00 61.72 314 GLU A O 1
ATOM 2405 N N . PRO A 1 318 ? 13.039 -16.196 -20.148 1.00 58.43 315 PRO A N 1
ATOM 2406 C CA . PRO A 1 318 ? 11.793 -16.782 -19.602 1.00 58.93 315 PRO A CA 1
ATOM 2407 C C . PRO A 1 318 ? 12.040 -17.882 -18.556 1.00 66.93 315 PRO A C 1
ATOM 2408 O O . PRO A 1 318 ? 11.268 -17.981 -17.593 1.00 68.31 315 PRO A O 1
ATOM 2412 N N . ALA A 1 319 ? 13.129 -18.681 -18.714 1.00 63.33 316 ALA A N 1
ATOM 2413 C CA . ALA A 1 319 ? 13.478 -19.729 -17.752 1.00 63.10 316 ALA A CA 1
ATOM 2414 C C . ALA A 1 319 ? 13.790 -19.145 -16.361 1.00 68.27 316 ALA A C 1
ATOM 2415 O O . ALA A 1 319 ? 13.176 -19.575 -15.379 1.00 68.09 316 ALA A O 1
ATOM 2417 N N . LYS A 1 320 ? 14.701 -18.138 -16.290 1.00 65.19 317 LYS A N 1
ATOM 2418 C CA . LYS A 1 320 ? 15.104 -17.442 -15.053 1.00 64.88 317 LYS A CA 1
ATOM 2419 C C . LYS A 1 320 ? 13.893 -16.807 -14.358 1.00 69.56 317 LYS A C 1
ATOM 2420 O O . LYS A 1 320 ? 13.778 -16.905 -13.132 1.00 69.46 317 LYS A O 1
ATOM 2426 N N . GLN A 1 321 ? 12.983 -16.179 -15.152 1.00 65.82 318 GLN A N 1
ATOM 2427 C CA . GLN A 1 321 ? 11.755 -15.535 -14.672 1.00 65.40 318 GLN A CA 1
ATOM 2428 C C . GLN A 1 321 ? 10.832 -16.559 -14.013 1.00 69.21 318 GLN A C 1
ATOM 2429 O O . GLN A 1 321 ? 10.251 -16.259 -12.970 1.00 69.23 318 GLN A O 1
ATOM 2435 N N . LEU A 1 322 ? 10.736 -17.779 -14.592 1.00 64.87 319 LEU A N 1
ATOM 2436 C CA . LEU A 1 322 ? 9.934 -18.868 -14.033 1.00 64.16 319 LEU A CA 1
ATOM 2437 C C . LEU A 1 322 ? 10.546 -19.373 -12.715 1.00 69.44 319 LEU A C 1
ATOM 2438 O O . LEU A 1 322 ? 9.799 -19.630 -11.766 1.00 69.43 319 LEU A O 1
ATOM 2443 N N . TRP A 1 323 ? 11.898 -19.470 -12.639 1.00 66.36 320 TRP A N 1
ATOM 2444 C CA . TRP A 1 323 ? 12.614 -19.884 -11.426 1.00 66.45 320 TRP A CA 1
ATOM 2445 C C . TRP A 1 323 ? 12.212 -18.966 -10.273 1.00 70.85 320 TRP A C 1
ATOM 2446 O O . TRP A 1 323 ? 11.851 -19.455 -9.199 1.00 70.03 320 TRP A O 1
ATOM 2457 N N . ASP A 1 324 ? 12.191 -17.637 -10.543 1.00 67.69 321 ASP A N 1
ATOM 2458 C CA . ASP A 1 324 ? 11.803 -16.597 -9.589 1.00 66.55 321 ASP A CA 1
ATOM 2459 C C . ASP A 1 324 ? 10.305 -16.647 -9.241 1.00 68.01 321 ASP A C 1
ATOM 2460 O O . ASP A 1 324 ? 9.945 -16.299 -8.116 1.00 67.02 321 ASP A O 1
ATOM 2465 N N . ILE A 1 325 ? 9.449 -17.137 -10.172 1.00 63.78 322 ILE A N 1
ATOM 2466 C CA . ILE A 1 325 ? 8.010 -17.315 -9.917 1.00 63.68 322 ILE A CA 1
ATOM 2467 C C . ILE A 1 325 ? 7.891 -18.436 -8.885 1.00 68.95 322 ILE A C 1
ATOM 2468 O O . ILE A 1 325 ? 7.240 -18.247 -7.851 1.00 68.83 322 ILE A O 1
ATOM 2473 N N . LEU A 1 326 ? 8.564 -19.587 -9.154 1.00 66.19 323 LEU A N 1
ATOM 2474 C CA . LEU A 1 326 ? 8.592 -20.747 -8.260 1.00 66.06 323 LEU A CA 1
ATOM 2475 C C . LEU A 1 326 ? 9.118 -20.330 -6.893 1.00 70.64 323 LEU A C 1
ATOM 2476 O O . LEU A 1 326 ? 8.467 -20.606 -5.891 1.00 69.90 323 LEU A O 1
ATOM 2481 N N . TYR A 1 327 ? 10.257 -19.605 -6.860 1.00 68.93 324 TYR A N 1
ATOM 2482 C CA . TYR A 1 327 ? 10.848 -19.123 -5.618 1.00 70.00 324 TYR A CA 1
ATOM 2483 C C . TYR A 1 327 ? 9.894 -18.237 -4.810 1.00 75.33 324 TYR A C 1
ATOM 2484 O O . TYR A 1 327 ? 9.806 -18.421 -3.600 1.00 75.43 324 TYR A O 1
ATOM 2493 N N . GLU A 1 328 ? 9.155 -17.317 -5.464 1.00 72.03 325 GLU A N 1
ATOM 2494 C CA . GLU A 1 328 ? 8.187 -16.474 -4.762 1.00 72.04 325 GLU A CA 1
ATOM 2495 C C . GLU A 1 328 ? 6.987 -17.296 -4.290 1.00 75.99 325 GLU A C 1
ATOM 2496 O O . GLU A 1 328 ? 6.580 -17.148 -3.142 1.00 76.01 325 GLU A O 1
ATOM 2502 N N . ARG A 1 329 ? 6.413 -18.139 -5.162 1.00 72.36 326 ARG A N 1
ATOM 2503 C CA . ARG A 1 329 ? 5.232 -18.926 -4.807 1.00 72.33 326 ARG A CA 1
ATOM 2504 C C . ARG A 1 329 ? 5.480 -19.970 -3.715 1.00 76.31 326 ARG A C 1
ATOM 2505 O O . ARG A 1 329 ? 4.705 -20.039 -2.765 1.00 75.89 326 ARG A O 1
ATOM 2513 N N . LEU A 1 330 ? 6.556 -20.763 -3.839 1.00 72.58 327 LEU A N 1
ATOM 2514 C CA . LEU A 1 330 ? 6.885 -21.818 -2.878 1.00 71.59 327 LEU A CA 1
ATOM 2515 C C . LEU A 1 330 ? 7.494 -21.296 -1.563 1.00 74.54 327 LEU A C 1
ATOM 2516 O O . LEU A 1 330 ? 7.134 -21.806 -0.506 1.00 73.03 327 LEU A O 1
ATOM 2521 N N . THR A 1 331 ? 8.395 -20.292 -1.615 1.00 71.68 328 THR A N 1
ATOM 2522 C CA . THR A 1 331 ? 9.042 -19.765 -0.405 1.00 72.01 328 THR A CA 1
ATOM 2523 C C . THR A 1 331 ? 8.182 -18.720 0.320 1.00 77.12 328 THR A C 1
ATOM 2524 O O . THR A 1 331 ? 8.010 -18.828 1.533 1.00 76.89 328 THR A O 1
ATOM 2528 N N . VAL A 1 332 ? 7.677 -17.705 -0.404 1.00 74.75 329 VAL A N 1
ATOM 2529 C CA . VAL A 1 332 ? 6.898 -16.606 0.180 1.00 74.89 329 VAL A CA 1
ATOM 2530 C C . VAL A 1 332 ? 5.424 -16.979 0.401 1.00 79.90 329 VAL A C 1
ATOM 2531 O O . VAL A 1 332 ? 4.967 -16.938 1.542 1.00 79.94 329 VAL A O 1
ATOM 2535 N N . HIS A 1 333 ? 4.686 -17.308 -0.676 1.00 76.75 330 HIS A N 1
ATOM 2536 C CA . HIS A 1 333 ? 3.256 -17.631 -0.617 1.00 76.81 330 HIS A CA 1
ATOM 2537 C C . HIS A 1 333 ? 2.959 -18.911 0.201 1.00 80.49 330 HIS A C 1
ATOM 2538 O O . HIS A 1 333 ? 2.273 -18.829 1.221 1.00 80.48 330 HIS A O 1
ATOM 2545 N N . HIS A 1 334 ? 3.484 -20.070 -0.224 1.00 76.28 331 HIS A N 1
ATOM 2546 C CA . HIS A 1 334 ? 3.257 -21.346 0.464 1.00 75.46 331 HIS A CA 1
ATOM 2547 C C . HIS A 1 334 ? 4.059 -21.492 1.770 1.00 76.09 331 HIS A C 1
ATOM 2548 O O . HIS A 1 334 ? 3.766 -22.383 2.566 1.00 74.96 331 HIS A O 1
ATOM 2555 N N . GLY A 1 335 ? 5.040 -20.614 1.974 1.00 71.90 332 GLY A N 1
ATOM 2556 C CA . GLY A 1 335 ? 5.886 -20.572 3.162 1.00 71.76 332 GLY A CA 1
ATOM 2557 C C . GLY A 1 335 ? 6.700 -21.819 3.438 1.00 76.23 332 GLY A C 1
ATOM 2558 O O . GLY A 1 335 ? 6.807 -22.237 4.594 1.00 76.82 332 GLY A O 1
ATOM 2559 N N . LEU A 1 336 ? 7.267 -22.431 2.375 1.00 71.49 333 LEU A N 1
ATOM 2560 C CA . LEU A 1 336 ? 8.082 -23.646 2.463 1.00 70.01 333 LEU A CA 1
ATOM 2561 C C . LEU A 1 336 ? 9.508 -23.282 2.857 1.00 72.87 333 LEU A C 1
ATOM 2562 O O . LEU A 1 336 ? 10.179 -22.511 2.168 1.00 72.20 333 LEU A O 1
ATOM 2567 N N . ASP A 1 337 ? 9.954 -23.823 3.990 1.00 69.12 334 ASP A N 1
ATOM 2568 C CA . ASP A 1 337 ? 11.264 -23.536 4.562 1.00 67.93 334 ASP A CA 1
ATOM 2569 C C . ASP A 1 337 ? 12.190 -24.756 4.630 1.00 68.60 334 ASP A C 1
ATOM 2570 O O . ASP A 1 337 ? 13.305 -24.644 5.150 1.00 68.14 334 ASP A O 1
ATOM 2575 N N . ASN A 1 338 ? 11.752 -25.903 4.064 1.00 62.49 335 ASN A N 1
ATOM 2576 C CA . ASN A 1 338 ? 12.547 -27.137 4.032 1.00 61.23 335 ASN A CA 1
ATOM 2577 C C . ASN A 1 338 ? 13.346 -27.275 2.722 1.00 63.48 335 ASN A C 1
ATOM 2578 O O . ASN A 1 338 ? 14.155 -28.196 2.590 1.00 63.19 335 ASN A O 1
ATOM 2583 N N . LEU A 1 339 ? 13.124 -26.349 1.770 1.00 58.25 336 LEU A N 1
ATOM 2584 C CA . LEU A 1 339 ? 13.735 -26.379 0.445 1.00 56.92 336 LEU A CA 1
ATOM 2585 C C . LEU A 1 339 ? 15.114 -25.744 0.354 1.00 60.92 336 LEU A C 1
ATOM 2586 O O . LEU A 1 339 ? 15.321 -24.610 0.810 1.00 61.07 336 LEU A O 1
ATOM 2591 N N . ILE A 1 340 ? 16.048 -26.492 -0.274 1.00 56.21 337 ILE A N 1
ATOM 2592 C CA . ILE A 1 340 ? 17.415 -26.093 -0.614 1.00 55.20 337 ILE A CA 1
ATOM 2593 C C . ILE A 1 340 ? 17.402 -26.058 -2.139 1.00 60.37 337 ILE A C 1
ATOM 2594 O O . ILE A 1 340 ? 17.210 -27.098 -2.771 1.00 61.06 337 ILE A O 1
ATOM 2599 N N . TRP A 1 341 ? 17.516 -24.858 -2.724 1.00 56.85 338 TRP A N 1
ATOM 2600 C CA . TRP A 1 341 ? 17.392 -24.655 -4.165 1.00 56.15 338 TRP A CA 1
ATOM 2601 C C . TRP A 1 341 ? 18.650 -25.007 -4.933 1.00 58.77 338 TRP A C 1
ATOM 2602 O O . TRP A 1 341 ? 19.708 -24.403 -4.742 1.00 57.55 338 TRP A O 1
ATOM 2613 N N . VAL A 1 342 ? 18.505 -26.013 -5.815 1.00 55.37 339 VAL A N 1
ATOM 2614 C CA . VAL A 1 342 ? 19.548 -26.583 -6.663 1.00 54.36 339 VAL A CA 1
ATOM 2615 C C . VAL A 1 342 ? 19.311 -26.211 -8.139 1.00 58.66 339 VAL A C 1
ATOM 2616 O O . VAL A 1 342 ? 18.330 -26.661 -8.730 1.00 58.84 339 VAL A O 1
ATOM 2620 N N . TRP A 1 343 ? 20.207 -25.381 -8.722 1.00 55.41 340 TRP A N 1
ATOM 2621 C CA . TRP A 1 343 ? 20.166 -24.975 -10.137 1.00 54.82 340 TRP A CA 1
ATOM 2622 C C . TRP A 1 343 ? 20.904 -26.037 -10.953 1.00 56.77 340 TRP A C 1
ATOM 2623 O O . TRP A 1 343 ? 21.863 -26.617 -10.452 1.00 55.97 340 TRP A O 1
ATOM 2634 N N . ASN A 1 344 ? 20.446 -26.314 -12.187 1.00 52.51 341 ASN A N 1
ATOM 2635 C CA . ASN A 1 344 ? 20.966 -27.421 -13.002 1.00 51.22 341 ASN A CA 1
ATOM 2636 C C . ASN A 1 344 ? 21.451 -27.022 -14.437 1.00 54.76 341 ASN A C 1
ATOM 2637 O O . ASN A 1 344 ? 21.533 -27.868 -15.347 1.00 54.03 341 ASN A O 1
ATOM 2642 N N . SER A 1 345 ? 21.839 -25.748 -14.605 1.00 51.13 342 SER A N 1
ATOM 2643 C CA . SER A 1 345 ? 22.371 -25.231 -15.870 1.00 50.84 342 SER A CA 1
ATOM 2644 C C . SER A 1 345 ? 23.752 -24.606 -15.643 1.00 54.13 342 SER A C 1
ATOM 2645 O O . SER A 1 345 ? 23.935 -23.847 -14.686 1.00 54.58 342 SER A O 1
ATOM 2648 N N . ILE A 1 346 ? 24.710 -24.928 -16.527 1.00 48.76 343 ILE A N 1
ATOM 2649 C CA . ILE A 1 346 ? 26.091 -24.457 -16.474 1.00 48.23 343 ILE A CA 1
ATOM 2650 C C . ILE A 1 346 ? 26.267 -23.005 -16.984 1.00 53.61 343 ILE A C 1
ATOM 2651 O O . ILE A 1 346 ? 27.038 -22.252 -16.385 1.00 53.59 343 ILE A O 1
ATOM 2656 N N . LEU A 1 347 ? 25.591 -22.629 -18.097 1.00 51.16 344 LEU A N 1
ATOM 2657 C CA . LEU A 1 347 ? 25.699 -21.309 -18.754 1.00 51.18 344 LEU A CA 1
ATOM 2658 C C . LEU A 1 347 ? 25.314 -20.106 -17.884 1.00 58.52 344 LEU A C 1
ATOM 2659 O O . LEU A 1 347 ? 24.283 -20.146 -17.200 1.00 58.31 344 LEU A O 1
ATOM 2664 N N . GLU A 1 348 ? 26.143 -19.020 -17.950 1.00 57.43 345 GLU A N 1
ATOM 2665 C CA . GLU A 1 348 ? 25.960 -17.759 -17.203 1.00 57.97 345 GLU A CA 1
ATOM 2666 C C . GLU A 1 348 ? 24.702 -16.992 -17.616 1.00 62.91 345 GLU A C 1
ATOM 2667 O O . GLU A 1 348 ? 24.029 -16.427 -16.750 1.00 62.23 345 GLU A O 1
ATOM 2673 N N . ASP A 1 349 ? 24.373 -16.993 -18.930 1.00 60.60 346 ASP A N 1
ATOM 2674 C CA . ASP A 1 349 ? 23.170 -16.343 -19.475 1.00 61.14 346 ASP A CA 1
ATOM 2675 C C . ASP A 1 349 ? 21.899 -16.931 -18.877 1.00 64.87 346 ASP A C 1
ATOM 2676 O O . ASP A 1 349 ? 20.889 -16.228 -18.794 1.00 64.56 346 ASP A O 1
ATOM 2681 N N . TRP A 1 350 ? 21.961 -18.232 -18.472 1.00 60.46 347 TRP A N 1
ATOM 2682 C CA . TRP A 1 350 ? 20.871 -19.016 -17.880 1.00 58.91 347 TRP A CA 1
ATOM 2683 C C . TRP A 1 350 ? 20.834 -18.953 -16.353 1.00 64.28 347 TRP A C 1
ATOM 2684 O O . TRP A 1 350 ? 19.778 -19.193 -15.769 1.00 63.14 347 TRP A O 1
ATOM 2695 N N . TYR A 1 351 ? 21.975 -18.628 -15.707 1.00 63.06 348 TYR A N 1
ATOM 2696 C CA . TYR A 1 351 ? 22.089 -18.531 -14.250 1.00 63.58 348 TYR A CA 1
ATOM 2697 C C . TYR A 1 351 ? 21.114 -17.503 -13.665 1.00 69.08 348 TYR A C 1
ATOM 2698 O O . TYR A 1 351 ? 21.205 -16.326 -14.020 1.00 69.16 348 TYR A O 1
ATOM 2707 N N . PRO A 1 352 ? 20.160 -17.927 -12.794 1.00 66.37 349 PRO A N 1
ATOM 2708 C CA . PRO A 1 352 ? 19.174 -16.976 -12.258 1.00 66.31 349 PRO A CA 1
ATOM 2709 C C . PRO A 1 352 ? 19.735 -15.895 -11.337 1.00 71.98 349 PRO A C 1
ATOM 2710 O O . PRO A 1 352 ? 19.349 -14.740 -11.483 1.00 72.87 349 PRO A O 1
ATOM 2714 N N . GLY A 1 353 ? 20.630 -16.266 -10.423 1.00 68.99 350 GLY A N 1
ATOM 2715 C CA . GLY A 1 353 ? 21.228 -15.346 -9.459 1.00 69.15 350 GLY A CA 1
ATOM 2716 C C . GLY A 1 353 ? 21.508 -15.980 -8.111 1.00 74.31 350 GLY A C 1
ATOM 2717 O O . GLY A 1 353 ? 20.735 -16.821 -7.636 1.00 72.86 350 GLY A O 1
ATOM 2718 N N . ASP A 1 354 ? 22.605 -15.540 -7.470 1.00 73.29 351 ASP A N 1
ATOM 2719 C CA . ASP A 1 354 ? 23.103 -16.034 -6.179 1.00 74.34 351 ASP A CA 1
ATOM 2720 C C . ASP A 1 354 ? 22.092 -16.000 -5.023 1.00 80.45 351 ASP A C 1
ATOM 2721 O O . ASP A 1 354 ? 22.228 -16.798 -4.092 1.00 80.29 351 ASP A O 1
ATOM 2726 N N . ASP A 1 355 ? 21.087 -15.096 -5.084 1.00 78.30 352 ASP A N 1
ATOM 2727 C CA . ASP A 1 355 ? 20.073 -14.913 -4.035 1.00 78.65 352 ASP A CA 1
ATOM 2728 C C . ASP A 1 355 ? 18.908 -15.922 -4.061 1.00 81.54 352 ASP A C 1
ATOM 2729 O O . ASP A 1 355 ? 18.060 -15.879 -3.160 1.00 81.41 352 ASP A O 1
ATOM 2734 N N . THR A 1 356 ? 18.857 -16.815 -5.082 1.00 76.13 353 THR A N 1
ATOM 2735 C CA . THR A 1 356 ? 17.801 -17.834 -5.233 1.00 74.79 353 THR A CA 1
ATOM 2736 C C . THR A 1 356 ? 18.349 -19.246 -5.480 1.00 75.48 353 THR A C 1
ATOM 2737 O O . THR A 1 356 ? 17.572 -20.198 -5.563 1.00 75.02 353 THR A O 1
ATOM 2741 N N . VAL A 1 357 ? 19.683 -19.371 -5.614 1.00 69.32 354 VAL A N 1
ATOM 2742 C CA . VAL A 1 357 ? 20.389 -20.631 -5.861 1.00 67.41 354 VAL A CA 1
ATOM 2743 C C . VAL A 1 357 ? 21.290 -20.902 -4.656 1.00 68.92 354 VAL A C 1
ATOM 2744 O O . VAL A 1 357 ? 22.083 -20.040 -4.290 1.00 69.01 354 VAL A O 1
ATOM 2748 N N . ASP A 1 358 ? 21.158 -22.084 -4.041 1.00 62.83 355 ASP A N 1
ATOM 2749 C CA . ASP A 1 358 ? 21.933 -22.472 -2.864 1.00 61.76 355 ASP A CA 1
ATOM 2750 C C . ASP A 1 358 ? 23.123 -23.355 -3.252 1.00 63.28 355 ASP A C 1
ATOM 2751 O O . ASP A 1 358 ? 24.245 -23.153 -2.765 1.00 63.68 355 ASP A O 1
ATOM 2756 N N . ILE A 1 359 ? 22.853 -24.367 -4.096 1.00 56.30 356 ILE A N 1
ATOM 2757 C CA . ILE A 1 359 ? 23.823 -25.345 -4.592 1.00 53.76 356 ILE A CA 1
ATOM 2758 C C . ILE A 1 359 ? 23.683 -25.399 -6.116 1.00 55.34 356 ILE A C 1
ATOM 2759 O O . ILE A 1 359 ? 22.576 -25.261 -6.641 1.00 54.27 356 ILE A O 1
ATOM 2764 N N . LEU A 1 360 ? 24.814 -25.536 -6.819 1.00 50.23 357 LEU A N 1
ATOM 2765 C CA . LEU A 1 360 ? 24.851 -25.640 -8.275 1.00 48.86 357 LEU A CA 1
ATOM 2766 C C . LEU A 1 360 ? 24.990 -27.103 -8.667 1.00 51.18 357 LEU A C 1
ATOM 2767 O O . LEU A 1 360 ? 25.642 -27.876 -7.959 1.00 50.39 357 LEU A O 1
ATOM 2772 N N . SER A 1 361 ? 24.393 -27.486 -9.803 1.00 46.59 358 SER A N 1
ATOM 2773 C CA . SER A 1 361 ? 24.466 -28.859 -10.281 1.00 45.23 358 SER A CA 1
ATOM 2774 C C . SER A 1 361 ? 24.515 -28.967 -11.795 1.00 49.52 358 SER A C 1
ATOM 2775 O O . SER A 1 361 ? 24.313 -27.985 -12.515 1.00 48.19 358 SER A O 1
ATOM 2778 N N . ALA A 1 362 ? 24.805 -30.187 -12.268 1.00 47.30 359 ALA A N 1
ATOM 2779 C CA . ALA A 1 362 ? 24.887 -30.547 -13.673 1.00 47.04 359 ALA A CA 1
ATOM 2780 C C . ALA A 1 362 ? 24.425 -31.983 -13.864 1.00 50.78 359 ALA A C 1
ATOM 2781 O O . ALA A 1 362 ? 24.501 -32.796 -12.942 1.00 50.59 359 ALA A O 1
ATOM 2783 N N . ASP A 1 363 ? 23.937 -32.289 -15.068 1.00 46.56 360 ASP A N 1
ATOM 2784 C CA . ASP A 1 363 ? 23.556 -33.636 -15.463 1.00 44.95 360 ASP A CA 1
ATOM 2785 C C . ASP A 1 363 ? 24.564 -34.038 -16.523 1.00 46.94 360 ASP A C 1
ATOM 2786 O O . ASP A 1 363 ? 24.653 -33.361 -17.548 1.00 47.23 360 ASP A O 1
ATOM 2791 N N . VAL A 1 364 ? 25.429 -35.040 -16.209 1.00 40.28 361 VAL A N 1
ATOM 2792 C CA . VAL A 1 364 ? 26.496 -35.481 -17.104 1.00 37.99 361 VAL A CA 1
ATOM 2793 C C . VAL A 1 364 ? 26.281 -36.933 -17.463 1.00 41.33 361 VAL A C 1
ATOM 2794 O O . VAL A 1 364 ? 26.257 -37.782 -16.578 1.00 40.64 361 VAL A O 1
ATOM 2798 N N . TYR A 1 365 ? 26.140 -37.219 -18.770 1.00 38.50 362 TYR A N 1
ATOM 2799 C CA . TYR A 1 365 ? 25.895 -38.565 -19.299 1.00 37.37 362 TYR A CA 1
ATOM 2800 C C . TYR A 1 365 ? 26.988 -39.011 -20.270 1.00 43.03 362 TYR A C 1
ATOM 2801 O O . TYR A 1 365 ? 26.799 -38.952 -21.489 1.00 44.08 362 TYR A O 1
ATOM 2810 N N . ALA A 1 366 ? 28.135 -39.461 -19.719 1.00 39.20 363 ALA A N 1
ATOM 2811 C CA . ALA A 1 366 ? 29.301 -39.939 -20.480 1.00 38.68 363 ALA A CA 1
ATOM 2812 C C . ALA A 1 366 ? 29.859 -41.261 -19.901 1.00 44.82 363 ALA A C 1
ATOM 2813 O O . ALA A 1 366 ? 30.178 -41.331 -18.710 1.00 44.40 363 ALA A O 1
ATOM 2815 N N . GLN A 1 367 ? 29.965 -42.309 -20.739 1.00 42.75 364 GLN A N 1
ATOM 2816 C CA . GLN A 1 367 ? 30.477 -43.609 -20.306 1.00 43.75 364 GLN A CA 1
ATOM 2817 C C . GLN A 1 367 ? 31.957 -43.552 -19.927 1.00 53.09 364 GLN A C 1
ATOM 2818 O O . GLN A 1 367 ? 32.712 -42.771 -20.514 1.00 55.01 364 GLN A O 1
ATOM 2824 N N . GLY A 1 368 ? 32.354 -44.374 -18.955 1.00 50.24 365 GLY A N 1
ATOM 2825 C CA . GLY A 1 368 ? 33.741 -44.444 -18.513 1.00 49.87 365 GLY A CA 1
ATOM 2826 C C . GLY A 1 368 ? 33.976 -44.355 -17.021 1.00 53.61 365 GLY A C 1
ATOM 2827 O O . GLY A 1 368 ? 35.020 -44.812 -16.549 1.00 55.41 365 GLY A O 1
ATOM 2828 N N . ASN A 1 369 ? 33.014 -43.772 -16.269 1.00 47.26 366 ASN A N 1
ATOM 2829 C CA . ASN A 1 369 ? 33.070 -43.574 -14.814 1.00 45.74 366 ASN A CA 1
ATOM 2830 C C . ASN A 1 369 ? 34.152 -42.549 -14.437 1.00 50.59 366 ASN A C 1
ATOM 2831 O O . ASN A 1 369 ? 34.850 -42.700 -13.430 1.00 50.41 366 ASN A O 1
ATOM 2836 N N . GLY A 1 370 ? 34.251 -41.504 -15.254 1.00 47.47 367 GLY A N 1
ATOM 2837 C CA . GLY A 1 370 ? 35.215 -40.422 -15.106 1.00 46.76 367 GLY A CA 1
ATOM 2838 C C . GLY A 1 370 ? 34.841 -39.388 -14.063 1.00 49.82 367 GLY A C 1
ATOM 2839 O O . GLY A 1 370 ? 33.715 -39.395 -13.552 1.00 48.98 367 GLY A O 1
ATOM 2840 N N . PRO A 1 371 ? 35.768 -38.451 -13.747 1.00 46.24 368 PRO A N 1
ATOM 2841 C CA . PRO A 1 371 ? 35.471 -37.443 -12.719 1.00 45.79 368 PRO A CA 1
ATOM 2842 C C . PRO A 1 371 ? 34.608 -36.276 -13.184 1.00 49.96 368 PRO A C 1
ATOM 2843 O O . PRO A 1 371 ? 34.284 -35.423 -12.356 1.00 48.93 368 PRO A O 1
ATOM 2847 N N . MET A 1 372 ? 34.292 -36.190 -14.503 1.00 47.40 369 MET A N 1
ATOM 2848 C CA . MET A 1 372 ? 33.512 -35.084 -15.093 1.00 47.28 369 MET A CA 1
ATOM 2849 C C . MET A 1 372 ? 34.140 -33.754 -14.671 1.00 52.74 369 MET A C 1
ATOM 2850 O O . MET A 1 372 ? 33.459 -32.833 -14.207 1.00 52.34 369 MET A O 1
ATOM 2855 N N . SER A 1 373 ? 35.477 -33.699 -14.793 1.00 50.44 370 SER A N 1
ATOM 2856 C CA . SER A 1 373 ? 36.311 -32.567 -14.405 1.00 50.94 370 SER A CA 1
ATOM 2857 C C . SER A 1 373 ? 35.897 -31.233 -15.041 1.00 55.06 370 SER A C 1
ATOM 2858 O O . SER A 1 373 ? 35.728 -30.248 -14.319 1.00 53.82 370 SER A O 1
ATOM 2861 N N . THR A 1 374 ? 35.728 -31.209 -16.383 1.00 52.28 371 THR A N 1
ATOM 2862 C CA . THR A 1 374 ? 35.420 -29.992 -17.131 1.00 52.11 371 THR A CA 1
ATOM 2863 C C . THR A 1 374 ? 34.144 -29.326 -16.606 1.00 56.51 371 THR A C 1
ATOM 2864 O O . THR A 1 374 ? 34.216 -28.140 -16.276 1.00 57.04 371 THR A O 1
ATOM 2868 N N . GLN A 1 375 ? 33.027 -30.089 -16.432 1.00 51.92 372 GLN A N 1
ATOM 2869 C CA . GLN A 1 375 ? 31.742 -29.577 -15.915 1.00 51.60 372 GLN A CA 1
ATOM 2870 C C . GLN A 1 375 ? 31.859 -29.030 -14.493 1.00 56.43 372 GLN A C 1
ATOM 2871 O O . GLN A 1 375 ? 31.224 -28.021 -14.182 1.00 55.21 372 GLN A O 1
ATOM 2877 N N . TYR A 1 376 ? 32.654 -29.706 -13.630 1.00 54.33 373 TYR A N 1
ATOM 2878 C CA . TYR A 1 376 ? 32.885 -29.267 -12.253 1.00 54.69 373 TYR A CA 1
ATOM 2879 C C . TYR A 1 376 ? 33.547 -27.872 -12.209 1.00 59.06 373 TYR A C 1
ATOM 2880 O O . TYR A 1 376 ? 33.054 -26.980 -11.510 1.00 59.31 373 TYR A O 1
ATOM 2889 N N . ASN A 1 377 ? 34.642 -27.691 -12.973 1.00 55.06 374 ASN A N 1
ATOM 2890 C CA . ASN A 1 377 ? 35.394 -26.439 -13.054 1.00 54.47 374 ASN A CA 1
ATOM 2891 C C . ASN A 1 377 ? 34.584 -25.301 -13.669 1.00 58.74 374 ASN A C 1
ATOM 2892 O O . ASN A 1 377 ? 34.786 -24.144 -13.296 1.00 59.41 374 ASN A O 1
ATOM 2897 N N . GLU A 1 378 ? 33.659 -25.624 -14.590 1.00 54.66 375 GLU A N 1
ATOM 2898 C CA . GLU A 1 378 ? 32.774 -24.645 -15.223 1.00 54.37 375 GLU A CA 1
ATOM 2899 C C . GLU A 1 378 ? 31.839 -24.037 -14.182 1.00 59.31 375 GLU A C 1
ATOM 2900 O O . GLU A 1 378 ? 31.594 -22.835 -14.217 1.00 59.29 375 GLU A O 1
ATOM 2906 N N . LEU A 1 379 ? 31.342 -24.862 -13.243 1.00 57.34 376 LEU A N 1
ATOM 2907 C CA . LEU A 1 379 ? 30.456 -24.435 -12.158 1.00 57.63 376 LEU A CA 1
ATOM 2908 C C . LEU A 1 379 ? 31.237 -23.790 -11.009 1.00 63.88 376 LEU A C 1
ATOM 2909 O O . LEU A 1 379 ? 30.679 -22.957 -10.286 1.00 63.56 376 LEU A O 1
ATOM 2914 N N . ILE A 1 380 ? 32.546 -24.127 -10.875 1.00 62.09 377 ILE A N 1
ATOM 2915 C CA . ILE A 1 380 ? 33.446 -23.499 -9.892 1.00 62.78 377 ILE A CA 1
ATOM 2916 C C . ILE A 1 380 ? 33.550 -22.012 -10.272 1.00 67.04 377 ILE A C 1
ATOM 2917 O O . ILE A 1 380 ? 33.475 -21.132 -9.410 1.00 66.70 377 ILE A O 1
ATOM 2922 N N . ALA A 1 381 ? 33.669 -21.762 -11.590 1.00 63.16 378 ALA A N 1
ATOM 2923 C CA . ALA A 1 381 ? 33.741 -20.452 -12.213 1.00 62.30 378 ALA A CA 1
ATOM 2924 C C . ALA A 1 381 ? 32.399 -19.736 -12.142 1.00 65.17 378 ALA A C 1
ATOM 2925 O O . ALA A 1 381 ? 32.387 -18.513 -12.001 1.00 65.19 378 ALA A O 1
ATOM 2927 N N . LEU A 1 382 ? 31.273 -20.484 -12.256 1.00 61.31 379 LEU A N 1
ATOM 2928 C CA . LEU A 1 382 ? 29.922 -19.910 -12.241 1.00 61.08 379 LEU A CA 1
ATOM 2929 C C . LEU A 1 382 ? 29.523 -19.363 -10.866 1.00 65.55 379 LEU A C 1
ATOM 2930 O O . LEU A 1 382 ? 29.104 -18.208 -10.776 1.00 64.88 379 LEU A O 1
ATOM 2935 N N . GLY A 1 383 ? 29.656 -20.186 -9.826 1.00 62.96 380 GLY A N 1
ATOM 2936 C CA . GLY A 1 383 ? 29.335 -19.801 -8.456 1.00 62.79 380 GLY A CA 1
ATOM 2937 C C . GLY A 1 383 ? 30.477 -19.109 -7.739 1.00 66.75 380 GLY A C 1
ATOM 2938 O O . GLY A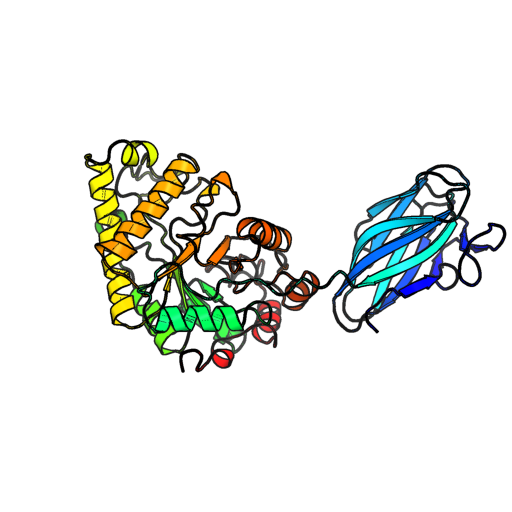 1 383 ? 30.339 -18.743 -6.567 1.00 66.56 380 GLY A O 1
ATOM 2939 N N . ARG A 1 384 ? 31.614 -18.921 -8.462 1.00 62.51 381 ARG A N 1
ATOM 2940 C CA . ARG A 1 384 ? 32.884 -18.300 -8.063 1.00 61.77 381 ARG A CA 1
ATOM 2941 C C . ARG A 1 384 ? 33.417 -18.880 -6.713 1.00 65.80 381 ARG A C 1
ATOM 2942 O O . ARG A 1 384 ? 34.051 -18.171 -5.926 1.00 66.97 381 ARG A O 1
ATOM 2950 N N . ASP A 1 385 ? 33.204 -20.208 -6.508 1.00 60.49 382 ASP A N 1
ATOM 2951 C CA . ASP A 1 385 ? 33.582 -21.051 -5.350 1.00 59.52 382 ASP A CA 1
ATOM 2952 C C . ASP A 1 385 ? 32.785 -20.740 -4.037 1.00 61.34 382 ASP A C 1
ATOM 2953 O O . ASP A 1 385 ? 33.072 -21.308 -2.979 1.00 60.33 382 ASP A O 1
ATOM 2958 N N . LYS A 1 386 ? 31.754 -19.901 -4.132 1.00 57.21 383 LYS A N 1
ATOM 2959 C CA . LYS A 1 386 ? 30.895 -19.546 -3.005 1.00 57.31 383 LYS A CA 1
ATOM 2960 C C . LYS A 1 386 ? 29.751 -20.569 -2.798 1.00 60.17 383 LYS A C 1
ATOM 2961 O O . LYS A 1 386 ? 29.210 -20.676 -1.693 1.00 59.75 383 LYS A O 1
ATOM 2967 N N . LYS A 1 387 ? 29.405 -21.329 -3.855 1.00 55.40 384 LYS A N 1
ATOM 2968 C CA . LYS A 1 387 ? 28.348 -22.346 -3.836 1.00 54.40 384 LYS A CA 1
ATOM 2969 C C . LYS A 1 387 ? 28.886 -23.750 -4.091 1.00 58.63 384 LYS A C 1
ATOM 2970 O O . LYS A 1 387 ? 29.798 -23.917 -4.908 1.00 58.77 384 LYS A O 1
ATOM 2976 N N . MET A 1 388 ? 28.302 -24.760 -3.416 1.00 54.24 385 MET A N 1
ATOM 2977 C CA . MET A 1 388 ? 28.678 -26.169 -3.609 1.00 53.60 385 MET A CA 1
ATOM 2978 C C . MET A 1 388 ? 28.193 -26.672 -4.970 1.00 54.68 385 MET A C 1
ATOM 2979 O O . MET A 1 388 ? 27.213 -26.153 -5.504 1.00 53.79 385 MET A O 1
ATOM 2984 N N . ILE A 1 389 ? 28.912 -27.644 -5.544 1.00 50.32 386 ILE A N 1
ATOM 2985 C CA . ILE A 1 389 ? 28.654 -28.217 -6.872 1.00 49.42 386 ILE A CA 1
ATOM 2986 C C . ILE A 1 389 ? 28.280 -29.685 -6.716 1.00 51.58 386 ILE A C 1
ATOM 2987 O O . ILE A 1 389 ? 29.013 -30.420 -6.060 1.00 50.86 386 ILE A O 1
ATOM 2992 N N . ALA A 1 390 ? 27.183 -30.126 -7.367 1.00 47.06 387 ALA A N 1
ATOM 2993 C CA . ALA A 1 390 ? 26.720 -31.519 -7.327 1.00 45.54 387 ALA A CA 1
ATOM 2994 C C . ALA A 1 390 ? 26.529 -32.125 -8.710 1.00 48.02 387 ALA A C 1
ATOM 2995 O O . ALA A 1 390 ? 26.221 -31.417 -9.667 1.00 47.47 387 ALA A O 1
ATOM 2997 N N . ALA A 1 391 ? 26.748 -33.435 -8.825 1.00 44.74 388 ALA A N 1
ATOM 2998 C CA . ALA A 1 391 ? 26.504 -34.171 -10.070 1.00 44.16 388 ALA A CA 1
ATOM 2999 C C . ALA A 1 391 ? 25.082 -34.730 -9.860 1.00 49.27 388 ALA A C 1
ATOM 3000 O O . ALA A 1 391 ? 24.908 -35.832 -9.323 1.00 49.88 388 ALA A O 1
ATOM 3002 N N . ALA A 1 392 ? 24.063 -33.875 -10.128 1.00 44.34 389 ALA A N 1
ATOM 3003 C CA . ALA A 1 392 ? 22.644 -34.182 -9.901 1.00 42.97 389 ALA A CA 1
ATOM 3004 C C . ALA A 1 392 ? 22.158 -35.420 -10.644 1.00 44.78 389 ALA A C 1
ATOM 3005 O O . ALA A 1 392 ? 21.359 -36.174 -10.103 1.00 45.64 389 ALA A O 1
ATOM 3007 N N . GLU A 1 393 ? 22.653 -35.646 -11.858 1.00 38.99 390 GLU A N 1
ATOM 3008 C CA . GLU A 1 393 ? 22.342 -36.846 -12.625 1.00 38.16 390 GLU A CA 1
ATOM 3009 C C . GLU A 1 393 ? 23.594 -37.272 -13.363 1.00 40.96 390 GLU A C 1
ATOM 3010 O O . GLU A 1 393 ? 24.219 -36.467 -14.068 1.00 39.38 390 GLU A O 1
ATOM 3016 N N . VAL A 1 394 ? 23.983 -38.529 -13.176 1.00 37.66 391 VAL A N 1
ATOM 3017 C CA . VAL A 1 394 ? 25.098 -39.122 -13.909 1.00 37.45 391 VAL A CA 1
ATOM 3018 C C . VAL A 1 394 ? 24.584 -40.392 -14.562 1.00 43.67 391 VAL A C 1
ATOM 3019 O O . VAL A 1 394 ? 23.600 -40.973 -14.093 1.00 44.09 391 VAL A O 1
ATOM 3023 N N . GLY A 1 395 ? 25.206 -40.774 -15.657 1.00 41.03 392 GLY A N 1
ATOM 3024 C CA . GLY A 1 395 ? 24.889 -42.018 -16.340 1.00 41.51 392 GLY A CA 1
ATOM 3025 C C . GLY A 1 395 ? 25.800 -43.083 -15.779 1.00 47.30 392 GLY A C 1
ATOM 3026 O O . GLY A 1 395 ? 25.384 -44.226 -15.567 1.00 47.71 392 GLY A O 1
ATOM 3027 N N . ALA A 1 396 ? 27.067 -42.684 -15.534 1.00 44.58 393 ALA A N 1
ATOM 3028 C CA . ALA A 1 396 ? 28.148 -43.514 -15.007 1.00 44.16 393 ALA A CA 1
ATOM 3029 C C . ALA A 1 396 ? 28.609 -42.943 -13.676 1.00 49.04 393 ALA A C 1
ATOM 3030 O O . ALA A 1 396 ? 28.946 -41.759 -13.610 1.00 48.98 393 ALA A O 1
ATOM 3032 N N . ALA A 1 397 ? 28.611 -43.786 -12.609 1.00 45.77 394 ALA A N 1
ATOM 3033 C CA . ALA A 1 397 ? 29.040 -43.415 -11.256 1.00 44.87 394 ALA A CA 1
ATOM 3034 C C . ALA A 1 397 ? 30.519 -43.054 -11.304 1.00 48.31 394 ALA A C 1
ATOM 3035 O O . ALA A 1 397 ? 31.271 -43.729 -11.993 1.00 47.90 394 ALA A O 1
ATOM 3037 N N . PRO A 1 398 ? 30.961 -41.951 -10.690 1.00 45.61 395 PRO A N 1
ATOM 3038 C CA . PRO A 1 398 ? 32.376 -41.584 -10.822 1.00 45.92 395 PRO A CA 1
ATOM 3039 C C . PRO A 1 398 ? 33.295 -42.375 -9.900 1.00 52.10 395 PRO A C 1
ATOM 3040 O O . PRO A 1 398 ? 32.944 -42.610 -8.734 1.00 53.05 395 PRO A O 1
ATOM 3044 N N . LEU A 1 399 ? 34.480 -42.768 -10.411 1.00 48.21 396 LEU A N 1
ATOM 3045 C CA . LEU A 1 399 ? 35.492 -43.486 -9.616 1.00 47.36 396 LEU A CA 1
ATOM 3046 C C . LEU A 1 399 ? 36.145 -42.511 -8.624 1.00 52.86 396 LEU A C 1
ATOM 3047 O O . LEU A 1 399 ? 36.476 -41.384 -9.016 1.00 52.71 396 LEU A O 1
ATOM 3052 N N . PRO A 1 400 ? 36.265 -42.891 -7.322 1.00 49.55 397 PRO A N 1
ATOM 3053 C CA . PRO A 1 400 ? 36.824 -41.954 -6.323 1.00 48.97 397 PRO A CA 1
ATOM 3054 C C . PRO A 1 400 ? 38.287 -41.599 -6.530 1.00 52.88 397 PRO A C 1
ATOM 3055 O O . PRO A 1 400 ? 38.683 -40.484 -6.205 1.00 53.24 397 PRO A O 1
ATOM 3059 N N . GLY A 1 401 ? 39.053 -42.519 -7.108 1.00 49.05 398 GLY A N 1
ATOM 3060 C CA . GLY A 1 401 ? 40.456 -42.292 -7.433 1.00 49.04 398 GLY A CA 1
ATOM 3061 C C . GLY A 1 401 ? 40.643 -41.118 -8.374 1.00 53.28 398 GLY A C 1
ATOM 3062 O O . GLY A 1 401 ? 41.476 -40.241 -8.116 1.00 53.87 398 GLY A O 1
ATOM 3063 N N . LEU A 1 402 ? 39.810 -41.062 -9.436 1.00 48.38 399 LEU A N 1
ATOM 3064 C CA . LEU A 1 402 ? 39.845 -40.010 -10.451 1.00 47.24 399 LEU A CA 1
ATOM 3065 C C . LEU A 1 402 ? 39.260 -38.709 -9.965 1.00 52.28 399 LEU A C 1
ATOM 3066 O O . LEU A 1 402 ? 39.783 -37.649 -10.316 1.00 52.91 399 LEU A O 1
ATOM 3071 N N . LEU A 1 403 ? 38.189 -38.775 -9.144 1.00 49.17 400 LEU A N 1
ATOM 3072 C CA . LEU A 1 403 ? 37.540 -37.595 -8.550 1.00 48.76 400 LEU A CA 1
ATOM 3073 C C . LEU A 1 403 ? 38.598 -36.833 -7.757 1.00 52.67 400 LEU A C 1
ATOM 3074 O O . LEU A 1 403 ? 38.751 -35.623 -7.919 1.00 51.89 400 LEU A O 1
ATOM 3079 N N . GLN A 1 404 ? 39.372 -37.578 -6.946 1.00 49.91 401 GLN A N 1
ATOM 3080 C CA . GLN A 1 404 ? 40.444 -37.056 -6.100 1.00 49.54 401 GLN A CA 1
ATOM 3081 C C . GLN A 1 404 ? 41.638 -36.497 -6.895 1.00 52.26 401 GLN A C 1
ATOM 3082 O O . GLN A 1 404 ? 42.063 -35.370 -6.628 1.00 51.43 401 GLN A O 1
ATOM 3088 N N . ALA A 1 405 ? 42.137 -37.264 -7.888 1.00 46.97 402 ALA A N 1
ATOM 3089 C CA . ALA A 1 405 ? 43.243 -36.878 -8.757 1.00 45.35 402 ALA A CA 1
ATOM 3090 C C . ALA A 1 405 ? 42.939 -35.575 -9.484 1.00 51.78 402 ALA A C 1
ATOM 3091 O O . ALA A 1 405 ? 43.723 -34.630 -9.394 1.00 53.62 402 ALA A O 1
ATOM 3093 N N . TYR A 1 406 ? 41.775 -35.490 -10.141 1.00 47.69 403 TYR A N 1
ATOM 3094 C CA . TYR A 1 406 ? 41.379 -34.298 -10.885 1.00 46.60 403 TYR A CA 1
ATOM 3095 C C . TYR A 1 406 ? 40.743 -33.255 -9.992 1.00 50.06 403 TYR A C 1
ATOM 3096 O O . TYR A 1 406 ? 40.234 -32.247 -10.486 1.00 49.06 403 TYR A O 1
ATOM 3105 N N . GLN A 1 407 ? 40.759 -33.499 -8.669 1.00 47.98 404 GLN A N 1
ATOM 3106 C CA . GLN A 1 407 ? 40.177 -32.620 -7.648 1.00 48.29 404 GLN A CA 1
ATOM 3107 C C . GLN A 1 407 ? 38.755 -32.151 -8.012 1.00 52.89 404 GLN A C 1
ATOM 3108 O O . GLN A 1 407 ? 38.406 -30.979 -7.806 1.00 52.30 404 GLN A O 1
ATOM 3114 N N . ALA A 1 408 ? 37.960 -33.073 -8.615 1.00 49.44 405 ALA A N 1
ATOM 3115 C CA . ALA A 1 408 ? 36.570 -32.850 -9.031 1.00 49.10 405 ALA A CA 1
ATOM 3116 C C . ALA A 1 408 ? 35.733 -33.109 -7.773 1.00 52.58 405 ALA A C 1
ATOM 3117 O O . ALA A 1 408 ? 35.272 -34.229 -7.491 1.00 51.17 405 ALA A O 1
ATOM 3119 N N . ASN A 1 409 ? 35.633 -32.044 -6.966 1.00 49.53 406 ASN A N 1
ATOM 3120 C CA . ASN A 1 409 ? 35.056 -32.047 -5.633 1.00 49.04 406 ASN A CA 1
ATOM 3121 C C . ASN A 1 409 ? 33.521 -31.970 -5.615 1.00 52.84 406 ASN A C 1
ATOM 3122 O O . ASN A 1 409 ? 32.926 -31.244 -4.812 1.00 53.22 406 ASN A O 1
ATOM 3127 N N . TRP A 1 410 ? 32.883 -32.776 -6.464 1.00 47.95 407 TRP A N 1
ATOM 3128 C CA . TRP A 1 410 ? 31.429 -32.883 -6.524 1.00 46.77 407 TRP A CA 1
ATOM 3129 C C . TRP A 1 410 ? 30.920 -33.263 -5.116 1.00 49.68 407 TRP A C 1
ATOM 3130 O O . TRP A 1 410 ? 31.476 -34.159 -4.488 1.00 51.08 407 TRP A O 1
ATOM 3141 N N . LEU A 1 411 ? 29.909 -32.560 -4.621 1.00 44.20 408 LEU A N 1
ATOM 3142 C CA . LEU A 1 411 ? 29.303 -32.796 -3.313 1.00 43.54 408 LEU A CA 1
ATOM 3143 C C . LEU A 1 411 ? 28.634 -34.167 -3.272 1.00 49.02 408 LEU A C 1
ATOM 3144 O O . LEU A 1 411 ? 28.837 -34.914 -2.313 1.00 49.26 408 LEU A O 1
ATOM 3149 N N . TRP A 1 412 ? 27.844 -34.491 -4.315 1.00 45.85 409 TRP A N 1
ATOM 3150 C CA . TRP A 1 412 ? 27.152 -35.758 -4.442 1.00 45.72 409 TRP A CA 1
ATOM 3151 C C . TRP A 1 412 ? 27.043 -36.185 -5.903 1.00 47.96 409 TRP A C 1
ATOM 3152 O O . TRP A 1 412 ? 27.322 -35.396 -6.807 1.00 46.96 409 TRP A O 1
ATOM 3163 N N . PHE A 1 413 ? 26.680 -37.447 -6.127 1.00 44.32 410 PHE A N 1
ATOM 3164 C CA . PHE A 1 413 ? 26.422 -38.001 -7.453 1.00 44.35 410 PHE A CA 1
ATOM 3165 C C . PHE A 1 413 ? 25.119 -38.778 -7.374 1.00 48.04 410 PHE A C 1
ATOM 3166 O O . PHE A 1 413 ? 24.840 -39.361 -6.329 1.00 46.94 410 PHE A O 1
ATOM 3174 N N . ALA A 1 414 ? 24.305 -38.769 -8.444 1.00 44.03 411 ALA A N 1
ATOM 3175 C CA . ALA A 1 414 ? 23.056 -39.527 -8.432 1.00 43.36 411 ALA A CA 1
ATOM 3176 C C . ALA A 1 414 ? 22.856 -40.200 -9.764 1.00 47.30 411 ALA A C 1
ATOM 3177 O O . ALA A 1 414 ? 22.388 -39.580 -10.713 1.00 48.99 411 ALA A O 1
ATOM 3179 N N . VAL A 1 415 ? 23.282 -41.467 -9.853 1.00 41.58 412 VAL A N 1
ATOM 3180 C CA . VAL A 1 415 ? 23.179 -42.255 -11.073 1.00 40.30 412 VAL A CA 1
ATOM 3181 C C . VAL A 1 415 ? 21.706 -42.325 -11.387 1.00 47.08 412 VAL A C 1
ATOM 3182 O O . VAL A 1 415 ? 20.885 -42.510 -10.476 1.00 47.76 412 VAL A O 1
ATOM 3186 N N . TRP A 1 416 ? 21.367 -42.139 -12.666 1.00 44.30 413 TRP A N 1
ATOM 3187 C CA . TRP A 1 416 ? 19.997 -42.248 -13.142 1.00 44.60 413 TRP A CA 1
ATOM 3188 C C . TRP A 1 416 ? 19.542 -43.725 -13.045 1.00 50.39 413 TRP A C 1
ATOM 3189 O O . TRP A 1 416 ? 20.375 -44.620 -12.846 1.00 50.31 413 TRP A O 1
ATOM 3200 N N . GLY A 1 417 ? 18.234 -43.952 -13.158 1.00 47.61 414 GLY A N 1
ATOM 3201 C CA . GLY A 1 417 ? 17.623 -45.270 -13.070 1.00 47.00 414 GLY A CA 1
ATOM 3202 C C . GLY A 1 417 ? 17.858 -46.212 -14.233 1.00 51.36 414 GLY A C 1
ATOM 3203 O O . GLY A 1 417 ? 18.992 -46.494 -14.609 1.00 49.77 414 GLY A O 1
ATOM 3204 N N . ASP A 1 418 ? 16.765 -46.742 -14.767 1.00 51.45 415 ASP A N 1
ATOM 3205 C CA . ASP A 1 418 ? 16.712 -47.744 -15.828 1.00 52.69 415 ASP A CA 1
ATOM 3206 C C . ASP A 1 418 ? 17.575 -47.421 -17.029 1.00 57.94 415 ASP A C 1
ATOM 3207 O O . ASP A 1 418 ? 17.590 -46.276 -17.487 1.00 59.60 415 ASP A O 1
ATOM 3212 N N . ASP A 1 419 ? 18.304 -48.443 -17.524 1.00 52.79 416 ASP A N 1
ATOM 3213 C CA . ASP A 1 419 ? 19.223 -48.396 -18.670 1.00 52.26 416 ASP A CA 1
ATOM 3214 C C . ASP A 1 419 ? 20.538 -47.633 -18.355 1.00 53.5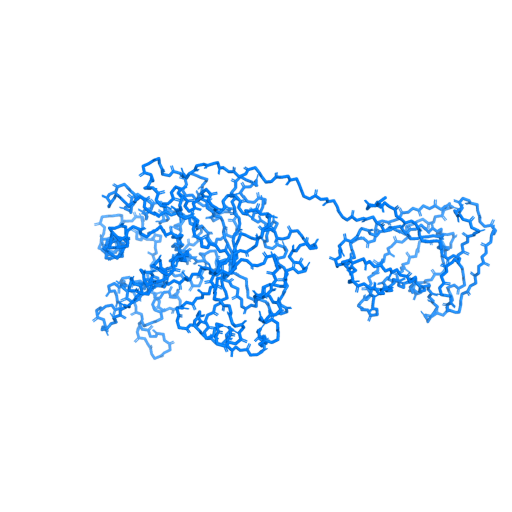1 416 ASP A C 1
ATOM 3215 O O . ASP A 1 419 ? 21.348 -47.404 -19.254 1.00 53.02 416 ASP A O 1
ATOM 3220 N N . PHE A 1 420 ? 20.779 -47.327 -17.070 1.00 48.19 417 PHE A N 1
ATOM 3221 C CA . PHE A 1 420 ? 21.992 -46.679 -16.586 1.00 47.20 417 PHE A CA 1
ATOM 3222 C C . PHE A 1 420 ? 22.596 -47.461 -15.416 1.00 50.42 417 PHE A C 1
ATOM 3223 O O . PHE A 1 420 ? 23.519 -48.254 -15.647 1.00 49.86 417 PHE A O 1
ATOM 3231 N N . ILE A 1 421 ? 22.042 -47.302 -14.185 1.00 45.98 418 ILE A N 1
ATOM 3232 C CA . ILE A 1 421 ? 22.525 -48.010 -12.984 1.00 45.37 418 ILE A CA 1
ATOM 3233 C C . ILE A 1 421 ? 22.546 -49.542 -13.139 1.00 50.43 418 ILE A C 1
ATOM 3234 O O . ILE A 1 421 ? 23.442 -50.166 -12.589 1.00 50.41 418 ILE A O 1
ATOM 3239 N N . ASN A 1 422 ? 21.556 -50.127 -13.855 1.00 46.73 419 ASN A N 1
ATOM 3240 C CA . ASN A 1 422 ? 21.401 -51.559 -14.080 1.00 46.28 419 ASN A CA 1
ATOM 3241 C C . ASN A 1 422 ? 21.891 -51.954 -15.463 1.00 52.76 419 ASN A C 1
ATOM 3242 O O . ASN A 1 422 ? 21.551 -53.025 -15.965 1.00 52.79 419 ASN A O 1
ATOM 3247 N N . ASN A 1 423 ? 22.649 -51.069 -16.109 1.00 50.83 420 ASN A N 1
ATOM 3248 C CA . ASN A 1 423 ? 23.157 -51.323 -17.449 1.00 50.05 420 ASN A CA 1
ATOM 3249 C C . ASN A 1 423 ? 24.648 -51.564 -17.331 1.00 52.39 420 ASN A C 1
ATOM 3250 O O . ASN A 1 423 ? 25.388 -50.641 -16.992 1.00 50.38 420 ASN A O 1
ATOM 3255 N N . PRO A 1 424 ? 25.108 -52.802 -17.621 1.00 49.85 421 PRO A N 1
ATOM 3256 C CA . PRO A 1 424 ? 26.553 -53.093 -17.522 1.00 49.80 421 PRO A CA 1
ATOM 3257 C C . PRO A 1 424 ? 27.449 -52.224 -18.410 1.00 54.96 421 PRO A C 1
ATOM 3258 O O . PRO A 1 424 ? 28.605 -52.001 -18.045 1.00 55.76 421 PRO A O 1
ATOM 3262 N N . SER A 1 425 ? 26.902 -51.679 -19.537 1.00 50.28 422 SER A N 1
ATOM 3263 C CA . SER A 1 425 ? 27.626 -50.783 -20.454 1.00 49.31 422 SER A CA 1
ATOM 3264 C C . SER A 1 425 ? 27.943 -49.403 -19.842 1.00 51.42 422 SER A C 1
ATOM 3265 O O . SER A 1 425 ? 28.806 -48.711 -20.367 1.00 51.61 422 SER A O 1
ATOM 3268 N N . TRP A 1 426 ? 27.247 -49.002 -18.767 1.00 46.68 423 TRP A N 1
ATOM 3269 C CA . TRP A 1 426 ? 27.436 -47.727 -18.077 1.00 46.76 423 TRP A CA 1
ATOM 3270 C C . TRP A 1 426 ? 28.106 -47.941 -16.710 1.00 50.49 423 TRP A C 1
ATOM 3271 O O . TRP A 1 426 ? 29.074 -47.247 -16.366 1.00 51.62 423 TRP A O 1
ATOM 3282 N N . ASN A 1 427 ? 27.576 -48.896 -15.937 1.00 44.57 424 ASN A N 1
ATOM 3283 C CA . ASN A 1 427 ? 28.046 -49.262 -14.612 1.00 43.46 424 ASN A CA 1
ATOM 3284 C C . ASN A 1 427 ? 28.068 -50.788 -14.484 1.00 47.08 424 ASN A C 1
ATOM 3285 O O . ASN A 1 427 ? 27.032 -51.424 -14.663 1.00 47.00 424 ASN A O 1
ATOM 3290 N N . THR A 1 428 ? 29.244 -51.382 -14.232 1.00 43.20 425 THR A N 1
ATOM 3291 C CA . THR A 1 428 ? 29.343 -52.833 -14.018 1.00 43.19 425 THR A CA 1
ATOM 3292 C C . THR A 1 428 ? 29.151 -53.025 -12.525 1.00 49.80 425 THR A C 1
ATOM 3293 O O . THR A 1 428 ? 29.377 -52.074 -11.768 1.00 50.10 425 THR A O 1
ATOM 3297 N N . VAL A 1 429 ? 28.768 -54.224 -12.075 1.00 48.02 426 VAL A N 1
ATOM 3298 C CA . VAL A 1 429 ? 28.642 -54.440 -10.622 1.00 48.76 426 VAL A CA 1
ATOM 3299 C C . VAL A 1 429 ? 30.028 -54.246 -9.945 1.00 52.07 426 VAL A C 1
ATOM 3300 O O . VAL A 1 429 ? 30.107 -53.647 -8.866 1.00 52.51 426 VAL A O 1
ATOM 3304 N N . ALA A 1 430 ? 31.109 -54.687 -10.634 1.00 46.88 427 ALA A N 1
ATOM 3305 C CA . ALA A 1 430 ? 32.496 -54.581 -10.198 1.00 45.38 427 ALA A CA 1
ATOM 3306 C C . ALA A 1 430 ? 32.845 -53.147 -9.862 1.00 48.54 427 ALA A C 1
ATOM 3307 O O . ALA A 1 430 ? 33.272 -52.882 -8.732 1.00 49.96 427 ALA A O 1
ATOM 3309 N N . VAL A 1 431 ? 32.586 -52.210 -10.803 1.00 42.79 428 VAL A N 1
ATOM 3310 C CA . VAL A 1 431 ? 32.853 -50.779 -10.608 1.00 41.56 428 VAL A CA 1
ATOM 3311 C C . VAL A 1 431 ? 31.981 -50.254 -9.491 1.00 46.35 428 VAL A C 1
ATOM 3312 O O . VAL A 1 431 ? 32.493 -49.546 -8.626 1.00 46.63 428 VAL A O 1
ATOM 3316 N N . LEU A 1 432 ? 30.690 -50.664 -9.453 1.00 43.01 429 LEU A N 1
ATOM 3317 C CA . LEU A 1 432 ? 29.770 -50.244 -8.394 1.00 42.66 429 LEU A CA 1
ATOM 3318 C C . LEU A 1 432 ? 30.298 -50.572 -7.013 1.00 47.48 429 LEU A C 1
ATOM 3319 O O . LEU A 1 432 ? 30.374 -49.682 -6.162 1.00 46.44 429 LEU A O 1
ATOM 3324 N N . ASN A 1 433 ? 30.750 -51.821 -6.820 1.00 45.61 430 ASN A N 1
ATOM 3325 C CA . ASN A 1 433 ? 31.355 -52.281 -5.565 1.00 45.99 430 ASN A CA 1
ATOM 3326 C C . ASN A 1 433 ? 32.597 -51.437 -5.192 1.00 50.81 430 ASN A C 1
ATOM 3327 O O . ASN A 1 433 ? 32.726 -50.994 -4.050 1.00 49.18 430 ASN A O 1
ATOM 3332 N N . GLU A 1 434 ? 33.473 -51.190 -6.184 1.00 48.76 431 GLU A N 1
ATOM 3333 C CA . GLU A 1 434 ? 34.685 -50.392 -6.058 1.00 49.29 431 GLU A CA 1
ATOM 3334 C C . GLU A 1 434 ? 34.318 -48.988 -5.549 1.00 52.92 431 GLU A C 1
ATOM 3335 O O . GLU A 1 434 ? 34.872 -48.555 -4.557 1.00 53.80 431 GLU A O 1
ATOM 3341 N N . ILE A 1 435 ? 33.325 -48.331 -6.161 1.00 48.84 432 ILE A N 1
ATOM 3342 C CA . ILE A 1 435 ? 32.851 -47.002 -5.773 1.00 48.20 432 ILE A CA 1
ATOM 3343 C C . ILE A 1 435 ? 32.152 -47.014 -4.390 1.00 53.17 432 ILE A C 1
ATOM 3344 O O . ILE A 1 435 ? 32.507 -46.225 -3.529 1.00 51.52 432 ILE A O 1
ATOM 3349 N N . TYR A 1 436 ? 31.154 -47.890 -4.199 1.00 51.97 433 TYR A N 1
ATOM 3350 C CA . TYR A 1 436 ? 30.348 -47.951 -2.982 1.00 52.81 433 TYR A CA 1
ATOM 3351 C C . TYR A 1 436 ? 31.121 -48.367 -1.722 1.00 56.76 433 TYR A C 1
ATOM 3352 O O . TYR A 1 436 ? 30.763 -47.930 -0.629 1.00 55.99 433 TYR A O 1
ATOM 3361 N N . ASN A 1 437 ? 32.201 -49.136 -1.874 1.00 53.35 434 ASN A N 1
ATOM 3362 C CA . ASN A 1 437 ? 33.000 -49.564 -0.739 1.00 52.85 434 ASN A CA 1
ATOM 3363 C C . ASN A 1 437 ? 34.285 -48.726 -0.546 1.00 58.95 434 ASN A C 1
ATOM 3364 O O . ASN A 1 437 ? 35.211 -49.180 0.122 1.00 60.82 434 ASN A O 1
ATOM 3369 N N . SER A 1 438 ? 34.311 -47.483 -1.068 1.00 54.67 435 SER A N 1
ATOM 3370 C CA . SER A 1 438 ? 35.437 -46.548 -0.930 1.00 54.28 435 SER A CA 1
ATOM 3371 C C . SER A 1 438 ? 35.282 -45.704 0.303 1.00 59.04 435 SER A C 1
ATOM 3372 O O . SER A 1 438 ? 34.165 -45.302 0.637 1.00 60.69 435 SER A O 1
ATOM 3375 N N . ASP A 1 439 ? 36.410 -45.336 0.922 1.00 53.88 436 ASP A N 1
ATOM 3376 C CA . ASP A 1 439 ? 36.392 -44.469 2.091 1.00 52.97 436 ASP A CA 1
ATOM 3377 C C . ASP A 1 439 ? 36.135 -43.033 1.689 1.00 54.42 436 ASP A C 1
ATOM 3378 O O . ASP A 1 439 ? 35.884 -42.198 2.551 1.00 55.27 436 ASP A O 1
ATOM 3383 N N . TYR A 1 440 ? 36.145 -42.756 0.377 1.00 48.47 437 TYR A N 1
ATOM 3384 C CA . TYR A 1 440 ? 35.853 -41.434 -0.186 1.00 46.76 437 TYR A CA 1
ATOM 3385 C C . TYR A 1 440 ? 34.335 -41.255 -0.425 1.00 50.62 437 TYR A C 1
ATOM 3386 O O . TYR A 1 440 ? 33.850 -40.132 -0.428 1.00 50.52 437 TYR A O 1
ATOM 3395 N N . VAL A 1 441 ? 33.607 -42.367 -0.640 1.00 47.01 438 VAL A N 1
ATOM 3396 C CA . VAL A 1 441 ? 32.185 -42.394 -0.960 1.00 46.96 438 VAL A CA 1
ATOM 3397 C C . VAL A 1 441 ? 31.329 -42.707 0.265 1.00 51.37 438 VAL A C 1
ATOM 3398 O O . VAL A 1 441 ? 31.342 -43.833 0.778 1.00 50.91 438 VAL A O 1
ATOM 3402 N N . LEU A 1 442 ? 30.564 -41.711 0.712 1.00 48.30 439 LEU A N 1
ATOM 3403 C CA . LEU A 1 442 ? 29.663 -41.854 1.853 1.00 48.27 439 LEU A CA 1
ATOM 3404 C C . LEU A 1 442 ? 28.378 -42.587 1.462 1.00 54.15 439 LEU A C 1
ATOM 3405 O O . LEU A 1 442 ? 27.675 -42.166 0.526 1.00 54.48 439 LEU A O 1
ATOM 3410 N N . THR A 1 443 ? 28.081 -43.693 2.170 1.00 50.26 440 THR A N 1
ATOM 3411 C CA . THR A 1 443 ? 26.862 -44.474 1.969 1.00 49.77 440 THR A CA 1
ATOM 3412 C C . THR A 1 443 ? 25.887 -44.145 3.107 1.00 54.32 440 THR A C 1
ATOM 3413 O O . THR A 1 443 ? 26.215 -43.294 3.943 1.00 53.12 440 THR A O 1
ATOM 3417 N N . LEU A 1 444 ? 24.687 -44.784 3.127 1.00 52.73 441 LEU A N 1
ATOM 3418 C CA . LEU A 1 444 ? 23.658 -44.592 4.166 1.00 53.58 441 LEU A CA 1
ATOM 3419 C C . LEU A 1 444 ? 24.248 -44.773 5.579 1.00 59.27 441 LEU A C 1
ATOM 3420 O O . LEU A 1 444 ? 24.154 -43.860 6.399 1.00 59.32 441 LEU A O 1
ATOM 3425 N N . ASP A 1 445 ? 24.931 -45.917 5.799 1.00 56.54 442 ASP A N 1
ATOM 3426 C CA . ASP A 1 445 ? 25.692 -46.339 6.980 1.00 56.87 442 ASP A CA 1
ATOM 3427 C C . ASP A 1 445 ? 26.542 -45.179 7.537 1.00 59.95 442 ASP A C 1
ATOM 3428 O O . ASP A 1 445 ? 26.324 -44.721 8.659 1.00 59.46 442 ASP A O 1
ATOM 3433 N N . GLU A 1 446 ? 27.504 -44.704 6.715 1.00 55.22 443 GLU A N 1
ATOM 3434 C CA . GLU A 1 446 ? 28.487 -43.657 6.995 1.00 53.93 443 GLU A CA 1
ATOM 3435 C C . GLU A 1 446 ? 27.903 -42.269 7.308 1.00 59.70 443 GLU A C 1
ATOM 3436 O O . GLU A 1 446 ? 28.572 -41.487 7.987 1.00 59.94 443 GLU A O 1
ATOM 3442 N N . ILE A 1 447 ? 26.681 -41.942 6.826 1.00 57.12 444 ILE A N 1
ATOM 3443 C CA . ILE A 1 447 ? 26.090 -40.607 7.074 1.00 56.58 444 ILE A CA 1
ATOM 3444 C C . ILE A 1 447 ? 25.147 -40.580 8.317 1.00 59.32 444 ILE A C 1
ATOM 3445 O O . ILE A 1 447 ? 24.730 -39.491 8.734 1.00 57.75 444 ILE A O 1
ATOM 3450 N N . GLN A 1 448 ? 24.848 -41.766 8.916 1.00 55.70 445 GLN A N 1
ATOM 3451 C CA . GLN A 1 448 ? 23.980 -41.906 10.098 1.00 55.29 445 GLN A CA 1
ATOM 3452 C C . GLN A 1 448 ? 24.297 -40.934 11.229 1.00 60.32 445 GLN A C 1
ATOM 3453 O O . GLN A 1 448 ? 25.462 -40.761 11.597 1.00 60.23 445 GLN A O 1
ATOM 3459 N N . GLY A 1 449 ? 23.250 -40.295 11.739 1.00 57.58 446 GLY A N 1
ATOM 3460 C CA . GLY A 1 449 ? 23.346 -39.323 12.817 1.00 57.76 446 GLY A CA 1
ATOM 3461 C C . GLY A 1 449 ? 23.702 -37.916 12.379 1.00 63.28 446 GLY A C 1
ATOM 3462 O O . GLY A 1 449 ? 24.041 -37.088 13.229 1.00 63.73 446 GLY A O 1
ATOM 3463 N N . TRP A 1 450 ? 23.613 -37.615 11.059 1.00 59.60 447 TRP A N 1
ATOM 3464 C CA . TRP A 1 450 ? 23.911 -36.275 10.527 1.00 59.04 447 TRP A CA 1
ATOM 3465 C C . TRP A 1 450 ? 22.928 -35.218 11.057 1.00 66.06 447 TRP A C 1
ATOM 3466 O O . TRP A 1 450 ? 23.285 -34.042 11.184 1.00 65.65 447 TRP A O 1
ATOM 3477 N N . ARG A 1 451 ? 21.698 -35.661 11.382 1.00 64.77 448 ARG A N 1
ATOM 3478 C CA . ARG A 1 451 ? 20.607 -34.835 11.897 1.00 65.17 448 ARG A CA 1
ATOM 3479 C C . ARG A 1 451 ? 20.690 -34.638 13.433 1.00 71.66 448 ARG A C 1
ATOM 3480 O O . ARG A 1 451 ? 19.849 -33.930 14.001 1.00 72.44 448 ARG A O 1
ATOM 3488 N N . SER A 1 452 ? 21.703 -35.244 14.098 1.00 67.94 449 SER A N 1
ATOM 3489 C CA . SER A 1 452 ? 21.868 -35.163 15.554 1.00 78.49 449 SER A CA 1
ATOM 3490 C C . SER A 1 452 ? 22.620 -33.920 16.002 1.00 108.63 449 SER A C 1
ATOM 3491 O O . SER A 1 452 ? 22.126 -33.193 16.861 1.00 74.06 449 SER A O 1
#

Nearest PDB structures (foldseek):
  3zm8-assembly1_A  TM=1.002E+00  e=1.030E-102  Podospora anserina S mat+
  6hpf-assembly1_A  TM=9.828E-01  e=3.177E-42  Yunnania penicillata
  6ueh-assembly1_A  TM=7.190E-01  e=3.945E-46  metagenome
  3wdr-assembly1_A  TM=9.084E-01  e=1.259E-31  Symbiotic protist of Reticulitermes speratus
  6hf4-assembly1_A  TM=8.537E-01  e=2.552E-28  Bacteroides ovatus ATCC 8483

B-factor: mean 68.26, std 16.94, range [34.86, 144.36]

Secondary structure (DSSP, 8-state):
--S-EEEETTSSEEES-EEE--SSS--SS-EEE---STT-EEEEEEEESS-EEEEEEEEEE-TTSSEEEEEEETT----EEEE---SS-EEEEEEEEEEPSEEEEEEEEESS---EEEEEEEEEPPPPPPP---SS-S-TT--HHHHHHHHHHHHHBTTBEE-EEESHHHHHHHHHHHS--BSEEEEE-GGGSHHHHTTT----HHHHHHHHHHTT-EEEEE-----SS-B---SSS-GGGTTBGGGB---HHHHHH-TTSHHHHHHHHHHHHHHHHHHHHHHTT--EEEE-STTGGG--BGGGTT-HHHHHHHHHHHHIIIIIIS---SEEEEE----TTT---TTT-SEEEEEE--TT----HHHHHHHHHHTTTSSEEEEEEESSPPPHHHHHHTT---SBEEE-TTTTTT-TTT--HHHHHHHHT-TTEEBHHHHTTTT-

Sequence (444 aa):
RDGPVTYEAEDAILTGTTVDTAQVGYTGRGYVTGFDEGSDKITFQISSATTKLYDLSIRYAAIYGDKRTNVVLNNGAVSEVFFPAGDSFTSVAAGQVLLNAGQNTIDIVNNWGWYLIDSITLTPSAPRPPHDINPNLNNPNADTNAKKLYSYLRSVYGNKIISGQQELHHAEWIRQQTGKTPALVAVDLMDYSPSRVERGTTSHAVEDAIAHHNAGGIVSVLWHWNAPVGLYDTEENKWWSGFYTRATDFDIAATLANPQGANYTLLIRDIDAIAVQLKRLEAAGVPVLWRPLHEAEGGWFWWGAKGPEPAKQLWDILYERLTVHHGLDNLIWVWNSILEDWYPGDDTVDILSADVYAQGNGPMSTQYNELIALGRDKKMIAAAEVGAAPLPGLLQAYQANWLWFAVWGDDFINNPSWNTVAVLNEIYNSDYVLTLDEIQGWRS

CATH classification: 2.60.120.260 (+1 more: 3.20.20.80)

Organism: Podospora anserina (NCBI:txid2587412)